Protein AF-A2ESW2-F1 (afdb_monomer_lite)

InterPro domains:
  IPR039902 Coiled-coil domain-containing protein CCDC148/CCDC112 [PTHR21549] (21-436)

Sequence (436 aa):
MSQYSPPRQQNSPQSARSKPRQPRIFDKMQDDYKSVTSERGWIARCNNLVQTRKDIMKQLSTNFERTADLFNKDEHDRLLNCFKLFKEPDENFYQQYNQLNMAIINLKPHERTFKNKLERIEKEITQTRVQSAALLEKINGNIKSIFEDIDARNKRTTEIQTPAIRPKLTAEQFDSPINEFYNFVNRFGHSGGWDSRSHTEFLLQLQIHGPDNLADFLPNVDKEAVKAHIEWNNEYQKLKVKMKQALNEIRQNKMKNDIVERSSPKVDPEIVKQRLAEREEQKRKQAELEAQREDEIRRQRERERRQKFEELQQKVKARKPKPIVEAPIEEVDLRPKQRFSTSDWERIRRRNDEIEEKKKEIKLQQELEAEARAEKERKLAEKNAKKYSHVKRDPERLMKPTSAMGAKEKKPDDEKNGPVNSVFDIPHRAVPMWLQ

Radius of gyration: 40.93 Å; chains: 1; bounding box: 90×111×98 Å

Organism: Trichomonas vaginalis (strain ATCC PRA-98 / G3) (NCBI:txid412133)

Secondary structure (DSSP, 8-state):
----PPP----------PPPPPPPHHHHHHHHHHHHHSHHHHHHHHHHHHHHHHHHHHHHHHHHHHHGGGS-HHHHHHHHHHHHHHHHHHHHHHHHHHHHHHHHHT--TT-TTHHHHHHHHHHHHHHHHHHHHHHHHHHHHHHHHHHHHHHHHHHHHHHHTSGGGS----GGGTT-HHHHHHHHHHHHTTTTT--HHHHHHHHHHHHHHTTTSGGGS-TTS-HHHHHHHHHHHHHHHHHHHHHHHHHHHHHHHHHHHHHHHTTS----HHHHHHHHHHHHHHHHHHHHHHHHHHHHHHHHHHHHHHHHHHHHHHHHHHS----------------------HHHHHHHHHHHHHHHHHHHHHHHHHHHHHHHHHHHHHHHHHHHHHHHS-----GGGGTSPPHHHHHHHTS-TT---SS---GGGSPPPPPPGGG-

pLDDT: mean 74.15, std 16.54, range [42.03, 98.06]

Structure (mmCIF, N/CA/C/O backbone):
data_AF-A2ESW2-F1
#
_entry.id   AF-A2ESW2-F1
#
loop_
_atom_site.group_PDB
_atom_site.id
_atom_site.type_symbol
_atom_site.label_atom_id
_atom_site.label_alt_id
_atom_site.label_comp_id
_atom_site.label_asym_id
_atom_site.label_entity_id
_atom_site.label_seq_id
_atom_site.pdbx_PDB_ins_code
_atom_site.Cartn_x
_atom_site.Cartn_y
_atom_site.Cartn_z
_atom_site.occupancy
_atom_site.B_iso_or_equiv
_atom_site.auth_seq_id
_atom_site.auth_comp_id
_atom_site.auth_asym_id
_atom_site.auth_atom_id
_atom_site.pdbx_PDB_model_num
ATOM 1 N 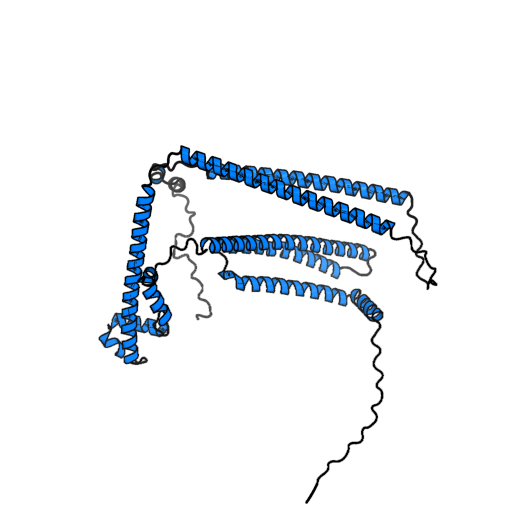N . MET A 1 1 ? -40.025 -64.417 -38.703 1.00 50.78 1 MET A N 1
ATOM 2 C CA . MET A 1 1 ? -39.461 -64.388 -40.069 1.00 50.78 1 MET A CA 1
ATOM 3 C C . MET A 1 1 ? -39.589 -62.978 -40.612 1.00 50.78 1 MET A C 1
ATOM 5 O O . MET A 1 1 ? -40.707 -62.560 -40.851 1.00 50.78 1 MET A O 1
ATOM 9 N N . SER A 1 2 ? -38.484 -62.241 -40.715 1.00 42.47 2 SER A N 1
ATOM 10 C CA . SER A 1 2 ? -38.236 -61.203 -41.731 1.00 42.47 2 SER A CA 1
ATOM 11 C C . SER A 1 2 ? -36.917 -60.525 -41.353 1.00 42.47 2 SER A C 1
ATOM 13 O O . SER A 1 2 ? -36.857 -59.742 -40.408 1.00 42.47 2 SER A O 1
ATOM 15 N N . GLN A 1 3 ? -35.834 -60.936 -42.012 1.00 44.34 3 GLN A N 1
ATOM 16 C CA . GLN A 1 3 ? -34.526 -60.300 -41.897 1.00 44.34 3 GLN A CA 1
ATOM 17 C C . GLN A 1 3 ? -34.488 -59.145 -42.897 1.00 44.34 3 GLN A C 1
ATOM 19 O O . GLN A 1 3 ? -34.510 -59.368 -44.104 1.00 44.34 3 GLN A O 1
ATOM 24 N N . TYR A 1 4 ? -34.455 -57.914 -42.392 1.00 47.09 4 TYR A N 1
ATOM 25 C CA . TYR A 1 4 ? -34.238 -56.715 -43.196 1.00 47.09 4 TYR A CA 1
ATOM 26 C C . TYR A 1 4 ? -32.741 -56.386 -43.181 1.00 47.09 4 TYR A C 1
ATOM 28 O O . TYR A 1 4 ? -32.212 -55.896 -42.184 1.00 47.09 4 TYR A O 1
ATOM 36 N N . SER A 1 5 ? -32.048 -56.677 -44.282 1.00 50.91 5 SER A N 1
ATOM 37 C CA . SER A 1 5 ? -30.696 -56.172 -44.541 1.00 50.91 5 SER A CA 1
ATOM 38 C C . SER A 1 5 ? -30.780 -54.840 -45.294 1.00 50.91 5 SER A C 1
ATOM 40 O O . SER A 1 5 ? -31.460 -54.778 -46.319 1.00 50.91 5 SER A O 1
ATOM 42 N N . PRO A 1 6 ? -30.095 -53.775 -44.842 1.00 58.59 6 PRO A N 1
ATOM 43 C CA . PRO A 1 6 ? -30.032 -52.525 -45.586 1.00 58.59 6 PRO A CA 1
ATOM 44 C C . PRO A 1 6 ? -28.958 -52.573 -46.694 1.00 58.59 6 PRO A C 1
ATOM 46 O O . PRO A 1 6 ? -27.991 -53.337 -46.597 1.00 58.59 6 PRO A O 1
ATOM 49 N N . PRO A 1 7 ? -29.116 -51.767 -47.762 1.00 57.91 7 PRO A N 1
ATOM 50 C CA . PRO A 1 7 ? -28.327 -51.882 -48.980 1.00 57.91 7 PRO A CA 1
ATOM 51 C C . PRO A 1 7 ? -26.942 -51.235 -48.863 1.00 57.91 7 PRO A C 1
ATOM 53 O O . PRO A 1 7 ? -26.739 -50.191 -48.243 1.00 57.91 7 PRO A O 1
ATOM 56 N N . ARG A 1 8 ? -25.988 -51.882 -49.532 1.00 46.94 8 ARG A N 1
ATOM 57 C CA . ARG A 1 8 ? -24.571 -51.531 -49.649 1.00 46.94 8 ARG A CA 1
ATOM 58 C C . ARG A 1 8 ? -24.415 -50.278 -50.524 1.00 46.94 8 ARG A C 1
ATOM 60 O O . ARG A 1 8 ? -24.643 -50.342 -51.729 1.00 46.94 8 ARG A O 1
ATOM 67 N N . GLN A 1 9 ? -24.031 -49.149 -49.928 1.00 53.53 9 GLN A N 1
ATOM 68 C CA . GLN A 1 9 ? -23.704 -47.926 -50.669 1.00 53.53 9 GLN A CA 1
ATOM 69 C C . GLN A 1 9 ? -22.406 -48.112 -51.470 1.00 53.53 9 GLN A C 1
ATOM 71 O O . GLN A 1 9 ? -21.378 -48.532 -50.937 1.00 53.53 9 GLN A O 1
ATOM 76 N N . GLN A 1 10 ? -22.479 -47.818 -52.768 1.00 49.53 10 GLN A N 1
ATOM 77 C CA . GLN A 1 10 ? -21.348 -47.776 -53.690 1.00 49.53 10 GLN A CA 1
ATOM 78 C C . GLN A 1 10 ? -20.570 -46.469 -53.480 1.00 49.53 10 GLN A C 1
ATOM 80 O O . GLN A 1 10 ? -21.137 -45.382 -53.572 1.00 49.53 10 GLN A O 1
ATOM 85 N N . ASN A 1 11 ? -19.271 -46.577 -53.199 1.00 44.66 11 ASN A N 1
ATOM 86 C CA . ASN A 1 11 ? -18.364 -45.436 -53.099 1.00 44.66 11 ASN A CA 1
ATOM 87 C C . ASN A 1 11 ? -17.978 -44.943 -54.500 1.00 44.66 11 ASN A C 1
ATOM 89 O O . ASN A 1 11 ? -17.282 -45.638 -55.240 1.00 44.66 11 ASN A O 1
ATOM 93 N N . SER A 1 12 ? -18.396 -43.725 -54.835 1.00 49.91 12 SER A N 1
ATOM 94 C CA . SER A 1 12 ? -17.935 -42.970 -56.002 1.00 49.91 12 SER A CA 1
ATOM 95 C C . SER A 1 12 ? -16.468 -42.534 -55.827 1.00 49.91 12 SER A C 1
ATOM 97 O O . SER A 1 12 ? -16.082 -42.145 -54.720 1.00 49.91 12 SER A O 1
ATOM 99 N N . PRO A 1 13 ? -15.637 -42.526 -56.887 1.00 52.34 13 PRO A N 1
ATOM 100 C CA . PRO A 1 13 ? -14.249 -42.093 -56.786 1.00 52.34 13 PRO A CA 1
ATOM 101 C C . PRO A 1 13 ? -14.176 -40.573 -56.594 1.00 52.34 13 PRO A C 1
ATOM 103 O O . PRO A 1 13 ? -14.615 -39.793 -57.440 1.00 52.34 13 PRO A O 1
ATOM 106 N N . GLN A 1 14 ? -13.618 -40.144 -55.460 1.00 46.75 14 GLN A N 1
ATOM 107 C CA . GLN A 1 14 ? -13.351 -38.737 -55.183 1.00 46.75 14 GLN A CA 1
ATOM 108 C C . GLN A 1 14 ? -12.284 -38.203 -56.147 1.00 46.75 14 GLN A C 1
ATOM 110 O O . GLN A 1 14 ? -11.116 -38.583 -56.097 1.00 46.75 14 GLN A O 1
ATOM 115 N N . SER A 1 15 ? -12.716 -37.279 -57.006 1.00 50.88 15 SER A N 1
ATOM 116 C CA . SER A 1 15 ? -11.884 -36.385 -57.810 1.00 50.88 15 SER A CA 1
ATOM 117 C C . SER A 1 15 ? -10.763 -35.769 -56.965 1.00 50.88 15 SER A C 1
ATOM 119 O O . SER A 1 15 ? -11.026 -35.012 -56.027 1.00 50.88 15 SER A O 1
ATOM 121 N N . ALA A 1 16 ? -9.514 -36.054 -57.335 1.00 49.16 16 ALA A N 1
ATOM 122 C CA . ALA A 1 16 ? -8.312 -35.483 -56.745 1.00 49.16 16 ALA A CA 1
ATOM 123 C C . ALA A 1 16 ? -8.303 -33.950 -56.897 1.00 49.16 16 ALA A C 1
ATOM 125 O O . ALA A 1 16 ? -7.860 -33.401 -57.903 1.00 49.16 16 ALA A O 1
ATOM 126 N N . ARG A 1 17 ? -8.796 -33.237 -55.878 1.00 48.78 17 ARG A N 1
ATOM 127 C CA . ARG A 1 17 ? -8.583 -31.794 -55.739 1.00 48.78 17 ARG A CA 1
ATOM 128 C C . ARG A 1 17 ? -7.099 -31.558 -55.471 1.00 48.78 17 ARG A C 1
ATOM 130 O O . ARG A 1 17 ? -6.592 -31.877 -54.396 1.00 48.78 17 ARG A O 1
ATOM 137 N N . SER A 1 18 ? -6.412 -30.991 -56.460 1.00 50.88 18 SER A N 1
ATOM 138 C CA . SER A 1 18 ? -5.055 -30.469 -56.333 1.00 50.88 18 SER A CA 1
ATOM 139 C C . SER A 1 18 ? -4.984 -29.518 -55.138 1.00 50.88 18 SER A C 1
ATOM 141 O O . SER A 1 18 ? -5.654 -28.482 -55.122 1.00 50.88 18 SER A O 1
ATOM 143 N N . LYS A 1 19 ? -4.190 -29.875 -54.124 1.00 49.47 19 LYS A N 1
ATOM 144 C CA . LYS A 1 19 ? -3.934 -29.006 -52.971 1.00 49.47 19 LYS A CA 1
ATOM 145 C C . LYS A 1 19 ? -3.347 -27.680 -53.479 1.00 49.47 19 LYS A C 1
ATOM 147 O O . LYS A 1 19 ? -2.395 -27.727 -54.263 1.00 49.47 19 LYS A O 1
ATOM 152 N N . PRO A 1 20 ? -3.872 -26.515 -53.057 1.00 51.41 20 PRO A N 1
ATOM 153 C CA . PRO A 1 20 ? -3.278 -25.236 -53.416 1.00 51.41 20 PRO A CA 1
ATOM 154 C C . PRO A 1 20 ? -1.831 -25.223 -52.917 1.00 51.41 20 PRO A C 1
ATOM 156 O O . PRO A 1 20 ? -1.566 -25.498 -51.743 1.00 51.41 20 PRO A O 1
ATOM 159 N N . ARG A 1 21 ? -0.887 -24.973 -53.833 1.00 53.81 21 ARG A N 1
ATOM 160 C CA . ARG A 1 21 ? 0.529 -24.800 -53.496 1.00 53.81 21 ARG A CA 1
ATOM 161 C C . ARG A 1 21 ? 0.620 -23.703 -52.439 1.00 53.81 21 ARG A C 1
ATOM 163 O O . ARG A 1 21 ? 0.228 -22.569 -52.693 1.00 53.81 21 ARG A O 1
ATOM 170 N N . GLN A 1 22 ? 1.114 -24.064 -51.256 1.00 50.16 22 GLN A N 1
ATOM 171 C CA . GLN A 1 22 ? 1.459 -23.107 -50.211 1.00 50.16 22 GLN A CA 1
ATOM 172 C C . GLN A 1 22 ? 2.431 -22.082 -50.823 1.00 50.16 22 GLN A C 1
ATOM 174 O O . GLN A 1 22 ? 3.430 -22.508 -51.416 1.00 50.16 22 GLN A O 1
ATOM 179 N N . PRO A 1 23 ? 2.144 -20.770 -50.742 1.00 50.97 23 PRO A N 1
ATOM 180 C CA . PRO A 1 23 ? 3.054 -19.755 -51.252 1.00 50.97 23 PRO A CA 1
ATOM 181 C C . PRO A 1 23 ? 4.404 -19.919 -50.556 1.00 50.97 23 PRO A C 1
ATOM 183 O O . PRO A 1 23 ? 4.466 -20.173 -49.347 1.00 50.97 23 PRO A O 1
ATOM 186 N N . ARG A 1 24 ? 5.487 -19.840 -51.335 1.00 57.91 24 ARG A N 1
ATOM 187 C CA . ARG A 1 24 ? 6.839 -19.968 -50.792 1.00 57.91 24 ARG A CA 1
ATOM 188 C C . ARG A 1 24 ? 7.023 -18.858 -49.759 1.00 57.91 24 ARG A C 1
ATOM 190 O O . ARG A 1 24 ? 6.560 -17.740 -49.953 1.00 57.91 24 ARG A O 1
ATOM 197 N N . ILE A 1 25 ? 7.701 -19.168 -48.656 1.00 56.03 25 ILE A N 1
ATOM 198 C CA . ILE A 1 25 ? 7.943 -18.239 -47.533 1.00 56.03 25 ILE A CA 1
ATOM 199 C C . ILE A 1 25 ? 8.507 -16.890 -48.024 1.00 56.03 25 ILE A C 1
ATOM 201 O O . ILE A 1 25 ? 8.208 -15.845 -47.452 1.00 56.03 25 ILE A O 1
ATOM 205 N N . PHE A 1 26 ? 9.245 -16.912 -49.135 1.00 42.03 26 PHE A N 1
ATOM 206 C CA . PHE A 1 26 ? 9.783 -15.733 -49.805 1.00 42.03 26 PHE A CA 1
ATOM 207 C C . PHE A 1 26 ? 8.716 -14.788 -50.386 1.00 42.03 26 PHE A C 1
ATOM 209 O O . PHE A 1 26 ? 8.834 -13.579 -50.208 1.00 42.03 26 PHE A O 1
ATOM 216 N N . ASP A 1 27 ? 7.648 -15.315 -50.992 1.00 47.06 27 ASP A N 1
ATOM 217 C CA . ASP A 1 27 ? 6.569 -14.499 -51.571 1.00 47.06 27 ASP A CA 1
ATOM 218 C C . ASP A 1 27 ? 5.766 -13.794 -50.463 1.00 47.06 27 ASP A C 1
ATOM 220 O O . ASP A 1 27 ? 5.443 -12.614 -50.577 1.00 47.06 27 ASP A O 1
ATOM 224 N N . LYS A 1 28 ? 5.560 -14.472 -49.320 1.00 52.91 28 LYS A N 1
ATOM 225 C CA . LYS A 1 28 ? 4.975 -13.855 -48.114 1.00 52.91 28 LYS A CA 1
ATOM 226 C C . LYS A 1 28 ? 5.838 -12.722 -47.561 1.00 52.91 28 LYS A C 1
ATOM 228 O O . LYS A 1 28 ? 5.308 -11.667 -47.237 1.00 52.91 28 LYS A O 1
ATOM 233 N N . MET A 1 29 ? 7.159 -12.904 -47.485 1.00 44.81 29 MET A N 1
ATOM 234 C CA . MET A 1 29 ? 8.050 -11.840 -47.006 1.00 44.81 29 MET A CA 1
ATOM 235 C C . MET A 1 29 ? 8.069 -10.631 -47.946 1.00 44.81 29 MET A C 1
ATOM 237 O O . MET A 1 29 ? 8.211 -9.504 -47.477 1.00 44.81 29 MET A O 1
ATOM 241 N N . GLN A 1 30 ? 7.917 -10.840 -49.255 1.00 49.38 30 GLN A N 1
ATOM 242 C CA . GLN A 1 30 ? 7.942 -9.764 -50.243 1.00 49.38 30 GLN A CA 1
ATOM 243 C C . GLN A 1 30 ? 6.628 -8.968 -50.270 1.00 49.38 30 GLN A C 1
ATOM 245 O O . GLN A 1 30 ? 6.666 -7.741 -50.397 1.00 49.38 30 GLN A O 1
ATOM 250 N N . ASP A 1 31 ? 5.488 -9.632 -50.070 1.00 50.69 31 ASP A N 1
ATOM 251 C CA . ASP A 1 31 ? 4.189 -8.976 -49.894 1.00 50.69 31 ASP A CA 1
ATOM 252 C C . ASP A 1 31 ? 4.078 -8.270 -48.537 1.00 50.69 31 ASP A C 1
ATOM 254 O O . ASP A 1 31 ? 3.577 -7.144 -48.473 1.00 50.69 31 ASP A O 1
ATOM 258 N N . ASP A 1 32 ? 4.654 -8.842 -47.474 1.00 48.97 32 ASP A N 1
ATOM 259 C CA . ASP A 1 32 ? 4.778 -8.158 -46.189 1.00 48.97 32 ASP A CA 1
ATOM 260 C C . ASP A 1 32 ? 5.612 -6.884 -46.358 1.00 48.97 32 ASP A C 1
ATOM 262 O O . ASP A 1 32 ? 5.144 -5.818 -45.961 1.00 48.97 32 ASP A O 1
ATOM 266 N N . TYR A 1 33 ? 6.767 -6.941 -47.039 1.00 45.59 33 TYR A N 1
ATOM 267 C CA . TYR A 1 33 ? 7.640 -5.783 -47.294 1.00 45.59 33 TYR A CA 1
ATOM 268 C C . TYR A 1 33 ? 6.970 -4.690 -48.144 1.00 45.59 33 TYR A C 1
ATOM 270 O O . TYR A 1 33 ? 7.146 -3.504 -47.864 1.00 45.59 33 TYR A O 1
ATOM 278 N N . LYS A 1 34 ? 6.162 -5.067 -49.146 1.00 47.91 34 LYS A N 1
ATOM 279 C CA . LYS A 1 34 ? 5.349 -4.127 -49.942 1.00 47.91 34 LYS A CA 1
ATOM 280 C C . LYS A 1 34 ? 4.186 -3.535 -49.140 1.00 47.91 34 LYS A C 1
ATOM 282 O O . LYS A 1 34 ? 3.823 -2.381 -49.354 1.00 47.91 34 LYS A O 1
ATOM 287 N N . SER A 1 35 ? 3.628 -4.279 -48.182 1.00 50.31 35 SER A N 1
ATOM 288 C CA . SER A 1 35 ? 2.620 -3.743 -47.262 1.00 50.31 35 SER A CA 1
ATOM 289 C C . SER A 1 35 ? 3.237 -2.742 -46.276 1.00 50.31 35 SER A C 1
ATOM 291 O O . SER A 1 35 ? 2.622 -1.708 -46.021 1.00 50.31 35 SER A O 1
ATOM 293 N N . VAL A 1 36 ? 4.475 -2.979 -45.805 1.00 44.16 36 VAL A N 1
ATOM 294 C CA . VAL A 1 36 ? 5.225 -2.088 -44.891 1.00 44.16 36 VAL A CA 1
ATOM 295 C C . VAL A 1 36 ? 5.508 -0.721 -45.510 1.00 44.16 36 VAL A C 1
ATOM 297 O O . VAL A 1 36 ? 5.516 0.280 -44.798 1.00 44.16 36 VAL A O 1
ATOM 300 N N . THR A 1 37 ? 5.756 -0.671 -46.817 1.00 45.44 37 THR A N 1
ATOM 301 C CA . THR A 1 37 ? 6.063 0.571 -47.541 1.00 45.44 37 THR A CA 1
ATOM 302 C C . THR A 1 37 ? 4.822 1.281 -48.073 1.00 45.44 37 THR A C 1
ATOM 304 O O . THR A 1 37 ? 4.920 2.422 -48.519 1.00 45.44 37 THR A O 1
ATOM 307 N N . SER A 1 38 ? 3.648 0.647 -47.992 1.00 58.34 38 SER A N 1
ATOM 308 C CA . SER A 1 38 ? 2.377 1.295 -48.303 1.00 58.34 38 SER A CA 1
ATOM 309 C C . SER A 1 38 ? 1.929 2.203 -47.153 1.00 58.34 38 SER A C 1
ATOM 311 O O . SER A 1 38 ? 2.041 1.855 -45.976 1.00 58.34 38 SER A O 1
ATOM 313 N N . GLU A 1 39 ? 1.354 3.354 -47.495 1.00 47.75 39 GLU A N 1
ATOM 314 C CA . GLU A 1 39 ? 0.787 4.327 -46.550 1.00 47.75 39 GLU A CA 1
ATOM 315 C C . GLU A 1 39 ? -0.185 3.671 -45.543 1.00 47.75 39 GLU A C 1
ATOM 317 O O . GLU A 1 39 ? -0.168 3.970 -44.348 1.00 47.75 39 GLU A O 1
ATOM 322 N N . ARG A 1 40 ? -0.955 2.667 -45.991 1.00 51.47 40 ARG A N 1
ATOM 323 C CA . ARG A 1 40 ? -1.869 1.880 -45.144 1.00 51.47 40 ARG A CA 1
ATOM 324 C C . ARG A 1 40 ? -1.154 0.977 -44.136 1.00 51.47 40 ARG A C 1
ATOM 326 O O . ARG A 1 40 ? -1.620 0.858 -43.004 1.00 51.47 40 ARG A O 1
ATOM 333 N N . GLY A 1 41 ? -0.032 0.358 -44.507 1.00 55.94 41 GLY A N 1
ATOM 334 C CA . GLY A 1 41 ? 0.763 -0.449 -43.575 1.00 55.94 41 GLY A CA 1
ATOM 335 C C . GLY A 1 41 ? 1.460 0.396 -42.510 1.00 55.94 41 GLY A C 1
ATOM 336 O O . GLY A 1 41 ? 1.609 -0.046 -41.368 1.00 55.94 41 GLY A O 1
ATOM 337 N N . TRP A 1 42 ? 1.804 1.640 -42.845 1.00 55.47 42 TRP A N 1
ATOM 338 C CA . TRP A 1 42 ? 2.334 2.612 -41.890 1.00 55.47 42 TRP A CA 1
ATOM 339 C C . TRP A 1 42 ? 1.278 3.076 -40.878 1.00 55.47 42 TRP A C 1
ATOM 341 O O . TRP A 1 42 ? 1.523 3.028 -39.671 1.00 55.47 42 TRP A O 1
ATOM 351 N N . ILE A 1 43 ? 0.072 3.416 -41.341 1.00 53.31 43 ILE A N 1
ATOM 352 C CA . ILE A 1 43 ? -1.060 3.781 -40.470 1.00 53.31 43 ILE A CA 1
ATOM 353 C C . ILE A 1 43 ? -1.434 2.620 -39.530 1.00 53.31 43 ILE A C 1
ATOM 355 O O . ILE A 1 43 ? -1.644 2.829 -38.334 1.00 53.31 43 ILE A O 1
ATOM 359 N N . ALA A 1 44 ? -1.451 1.380 -40.029 1.00 56.97 44 ALA A N 1
ATOM 360 C CA . ALA A 1 44 ? -1.745 0.196 -39.218 1.00 56.97 44 ALA A CA 1
ATOM 361 C C . ALA A 1 44 ? -0.703 -0.054 -38.109 1.00 56.97 44 ALA A C 1
ATOM 363 O O . ALA A 1 44 ? -1.062 -0.463 -37.003 1.00 56.97 44 ALA A O 1
ATOM 364 N N . ARG A 1 45 ? 0.583 0.235 -38.359 1.00 52.88 45 ARG A N 1
ATOM 365 C CA . ARG A 1 45 ? 1.634 0.162 -37.326 1.00 52.88 45 ARG A CA 1
ATOM 366 C C . ARG A 1 45 ? 1.459 1.228 -36.255 1.00 52.88 45 ARG A C 1
ATOM 368 O O . ARG A 1 45 ? 1.576 0.907 -35.075 1.00 52.88 45 ARG A O 1
ATOM 375 N N . CYS A 1 46 ? 1.146 2.463 -36.643 1.00 46.56 46 CYS A N 1
ATOM 376 C CA . CYS A 1 46 ? 0.871 3.537 -35.689 1.00 46.56 46 CYS A CA 1
ATOM 377 C C . CYS A 1 46 ? -0.346 3.210 -34.804 1.00 46.56 46 CYS A C 1
ATOM 379 O O . CYS A 1 46 ? -0.274 3.381 -33.589 1.00 46.56 46 CYS A O 1
ATOM 381 N N . ASN A 1 47 ? -1.414 2.642 -35.374 1.00 50.31 47 ASN A N 1
ATOM 382 C CA . ASN A 1 47 ? -2.606 2.247 -34.614 1.00 50.31 47 ASN A CA 1
ATOM 383 C C . ASN A 1 47 ? -2.355 1.070 -33.653 1.00 50.31 47 ASN A C 1
ATOM 385 O O . ASN A 1 47 ? -2.795 1.122 -32.506 1.00 50.31 47 ASN A O 1
ATOM 389 N N . ASN A 1 48 ? -1.593 0.048 -34.060 1.00 54.44 48 ASN A N 1
ATOM 390 C CA . ASN A 1 48 ? -1.221 -1.056 -33.162 1.00 54.44 48 ASN A CA 1
ATOM 391 C C . ASN A 1 48 ? -0.377 -0.589 -31.961 1.00 54.44 48 ASN A C 1
ATOM 393 O O . ASN A 1 48 ? -0.530 -1.108 -30.858 1.00 54.44 48 ASN A O 1
ATOM 397 N N . LEU A 1 49 ? 0.472 0.427 -32.149 1.00 50.00 49 LEU A N 1
ATOM 398 C CA . LEU A 1 49 ? 1.294 0.999 -31.077 1.00 50.00 49 LEU A CA 1
ATOM 399 C C . LEU A 1 49 ? 0.463 1.774 -30.037 1.00 50.00 49 LEU A C 1
ATOM 401 O O . LEU A 1 49 ? 0.742 1.705 -28.838 1.00 50.00 49 LEU A O 1
ATOM 405 N N . VAL A 1 50 ? -0.587 2.476 -30.472 1.00 51.12 50 VAL A N 1
ATOM 406 C CA . VAL A 1 50 ? -1.530 3.167 -29.573 1.00 51.12 50 VAL A CA 1
ATOM 407 C C . VAL A 1 50 ? -2.334 2.161 -28.739 1.00 51.12 50 VAL A C 1
ATOM 409 O O . VAL A 1 50 ? -2.573 2.398 -27.550 1.00 51.12 50 VAL A O 1
ATOM 412 N N . GLN A 1 51 ? -2.684 1.013 -29.326 1.00 52.28 51 GLN A N 1
ATOM 413 C CA . GLN A 1 51 ? -3.422 -0.056 -28.653 1.00 52.28 51 GLN A CA 1
ATOM 414 C C . GLN A 1 51 ? -2.625 -0.650 -27.476 1.00 52.28 51 GLN A C 1
ATOM 416 O O . GLN A 1 51 ? -3.139 -0.724 -26.360 1.00 52.28 51 GLN A O 1
ATOM 421 N N . THR A 1 52 ? -1.329 -0.934 -27.668 1.00 57.03 52 THR A N 1
ATOM 422 C CA . THR A 1 52 ? -0.458 -1.494 -26.616 1.00 57.03 52 THR A CA 1
ATOM 423 C C . THR A 1 52 ? -0.306 -0.598 -25.379 1.00 57.03 52 THR A C 1
ATOM 425 O O . THR A 1 52 ? -0.152 -1.108 -24.272 1.00 57.03 52 THR A O 1
ATOM 428 N N . ARG A 1 53 ? -0.409 0.734 -25.512 1.00 54.94 53 ARG A N 1
ATOM 429 C CA . ARG A 1 53 ? -0.337 1.667 -24.368 1.00 54.94 53 ARG A CA 1
ATOM 430 C C . ARG A 1 53 ? -1.611 1.655 -23.525 1.00 54.94 53 ARG A C 1
ATOM 432 O O . ARG A 1 53 ? -1.521 1.656 -22.298 1.00 54.94 53 ARG A O 1
ATOM 439 N N . LYS A 1 54 ? -2.789 1.651 -24.167 1.00 60.72 54 LYS A N 1
ATOM 440 C CA . LYS A 1 54 ? -4.077 1.542 -23.458 1.00 60.72 54 LYS A CA 1
ATOM 441 C C . LYS A 1 54 ? -4.127 0.261 -22.634 1.00 60.72 54 LYS A C 1
ATOM 443 O O . LYS A 1 54 ? -4.581 0.300 -21.495 1.00 60.72 54 LYS A O 1
ATOM 448 N N . ASP A 1 55 ? -3.595 -0.825 -23.181 1.00 64.94 55 ASP A N 1
ATOM 449 C CA . ASP A 1 55 ? -3.571 -2.115 -22.504 1.00 64.94 55 ASP A CA 1
ATOM 450 C C . ASP A 1 55 ? -2.594 -2.134 -21.319 1.00 64.94 55 ASP A C 1
ATOM 452 O O . ASP A 1 55 ? -2.974 -2.587 -20.241 1.00 64.94 55 ASP A O 1
ATOM 456 N N . ILE A 1 56 ? -1.391 -1.557 -21.455 1.00 57.81 56 ILE A N 1
ATOM 457 C CA . ILE A 1 56 ? -0.425 -1.438 -20.344 1.00 57.81 56 ILE A CA 1
ATOM 458 C C . ILE A 1 56 ? -0.977 -0.555 -19.216 1.00 57.81 56 ILE A C 1
ATOM 460 O O . ILE A 1 56 ? -0.926 -0.941 -18.050 1.00 57.81 56 ILE A O 1
ATOM 464 N N . MET A 1 57 ? -1.556 0.607 -19.538 1.00 62.19 57 MET A N 1
ATOM 465 C CA . MET A 1 57 ? -2.124 1.505 -18.523 1.00 62.19 57 MET A CA 1
ATOM 466 C C . MET A 1 57 ? -3.347 0.895 -17.838 1.00 62.19 57 MET A C 1
ATOM 468 O O . MET A 1 57 ? -3.508 1.035 -16.626 1.00 62.19 57 MET A O 1
ATOM 472 N N . LYS A 1 58 ? -4.181 0.169 -18.589 1.00 71.69 58 LYS A N 1
ATOM 473 C CA . LYS A 1 58 ? -5.305 -0.581 -18.029 1.00 71.69 58 LYS A CA 1
ATOM 474 C C . LYS A 1 58 ? -4.812 -1.676 -17.084 1.00 71.69 58 LYS A C 1
ATOM 476 O O . LYS A 1 58 ? -5.311 -1.762 -15.971 1.00 71.69 58 LYS A O 1
ATOM 481 N N . GLN A 1 59 ? -3.796 -2.449 -17.472 1.00 62.19 59 GLN A N 1
ATOM 482 C CA . GLN A 1 59 ? -3.201 -3.477 -16.611 1.00 62.19 59 GLN A CA 1
ATOM 483 C C . GLN A 1 59 ? -2.592 -2.894 -15.331 1.00 62.19 59 GLN A C 1
ATOM 485 O O . GLN A 1 59 ? -2.816 -3.443 -14.254 1.00 62.19 59 GLN A O 1
ATOM 490 N N . LEU A 1 60 ? -1.868 -1.775 -15.424 1.00 58.66 60 LEU A N 1
ATOM 491 C CA . LEU A 1 60 ? -1.307 -1.094 -14.256 1.00 58.66 60 LEU A CA 1
ATOM 492 C C . LEU A 1 60 ? -2.406 -0.585 -13.318 1.00 58.66 60 LEU A C 1
ATOM 494 O O . LEU A 1 60 ? -2.318 -0.826 -12.118 1.00 58.66 60 LEU A O 1
ATOM 498 N N . SER A 1 61 ? -3.464 0.034 -13.852 1.00 68.94 61 SER A N 1
ATOM 499 C CA . SER A 1 61 ? -4.617 0.489 -13.062 1.00 68.94 61 SER A CA 1
ATOM 500 C C . SER A 1 61 ? -5.317 -0.675 -12.356 1.00 68.94 61 SER A C 1
ATOM 502 O O . SER A 1 61 ? -5.566 -0.609 -11.156 1.00 68.94 61 SER A O 1
ATOM 504 N N . THR A 1 62 ? -5.573 -1.777 -13.070 1.00 68.31 62 THR A N 1
ATOM 505 C CA . THR A 1 62 ? -6.243 -2.960 -12.506 1.00 68.31 62 THR A CA 1
ATOM 506 C C . THR A 1 62 ? -5.390 -3.663 -11.448 1.00 68.31 62 THR A C 1
ATOM 508 O O . THR A 1 62 ? -5.918 -4.124 -10.439 1.00 68.31 62 THR A O 1
ATOM 511 N N . ASN A 1 63 ? -4.072 -3.751 -11.642 1.00 60.88 63 ASN A N 1
ATOM 512 C CA . ASN A 1 63 ? -3.178 -4.304 -10.623 1.00 60.88 63 ASN A CA 1
ATOM 513 C C . ASN A 1 63 ? -3.143 -3.419 -9.373 1.00 60.88 63 ASN A C 1
ATOM 515 O O . ASN A 1 63 ? -3.081 -3.942 -8.266 1.00 60.88 63 ASN A O 1
ATOM 519 N N . PHE A 1 64 ? -3.248 -2.101 -9.543 1.00 64.56 64 PHE A N 1
ATOM 520 C CA . PHE A 1 64 ? -3.245 -1.157 -8.435 1.00 64.56 64 PHE A CA 1
ATOM 521 C C . PHE A 1 64 ? -4.511 -1.255 -7.584 1.00 64.56 64 PHE A C 1
ATOM 523 O O . PHE A 1 64 ? -4.408 -1.394 -6.368 1.00 64.56 64 PHE A O 1
ATOM 530 N N . GLU A 1 65 ? -5.686 -1.279 -8.220 1.00 69.69 65 GLU A N 1
ATOM 531 C CA . GLU A 1 65 ? -6.980 -1.467 -7.546 1.00 69.69 65 GLU A CA 1
ATOM 532 C C . GLU A 1 65 ? -7.004 -2.745 -6.700 1.00 69.69 65 GLU A C 1
ATOM 534 O O . GLU A 1 65 ? -7.532 -2.743 -5.595 1.00 69.69 65 GLU A O 1
ATOM 539 N N . ARG A 1 66 ? -6.354 -3.819 -7.165 1.00 66.81 66 ARG A N 1
ATOM 540 C CA . ARG A 1 66 ? -6.239 -5.082 -6.413 1.00 66.81 66 ARG A CA 1
ATOM 541 C C . ARG A 1 66 ? -5.350 -4.994 -5.175 1.00 66.81 66 ARG A C 1
ATOM 543 O O . ARG A 1 66 ? -5.456 -5.842 -4.297 1.00 66.81 66 ARG A O 1
ATOM 550 N N . THR A 1 67 ? -4.443 -4.025 -5.133 1.00 59.91 67 THR A N 1
ATOM 551 C CA . THR A 1 67 ? -3.428 -3.892 -4.074 1.00 59.91 67 THR A CA 1
ATOM 552 C C . THR A 1 67 ? -3.637 -2.672 -3.181 1.00 59.91 67 THR A C 1
ATOM 554 O O . THR A 1 67 ? -2.915 -2.519 -2.202 1.00 59.91 67 THR A O 1
ATOM 557 N N . ALA A 1 68 ? -4.627 -1.825 -3.480 1.00 65.50 68 ALA A N 1
ATOM 558 C CA . ALA A 1 68 ? -4.856 -0.552 -2.798 1.00 65.50 68 ALA A CA 1
ATOM 559 C C . ALA A 1 68 ? -5.033 -0.697 -1.275 1.00 65.50 68 ALA A C 1
ATOM 561 O O . ALA A 1 68 ? -4.514 0.127 -0.525 1.00 65.50 68 ALA A O 1
ATOM 562 N N . ASP A 1 69 ? -5.666 -1.781 -0.820 1.00 67.75 69 ASP A N 1
ATOM 563 C CA . ASP A 1 69 ? -5.932 -2.036 0.604 1.00 67.75 69 ASP A CA 1
ATOM 564 C C . ASP A 1 69 ? -4.695 -2.509 1.391 1.00 67.75 69 ASP A C 1
ATOM 566 O O . ASP A 1 69 ? -4.715 -2.553 2.621 1.00 67.75 69 ASP A O 1
ATOM 570 N N . LEU A 1 70 ? -3.611 -2.877 0.698 1.00 67.00 70 LEU A N 1
ATOM 571 C CA . LEU A 1 70 ? -2.394 -3.423 1.311 1.00 67.00 70 LEU A CA 1
ATOM 572 C C . LEU A 1 70 ? -1.346 -2.351 1.631 1.00 67.00 70 LEU A C 1
ATOM 574 O O . LEU A 1 70 ? -0.404 -2.625 2.376 1.00 67.00 70 LEU A O 1
ATOM 578 N N . PHE A 1 71 ? -1.488 -1.146 1.078 1.00 66.62 71 PHE A N 1
ATOM 579 C CA . PHE A 1 71 ? -0.505 -0.080 1.242 1.00 66.62 71 PHE A CA 1
ATOM 580 C C . PHE A 1 71 ? -0.834 0.819 2.429 1.00 66.62 71 PHE A C 1
ATOM 582 O O . PHE A 1 71 ? -1.983 1.198 2.665 1.00 66.62 71 PHE A O 1
ATOM 589 N N . ASN A 1 72 ? 0.201 1.239 3.154 1.00 79.06 72 ASN A N 1
ATOM 590 C CA . ASN A 1 72 ? 0.042 2.330 4.105 1.00 79.06 72 ASN A CA 1
ATOM 591 C C . ASN A 1 72 ? -0.056 3.684 3.369 1.00 79.06 72 ASN A C 1
ATOM 593 O O . ASN A 1 72 ? 0.262 3.808 2.185 1.00 79.06 72 ASN A O 1
ATOM 597 N N . LYS A 1 73 ? -0.489 4.727 4.084 1.00 77.88 73 LYS A N 1
ATOM 598 C CA . LYS A 1 73 ? -0.694 6.063 3.502 1.00 77.88 73 LYS A CA 1
ATOM 599 C C . LYS A 1 73 ? 0.568 6.634 2.835 1.00 77.88 73 LYS A C 1
ATOM 601 O O . LYS A 1 73 ? 0.469 7.226 1.767 1.00 77.88 73 LYS A O 1
ATOM 606 N N . ASP A 1 74 ? 1.744 6.410 3.418 1.00 73.25 74 ASP A N 1
ATOM 607 C CA . ASP A 1 74 ? 3.013 6.912 2.877 1.00 73.25 74 ASP A CA 1
ATOM 608 C C . ASP A 1 74 ? 3.426 6.184 1.584 1.00 73.25 74 ASP A C 1
ATOM 610 O O . ASP A 1 74 ? 3.973 6.795 0.668 1.00 73.25 74 ASP A O 1
ATOM 614 N N . GLU A 1 75 ? 3.166 4.882 1.480 1.00 73.31 75 GLU A N 1
ATOM 615 C CA . GLU A 1 75 ? 3.394 4.075 0.273 1.00 73.31 75 GLU A CA 1
ATOM 616 C C . GLU A 1 75 ? 2.428 4.454 -0.833 1.00 73.31 75 GLU A C 1
ATOM 618 O O . GLU A 1 75 ? 2.836 4.623 -1.982 1.00 73.31 75 GLU A O 1
ATOM 623 N N . HIS A 1 76 ? 1.168 4.660 -0.461 1.00 74.88 76 HIS A N 1
ATOM 624 C CA . HIS A 1 76 ? 0.150 5.172 -1.353 1.00 74.88 76 HIS A CA 1
ATOM 625 C C . HIS A 1 76 ? 0.564 6.540 -1.917 1.00 74.88 76 HIS A C 1
ATOM 627 O O . HIS A 1 76 ? 0.540 6.730 -3.130 1.00 74.88 76 HIS A O 1
ATOM 633 N N . ASP A 1 77 ? 1.065 7.455 -1.080 1.00 75.50 77 ASP A N 1
ATOM 634 C CA . ASP A 1 77 ? 1.558 8.770 -1.509 1.00 75.50 77 ASP A CA 1
ATOM 635 C C . ASP A 1 77 ? 2.833 8.679 -2.375 1.00 75.50 77 ASP A C 1
ATOM 637 O O . ASP A 1 77 ? 2.982 9.426 -3.349 1.00 75.50 77 ASP A O 1
ATOM 641 N N . ARG A 1 78 ? 3.750 7.741 -2.088 1.00 73.44 78 ARG A N 1
ATOM 642 C CA . ARG A 1 78 ? 4.939 7.471 -2.926 1.00 73.44 78 ARG A CA 1
ATOM 643 C C . ARG A 1 78 ? 4.560 6.922 -4.297 1.00 73.44 78 ARG A C 1
ATOM 645 O O . ARG A 1 78 ? 5.117 7.367 -5.302 1.00 73.44 78 ARG A O 1
ATOM 652 N N . LEU A 1 79 ? 3.605 6.000 -4.353 1.00 69.62 79 LEU A N 1
ATOM 653 C CA . LEU A 1 79 ? 3.096 5.445 -5.604 1.00 69.62 79 LEU A CA 1
ATOM 654 C C . LEU A 1 79 ? 2.310 6.496 -6.394 1.00 69.62 79 LEU A C 1
ATOM 656 O O . LEU A 1 79 ? 2.538 6.646 -7.592 1.00 69.62 79 LEU A O 1
ATOM 660 N N . LEU A 1 80 ? 1.483 7.312 -5.735 1.00 74.62 80 LEU A N 1
ATOM 661 C CA . LEU A 1 80 ? 0.823 8.469 -6.351 1.00 74.62 80 LEU A CA 1
ATOM 662 C C . LEU A 1 80 ? 1.827 9.465 -6.929 1.00 74.62 80 LEU A C 1
ATOM 664 O O . LEU A 1 80 ? 1.605 9.995 -8.016 1.00 74.62 80 LEU A O 1
ATOM 668 N N . ASN A 1 81 ? 2.945 9.707 -6.246 1.00 76.06 81 ASN A N 1
ATOM 669 C CA . ASN A 1 81 ? 4.014 10.545 -6.782 1.00 76.06 81 ASN A CA 1
ATOM 670 C C . ASN A 1 81 ? 4.719 9.887 -7.979 1.00 76.06 81 ASN A C 1
ATOM 672 O O . ASN A 1 81 ? 5.017 10.586 -8.945 1.00 76.06 81 ASN A O 1
ATOM 676 N N . CYS A 1 82 ? 4.894 8.560 -7.996 1.00 67.75 82 CYS A N 1
ATOM 677 C CA . CYS A 1 82 ? 5.340 7.839 -9.197 1.00 67.75 82 CYS A CA 1
ATOM 678 C C . CYS A 1 82 ? 4.334 7.976 -10.354 1.00 67.75 82 CYS A C 1
ATOM 680 O O . CYS A 1 82 ? 4.737 8.118 -11.501 1.00 67.75 82 CYS A O 1
ATOM 682 N N . PHE A 1 83 ? 3.031 8.023 -10.068 1.00 65.12 83 PHE A N 1
ATOM 683 C CA . PHE A 1 83 ? 1.982 8.256 -11.068 1.00 65.12 83 PHE A CA 1
ATOM 684 C C . PHE A 1 83 ? 1.903 9.695 -11.574 1.00 65.12 83 PHE A C 1
ATOM 686 O O . PHE A 1 83 ? 1.624 9.921 -12.751 1.00 65.12 83 PHE A O 1
ATOM 693 N N . LYS A 1 84 ? 2.196 10.689 -10.733 1.00 69.38 84 LYS A N 1
ATOM 694 C CA . LYS A 1 84 ? 2.373 12.072 -11.204 1.00 69.38 84 LYS A CA 1
ATOM 695 C C . LYS A 1 84 ? 3.540 12.166 -12.188 1.00 69.38 84 LYS A C 1
ATOM 697 O O . LYS A 1 84 ? 3.412 12.842 -13.204 1.00 69.38 84 LYS A O 1
ATOM 702 N N . LEU A 1 85 ? 4.602 11.390 -11.953 1.00 60.19 85 LEU A N 1
ATOM 703 C CA . LEU A 1 85 ? 5.706 11.229 -12.902 1.00 60.19 85 LEU A CA 1
ATOM 704 C C . LEU A 1 85 ? 5.316 10.470 -14.179 1.00 60.19 85 LEU A C 1
ATOM 706 O O . LEU A 1 85 ? 6.054 10.571 -15.145 1.00 60.19 85 LEU A O 1
ATOM 710 N N . PHE A 1 86 ? 4.192 9.745 -14.226 1.00 57.72 86 PHE A N 1
ATOM 711 C CA . PHE A 1 86 ? 3.640 9.226 -15.484 1.00 57.72 86 PHE A CA 1
ATOM 712 C C . PHE A 1 86 ? 2.836 10.294 -16.237 1.00 57.72 86 PHE A C 1
ATOM 714 O O . PHE A 1 86 ? 2.917 10.348 -17.457 1.00 57.72 86 PHE A O 1
ATOM 721 N N . LYS A 1 87 ? 2.097 11.173 -15.542 1.00 62.72 87 LYS A N 1
ATOM 722 C CA . LYS A 1 87 ? 1.242 12.194 -16.183 1.00 62.72 87 LYS A CA 1
ATOM 723 C C . LYS A 1 87 ? 2.020 13.277 -16.944 1.00 62.72 87 LYS A C 1
ATOM 725 O O . LYS A 1 87 ? 1.616 13.643 -18.041 1.00 62.72 87 LYS A O 1
ATOM 730 N N . GLU A 1 88 ? 3.109 13.797 -16.382 1.00 54.09 88 GLU A N 1
ATOM 731 C CA . GLU A 1 88 ? 3.856 14.924 -16.973 1.00 54.09 88 GLU A CA 1
ATOM 732 C C . GLU A 1 88 ? 4.665 14.584 -18.246 1.00 54.09 88 GLU A C 1
ATOM 734 O O . GLU A 1 88 ? 4.550 15.311 -19.237 1.00 54.09 88 GLU A O 1
ATOM 739 N N . PRO A 1 89 ? 5.462 13.499 -18.298 1.00 52.31 89 PRO A N 1
ATOM 740 C CA . PRO A 1 89 ? 6.154 13.115 -19.526 1.00 52.31 89 PRO A CA 1
ATOM 741 C C . PRO A 1 89 ? 5.201 12.567 -20.595 1.00 52.31 89 PRO A C 1
ATOM 743 O O . PRO A 1 89 ? 5.530 12.662 -21.774 1.00 52.31 89 PRO A O 1
ATOM 746 N N . ASP A 1 90 ? 4.021 12.058 -20.224 1.00 57.12 90 ASP A N 1
ATOM 747 C CA . ASP A 1 90 ? 3.034 11.535 -21.177 1.00 57.12 90 ASP A CA 1
ATOM 748 C C . ASP A 1 90 ? 2.335 12.629 -21.990 1.00 57.12 90 ASP A C 1
ATOM 750 O O . ASP A 1 90 ? 2.089 12.432 -23.180 1.00 57.12 90 ASP A O 1
ATOM 754 N N . GLU A 1 91 ? 2.028 13.778 -21.385 1.00 64.31 91 GLU A N 1
ATOM 755 C CA . GLU A 1 91 ? 1.483 14.939 -22.102 1.00 64.31 91 GLU A CA 1
ATOM 756 C C . GLU A 1 91 ? 2.511 15.487 -23.099 1.00 64.31 91 GLU A C 1
ATOM 758 O O . GLU A 1 91 ? 2.199 15.676 -24.273 1.00 64.31 91 GLU A O 1
ATOM 763 N N . ASN A 1 92 ? 3.766 15.653 -22.670 1.00 68.88 92 ASN A N 1
ATOM 764 C CA . ASN A 1 92 ? 4.832 16.186 -23.520 1.00 68.88 92 ASN A CA 1
ATOM 765 C C . ASN A 1 92 ? 5.226 15.205 -24.641 1.00 68.88 92 ASN A C 1
ATOM 767 O O . ASN A 1 92 ? 5.347 15.604 -25.797 1.00 68.88 92 ASN A O 1
ATOM 771 N N . PHE A 1 93 ? 5.350 13.906 -24.340 1.00 68.12 93 PHE A N 1
ATOM 772 C CA . PHE A 1 93 ? 5.583 12.872 -25.354 1.00 68.12 93 PHE A CA 1
ATOM 773 C C . PHE A 1 93 ? 4.449 12.837 -26.378 1.00 68.12 93 PHE A C 1
ATOM 775 O O . PHE A 1 93 ? 4.706 12.772 -27.576 1.00 68.12 93 PHE A O 1
ATOM 782 N N . TYR A 1 94 ? 3.193 12.896 -25.927 1.00 66.31 94 TYR A N 1
ATOM 783 C CA . TYR A 1 94 ? 2.037 12.844 -26.817 1.00 66.31 94 TYR A CA 1
ATOM 784 C C . TYR A 1 94 ? 1.917 14.103 -27.675 1.00 66.31 94 TYR A C 1
ATOM 786 O O . TYR A 1 94 ? 1.640 14.001 -28.868 1.00 66.31 94 TYR A O 1
ATOM 794 N N . GLN A 1 95 ? 2.181 15.280 -27.105 1.00 74.44 95 GLN A N 1
ATOM 795 C CA . GLN A 1 95 ? 2.238 16.534 -27.851 1.00 74.44 95 GLN A CA 1
ATOM 796 C C . GLN A 1 95 ? 3.360 16.503 -28.896 1.00 74.44 95 GLN A C 1
ATOM 798 O O . GLN A 1 95 ? 3.092 16.781 -30.062 1.00 74.44 95 GLN A O 1
ATOM 803 N N . GLN A 1 96 ? 4.575 16.077 -28.531 1.00 72.75 96 GLN A N 1
ATOM 804 C CA . GLN A 1 96 ? 5.697 15.940 -29.469 1.00 72.75 96 GLN A CA 1
ATOM 805 C C . GLN A 1 96 ? 5.419 14.891 -30.550 1.00 72.75 96 GLN A C 1
ATOM 807 O O . GLN A 1 96 ? 5.641 15.141 -31.730 1.00 72.75 96 GLN A O 1
ATOM 812 N N . TYR A 1 97 ? 4.875 13.732 -30.184 1.00 70.94 97 TYR A N 1
ATOM 813 C CA . TYR A 1 97 ? 4.540 12.674 -31.132 1.00 70.94 97 TYR A CA 1
ATOM 814 C C . TYR A 1 97 ? 3.420 13.097 -32.090 1.00 70.94 97 TYR A C 1
ATOM 816 O O . TYR A 1 97 ? 3.512 12.842 -33.288 1.00 70.94 97 TYR A O 1
ATOM 824 N N . ASN A 1 98 ? 2.393 13.798 -31.602 1.00 73.00 98 ASN A N 1
ATOM 825 C CA . ASN A 1 98 ? 1.344 14.355 -32.456 1.00 73.00 98 ASN A CA 1
ATOM 826 C C . ASN A 1 98 ? 1.874 15.461 -33.363 1.00 73.00 98 ASN A C 1
ATOM 828 O O . ASN A 1 98 ? 1.502 15.496 -34.530 1.00 73.00 98 ASN A O 1
ATOM 832 N N . GLN A 1 99 ? 2.761 16.329 -32.873 1.00 79.00 99 GLN A N 1
ATOM 833 C CA . GLN A 1 99 ? 3.434 17.329 -33.705 1.00 79.00 99 GLN A CA 1
ATOM 834 C C . GLN A 1 99 ? 4.249 16.661 -34.819 1.00 79.00 99 GLN A C 1
ATOM 836 O O . GLN A 1 99 ? 4.138 17.061 -35.976 1.00 79.00 99 GLN A O 1
ATOM 841 N N . LEU A 1 100 ? 4.996 15.599 -34.500 1.00 70.50 100 LEU A N 1
ATOM 842 C CA . LEU A 1 100 ? 5.757 14.818 -35.479 1.00 70.50 100 LEU A CA 1
ATOM 843 C C . LEU A 1 100 ? 4.835 14.091 -36.470 1.00 70.50 100 LEU A C 1
ATOM 845 O O . LEU A 1 100 ? 5.095 14.111 -37.669 1.00 70.50 100 LEU A O 1
ATOM 849 N N . ASN A 1 101 ? 3.714 13.527 -36.016 1.00 67.44 101 ASN A N 1
ATOM 850 C CA . ASN A 1 101 ? 2.711 12.921 -36.897 1.00 67.44 101 ASN A CA 1
ATOM 851 C C . ASN A 1 101 ? 2.054 13.951 -37.821 1.00 67.44 101 ASN A C 1
ATOM 853 O O . ASN A 1 101 ? 1.881 13.683 -39.006 1.00 67.44 101 ASN A O 1
ATOM 857 N N . MET A 1 102 ? 1.723 15.140 -37.317 1.00 73.62 102 MET A N 1
ATOM 858 C CA . MET A 1 102 ? 1.198 16.223 -38.150 1.00 73.62 102 MET A CA 1
ATOM 859 C C . MET A 1 102 ? 2.251 16.714 -39.147 1.00 73.62 102 MET A C 1
ATOM 861 O O . MET A 1 102 ? 1.915 17.007 -40.291 1.00 73.62 102 MET A O 1
ATOM 865 N N . ALA A 1 103 ? 3.532 16.740 -38.769 1.00 70.88 103 ALA A N 1
ATOM 866 C CA . ALA A 1 103 ? 4.623 17.035 -39.694 1.00 70.88 103 ALA A CA 1
ATOM 867 C C . ALA A 1 103 ? 4.740 15.981 -40.811 1.00 70.88 103 ALA A C 1
ATOM 869 O O . ALA A 1 103 ? 5.012 16.346 -41.953 1.00 70.88 103 ALA A O 1
ATOM 870 N N . ILE A 1 104 ? 4.475 14.702 -40.512 1.00 67.94 104 ILE A N 1
ATOM 871 C CA . ILE A 1 104 ? 4.398 13.624 -41.514 1.00 67.94 104 ILE A CA 1
ATOM 872 C C . ILE A 1 104 ? 3.199 13.822 -42.444 1.00 67.94 104 ILE A C 1
ATOM 874 O O . ILE A 1 104 ? 3.362 13.759 -43.657 1.00 67.94 104 ILE A O 1
ATOM 878 N N . ILE A 1 105 ? 2.014 14.099 -41.896 1.00 70.12 105 ILE A N 1
ATOM 879 C CA . ILE A 1 105 ? 0.784 14.305 -42.682 1.00 70.12 105 ILE A CA 1
ATOM 880 C C . ILE A 1 105 ? 0.923 15.508 -43.627 1.00 70.12 105 ILE A C 1
ATOM 882 O O . ILE A 1 105 ? 0.438 15.478 -44.755 1.00 70.12 105 ILE A O 1
ATOM 886 N N . ASN A 1 106 ? 1.623 16.556 -43.191 1.00 75.19 106 ASN A N 1
ATOM 887 C CA . ASN A 1 106 ? 1.807 17.783 -43.965 1.00 75.19 106 ASN A CA 1
ATOM 888 C C . ASN A 1 106 ? 2.969 17.722 -44.976 1.00 75.19 106 ASN A C 1
ATOM 890 O O . ASN A 1 106 ? 3.173 18.678 -45.731 1.00 75.19 106 ASN A O 1
ATOM 894 N N . LEU A 1 107 ? 3.750 16.636 -45.013 1.00 74.31 107 LEU A N 1
ATOM 895 C CA . LEU A 1 107 ? 4.861 16.491 -45.953 1.00 74.31 107 LEU A CA 1
ATOM 896 C C . LEU A 1 107 ? 4.347 16.214 -47.371 1.00 74.31 107 LEU A C 1
ATOM 898 O O . LEU A 1 107 ? 3.752 15.176 -47.650 1.00 74.31 107 LEU A O 1
ATOM 902 N N . LYS A 1 108 ? 4.644 17.124 -48.306 1.00 79.38 108 LYS A N 1
ATOM 903 C CA . LYS A 1 108 ? 4.303 16.943 -49.723 1.00 79.38 108 LYS A CA 1
ATOM 904 C C . LYS A 1 108 ? 5.294 15.976 -50.397 1.00 79.38 108 LYS A C 1
ATOM 906 O O . LYS A 1 108 ? 6.490 16.278 -50.420 1.00 79.38 108 LYS A O 1
ATOM 911 N N . PRO A 1 109 ? 4.831 14.874 -51.023 1.00 70.56 109 PRO A N 1
ATOM 912 C CA . PRO A 1 109 ? 5.699 13.831 -51.592 1.00 70.56 109 PRO A CA 1
ATOM 913 C C . PRO A 1 109 ? 6.688 14.305 -52.669 1.00 70.56 109 PRO A C 1
ATOM 915 O O . PRO A 1 109 ? 7.709 13.665 -52.902 1.00 70.56 109 PRO A O 1
ATOM 918 N N . HIS A 1 110 ? 6.395 15.423 -53.339 1.00 70.88 110 HIS A N 1
ATOM 919 C CA . HIS A 1 110 ? 7.172 15.926 -54.477 1.00 70.88 110 HIS A CA 1
ATOM 920 C C . HIS A 1 110 ? 8.240 16.971 -54.107 1.00 70.88 110 HIS A C 1
ATOM 922 O O . HIS A 1 110 ? 8.902 17.515 -54.991 1.00 70.88 110 HIS A O 1
ATOM 928 N N . GLU A 1 111 ? 8.441 17.277 -52.823 1.00 78.56 111 GLU A N 1
ATOM 929 C CA . GLU A 1 111 ? 9.503 18.201 -52.422 1.00 78.56 111 GLU A CA 1
ATOM 930 C C . GLU A 1 111 ? 10.895 17.570 -52.599 1.00 78.56 111 GLU A C 1
ATOM 932 O O . GLU A 1 111 ? 11.166 16.481 -52.098 1.00 78.56 111 GLU A O 1
ATOM 937 N N . ARG A 1 112 ? 11.843 18.294 -53.218 1.00 77.44 112 ARG A N 1
ATOM 938 C CA . ARG A 1 112 ? 13.259 17.862 -53.330 1.00 77.44 112 ARG A CA 1
ATOM 939 C C . ARG A 1 112 ? 13.904 17.528 -51.977 1.00 77.44 112 ARG A C 1
ATOM 941 O O . ARG A 1 112 ? 14.871 16.776 -51.929 1.00 77.44 112 ARG A O 1
ATOM 948 N N . THR A 1 113 ? 13.382 18.088 -50.886 1.00 81.56 113 THR A N 1
ATOM 949 C CA . THR A 1 113 ? 13.866 17.867 -49.515 1.00 81.56 113 THR A CA 1
ATOM 950 C C . THR A 1 113 ? 13.062 16.821 -48.741 1.00 81.56 113 THR A C 1
ATOM 952 O O . THR A 1 113 ? 13.410 16.547 -47.593 1.00 81.56 113 THR A O 1
ATOM 955 N N . PHE A 1 114 ? 12.042 16.202 -49.351 1.00 71.81 114 PHE A N 1
ATOM 956 C CA . PHE A 1 114 ? 11.140 15.240 -48.709 1.00 71.81 114 PHE A CA 1
ATOM 957 C C . PHE A 1 114 ? 11.911 14.134 -47.985 1.00 71.81 114 PHE A C 1
ATOM 959 O O . PHE A 1 114 ? 11.707 13.923 -46.794 1.00 71.81 114 PHE A O 1
ATOM 966 N N . LYS A 1 115 ? 12.882 13.508 -48.661 1.00 75.50 115 LYS A N 1
ATOM 967 C CA . LYS A 1 115 ? 13.699 12.430 -48.083 1.00 75.50 115 LYS A CA 1
ATOM 968 C C . LYS A 1 115 ? 14.474 12.876 -46.835 1.00 75.50 115 LYS A C 1
ATOM 970 O O . LYS A 1 115 ? 14.475 12.167 -45.837 1.00 75.50 115 LYS A O 1
ATOM 975 N N . ASN A 1 116 ? 15.081 14.063 -46.868 1.00 81.00 116 ASN A N 1
ATOM 976 C CA . ASN A 1 116 ? 15.865 14.587 -45.744 1.00 81.00 116 ASN A CA 1
ATOM 977 C C . ASN A 1 116 ? 14.970 14.998 -44.564 1.00 81.00 116 ASN A C 1
ATOM 979 O O . ASN A 1 116 ? 15.335 14.782 -43.410 1.00 81.00 116 ASN A O 1
ATOM 983 N N . LYS A 1 117 ? 13.795 15.583 -44.843 1.00 75.50 117 LYS A N 1
ATOM 984 C CA . LYS A 1 117 ? 12.800 15.921 -43.814 1.00 75.50 117 LYS A CA 1
ATOM 985 C C . LYS A 1 117 ? 12.227 14.658 -43.167 1.00 75.50 117 LYS A C 1
ATOM 987 O O . LYS A 1 117 ? 12.115 14.609 -41.948 1.00 75.50 117 LYS A O 1
ATOM 992 N N . LEU A 1 118 ? 11.942 13.630 -43.966 1.00 71.81 118 LEU A N 1
ATOM 993 C CA . LEU A 1 118 ? 11.458 12.337 -43.488 1.00 71.81 118 LEU A CA 1
ATOM 994 C C . LEU A 1 118 ? 12.493 11.651 -42.584 1.00 71.81 118 LEU A C 1
ATOM 996 O O . LEU A 1 118 ? 12.164 11.262 -41.470 1.00 71.81 118 LEU A O 1
ATOM 1000 N N . GLU A 1 119 ? 13.756 11.577 -43.019 1.00 79.44 119 GLU A N 1
ATOM 1001 C CA . GLU A 1 119 ? 14.838 10.968 -42.232 1.00 79.44 119 GLU A CA 1
ATOM 1002 C C . GLU A 1 119 ? 15.074 11.718 -40.908 1.00 79.44 119 GLU A C 1
ATOM 1004 O O . GLU A 1 119 ? 15.384 11.112 -39.881 1.00 79.44 119 GLU A O 1
ATOM 1009 N N . ARG A 1 120 ? 14.900 13.046 -40.904 1.00 84.50 120 ARG A N 1
ATOM 1010 C CA . ARG A 1 120 ? 14.963 13.852 -39.680 1.00 84.50 120 ARG A CA 1
ATOM 1011 C C . ARG A 1 120 ? 13.820 13.516 -38.720 1.00 84.50 120 ARG A C 1
ATOM 1013 O O . ARG A 1 120 ? 14.091 13.270 -37.549 1.00 84.50 120 ARG A O 1
ATOM 1020 N N . ILE A 1 121 ? 12.581 13.468 -39.209 1.00 75.31 121 ILE A N 1
ATOM 1021 C CA . ILE A 1 121 ? 11.413 13.129 -38.383 1.00 75.31 121 ILE A CA 1
ATOM 1022 C C . ILE A 1 121 ? 11.530 11.699 -37.840 1.00 75.31 121 ILE A C 1
ATOM 1024 O O . ILE A 1 121 ? 11.228 11.456 -36.677 1.00 75.31 121 ILE A O 1
ATOM 1028 N N . GLU A 1 122 ? 12.026 10.753 -38.637 1.00 76.81 122 GLU A N 1
ATOM 1029 C CA . GLU A 1 122 ? 12.251 9.374 -38.193 1.00 76.81 122 GLU A CA 1
ATOM 1030 C C . GLU A 1 122 ? 13.293 9.293 -37.065 1.00 76.81 122 GLU A C 1
ATOM 1032 O O . GLU A 1 122 ? 13.091 8.584 -36.071 1.00 76.81 122 GLU A O 1
ATOM 1037 N N . LYS A 1 123 ? 14.383 10.065 -37.171 1.00 82.31 123 LYS A N 1
ATOM 1038 C CA . LYS A 1 123 ? 15.381 10.194 -36.098 1.00 82.31 123 LYS A CA 1
ATOM 1039 C C . LYS A 1 123 ? 14.783 10.816 -34.840 1.00 82.31 123 LYS A C 1
ATOM 1041 O O . LYS A 1 123 ? 15.025 10.292 -33.756 1.00 82.31 123 LYS A O 1
ATOM 1046 N N . GLU A 1 124 ? 13.981 11.870 -34.979 1.00 77.00 124 GLU A N 1
ATOM 1047 C CA . GLU A 1 124 ? 13.304 12.530 -33.856 1.00 77.00 124 GLU A CA 1
ATOM 1048 C C . GLU A 1 124 ? 12.323 11.564 -33.164 1.00 77.00 124 GLU A C 1
ATOM 1050 O O . GLU A 1 124 ? 12.440 11.359 -31.959 1.00 77.00 124 GLU A O 1
ATOM 1055 N N . ILE A 1 125 ? 11.473 10.838 -33.906 1.00 73.62 125 ILE A N 1
ATOM 1056 C CA . ILE A 1 125 ? 10.575 9.805 -33.348 1.00 73.62 125 ILE A CA 1
ATOM 1057 C C . ILE A 1 125 ? 11.366 8.721 -32.606 1.00 73.62 125 ILE A C 1
ATOM 1059 O O . ILE A 1 125 ? 10.980 8.294 -31.514 1.00 73.62 125 ILE A O 1
ATOM 1063 N N . THR A 1 126 ? 12.471 8.253 -33.188 1.00 74.50 126 THR A N 1
ATOM 1064 C CA . THR A 1 126 ? 13.312 7.220 -32.570 1.00 74.50 126 THR A CA 1
ATOM 1065 C C . THR A 1 126 ? 13.945 7.732 -31.278 1.00 74.50 126 THR A C 1
ATOM 1067 O O . THR A 1 126 ? 13.934 7.030 -30.267 1.00 74.50 126 THR A O 1
ATOM 1070 N N . GLN A 1 127 ? 14.440 8.969 -31.272 1.00 79.88 127 GLN A N 1
ATOM 1071 C CA . GLN A 1 127 ? 15.006 9.606 -30.089 1.00 79.88 127 GLN A CA 1
ATOM 1072 C C . GLN A 1 127 ? 13.960 9.780 -28.981 1.00 79.88 127 GLN A C 1
ATOM 1074 O O . GLN A 1 127 ? 14.222 9.389 -27.842 1.00 79.88 127 GLN A O 1
ATOM 1079 N N . THR A 1 128 ? 12.765 10.282 -29.305 1.00 73.44 128 THR A N 1
ATOM 1080 C CA . THR A 1 128 ? 11.662 10.423 -28.343 1.00 73.44 128 THR A CA 1
ATOM 1081 C C . THR A 1 128 ? 11.274 9.060 -27.754 1.00 73.44 128 THR A C 1
ATOM 1083 O O . THR A 1 128 ? 11.043 8.945 -26.550 1.00 73.44 128 THR A O 1
ATOM 1086 N N . ARG A 1 129 ? 11.289 7.985 -28.558 1.00 72.19 129 ARG A N 1
ATOM 1087 C CA . ARG A 1 129 ? 11.057 6.613 -28.067 1.00 72.19 129 ARG A CA 1
ATOM 1088 C C . ARG A 1 129 ? 12.125 6.155 -27.085 1.00 72.19 129 ARG A C 1
ATOM 1090 O O . ARG A 1 129 ? 11.771 5.670 -26.014 1.00 72.19 129 ARG A O 1
ATOM 1097 N N . VAL A 1 130 ? 13.407 6.330 -27.407 1.00 76.56 130 VAL A N 1
ATOM 1098 C CA . VAL A 1 130 ? 14.503 5.952 -26.498 1.00 76.56 130 VAL A CA 1
ATOM 1099 C C . VAL A 1 130 ? 14.404 6.721 -25.178 1.00 76.56 130 VAL A C 1
ATOM 1101 O O . VAL A 1 130 ? 14.536 6.122 -24.114 1.00 76.56 130 VAL A O 1
ATOM 1104 N N . GLN A 1 131 ? 14.098 8.020 -25.228 1.00 75.62 131 GLN A N 1
ATOM 1105 C CA . GLN A 1 131 ? 13.894 8.836 -24.029 1.00 75.62 131 GLN A CA 1
ATOM 1106 C C . GLN A 1 131 ? 12.705 8.345 -23.192 1.00 75.62 131 GLN A C 1
ATOM 1108 O O . GLN A 1 131 ? 12.838 8.186 -21.979 1.00 75.62 131 GLN A O 1
ATOM 1113 N N . SER A 1 132 ? 11.568 8.041 -23.828 1.00 72.12 132 SER A N 1
ATOM 1114 C CA . SER A 1 132 ? 10.396 7.492 -23.132 1.00 72.12 132 SER A CA 1
ATOM 1115 C C . SER A 1 132 ? 10.687 6.130 -22.488 1.00 72.12 132 SER A C 1
ATOM 1117 O O . SER A 1 132 ? 10.328 5.908 -21.334 1.00 72.12 132 SER A O 1
ATOM 1119 N N . ALA A 1 133 ? 11.415 5.247 -23.180 1.00 71.62 133 ALA A N 1
ATOM 1120 C CA . ALA A 1 133 ? 11.795 3.935 -22.665 1.00 71.62 133 ALA A CA 1
ATOM 1121 C C . ALA A 1 133 ? 12.722 4.048 -21.445 1.00 71.62 133 ALA A C 1
ATOM 1123 O O . ALA A 1 133 ? 12.492 3.374 -20.443 1.00 71.62 133 ALA A O 1
ATOM 1124 N N . ALA A 1 134 ? 13.708 4.949 -21.486 1.00 73.75 134 ALA A N 1
ATOM 1125 C CA . ALA A 1 134 ? 14.604 5.200 -20.357 1.00 73.75 134 ALA A CA 1
ATOM 1126 C C . ALA A 1 134 ? 13.860 5.743 -19.120 1.00 73.75 134 ALA A C 1
ATOM 1128 O O . ALA A 1 134 ? 14.169 5.369 -17.987 1.00 73.75 134 ALA A O 1
ATOM 1129 N N . LEU A 1 135 ? 12.852 6.604 -19.318 1.00 72.25 135 LEU A N 1
ATOM 1130 C CA . LEU A 1 135 ? 12.003 7.089 -18.225 1.00 72.25 135 LEU A CA 1
ATOM 1131 C C . LEU A 1 135 ? 11.151 5.965 -17.623 1.00 72.25 135 LEU A C 1
ATOM 1133 O O . LEU A 1 135 ? 11.091 5.842 -16.400 1.00 72.25 135 LEU A O 1
ATOM 1137 N N . LEU A 1 136 ? 10.545 5.117 -18.460 1.00 72.19 136 LEU A N 1
ATOM 1138 C CA . LEU A 1 136 ? 9.774 3.957 -18.002 1.00 72.19 136 LEU A CA 1
ATOM 1139 C C . LEU A 1 136 ? 10.639 2.966 -17.218 1.00 72.19 136 LEU A C 1
ATOM 1141 O O . LEU A 1 136 ? 10.213 2.471 -16.177 1.00 72.19 136 LEU A O 1
ATOM 1145 N N . GLU A 1 137 ? 11.867 2.711 -17.667 1.00 73.06 137 GLU A N 1
ATOM 1146 C CA . GLU A 1 137 ? 12.814 1.846 -16.960 1.00 73.06 137 GLU A CA 1
ATOM 1147 C C . GLU A 1 137 ? 13.176 2.415 -15.580 1.00 73.06 137 GLU A C 1
ATOM 1149 O O . GLU A 1 137 ? 13.156 1.690 -14.582 1.00 73.06 137 GLU A O 1
ATOM 1154 N N . LYS A 1 138 ? 13.401 3.732 -15.487 1.00 75.44 138 LYS A N 1
ATOM 1155 C CA . LYS A 1 138 ? 13.639 4.418 -14.209 1.00 75.44 138 LYS A CA 1
ATOM 1156 C C . LYS A 1 138 ? 12.446 4.294 -13.257 1.00 75.44 138 LYS A C 1
ATOM 1158 O O . LYS A 1 138 ? 12.636 4.050 -12.066 1.00 75.44 138 LYS A O 1
ATOM 1163 N N . ILE A 1 139 ? 11.221 4.445 -13.763 1.00 73.00 139 ILE A N 1
ATOM 1164 C CA . ILE A 1 139 ? 10.012 4.308 -12.942 1.00 73.00 139 ILE A CA 1
ATOM 1165 C C . ILE A 1 139 ? 9.818 2.856 -12.491 1.00 73.00 139 ILE A C 1
ATOM 1167 O O . ILE A 1 139 ? 9.547 2.622 -11.315 1.00 73.00 139 ILE A O 1
ATOM 1171 N N . ASN A 1 140 ? 10.034 1.880 -13.375 1.00 75.50 140 ASN A N 1
ATOM 1172 C CA . ASN A 1 140 ? 9.996 0.462 -13.016 1.00 75.50 140 ASN A CA 1
ATOM 1173 C C . ASN A 1 140 ? 11.023 0.122 -11.925 1.00 75.50 140 ASN A C 1
ATOM 1175 O O . ASN A 1 140 ? 10.707 -0.638 -11.012 1.00 75.50 140 ASN A O 1
ATOM 1179 N N . GLY A 1 141 ? 12.216 0.725 -11.968 1.00 76.81 141 GLY A N 1
ATOM 1180 C CA . GLY A 1 141 ? 13.211 0.615 -10.899 1.00 76.81 141 GLY A CA 1
ATOM 1181 C C . GLY A 1 141 ? 12.702 1.143 -9.552 1.00 76.81 141 GLY A C 1
ATOM 1182 O O . GLY A 1 141 ? 12.821 0.454 -8.539 1.00 76.81 141 GLY A O 1
ATOM 1183 N N . ASN A 1 142 ? 12.067 2.320 -9.540 1.00 76.75 142 ASN A N 1
ATOM 1184 C CA . ASN A 1 142 ? 11.474 2.892 -8.325 1.00 76.75 142 ASN A CA 1
ATOM 1185 C C . ASN A 1 142 ? 10.343 2.015 -7.766 1.00 76.75 142 ASN A C 1
ATOM 1187 O O . ASN A 1 142 ? 10.297 1.766 -6.565 1.00 76.75 142 ASN A O 1
ATOM 1191 N N . ILE A 1 143 ? 9.450 1.524 -8.632 1.00 75.06 143 ILE A N 1
ATOM 1192 C CA . ILE A 1 143 ? 8.353 0.629 -8.240 1.00 75.06 143 ILE A CA 1
ATOM 1193 C C . ILE A 1 143 ? 8.916 -0.656 -7.626 1.00 75.06 143 ILE A C 1
ATOM 1195 O O . ILE A 1 143 ? 8.469 -1.073 -6.560 1.00 75.06 143 ILE A O 1
ATOM 1199 N N . LYS A 1 144 ? 9.932 -1.258 -8.255 1.00 80.44 144 LYS A N 1
ATOM 1200 C CA . LYS A 1 144 ? 10.580 -2.469 -7.745 1.00 80.44 144 LYS A CA 1
ATOM 1201 C C . LYS A 1 144 ? 11.191 -2.251 -6.358 1.00 80.44 144 LYS A C 1
ATOM 1203 O O . LYS A 1 144 ? 10.980 -3.075 -5.479 1.00 80.44 144 LYS A O 1
ATOM 1208 N N . SER A 1 145 ? 11.868 -1.122 -6.142 1.00 81.00 145 SER A N 1
ATOM 1209 C CA . SER A 1 145 ? 12.413 -0.762 -4.827 1.00 81.00 145 SER A CA 1
ATOM 1210 C C . SER A 1 145 ? 11.323 -0.610 -3.759 1.00 81.00 145 SER A C 1
ATOM 1212 O O . SER A 1 145 ? 11.526 -1.046 -2.630 1.00 81.00 145 SER A O 1
ATOM 1214 N N . ILE A 1 146 ? 10.155 -0.049 -4.100 1.00 76.50 146 ILE A N 1
ATOM 1215 C CA . ILE A 1 146 ? 9.019 0.043 -3.166 1.00 76.50 146 ILE A CA 1
ATOM 1216 C C . ILE A 1 146 ? 8.514 -1.356 -2.787 1.00 76.50 146 ILE A C 1
ATOM 1218 O O . ILE A 1 146 ? 8.251 -1.611 -1.614 1.00 76.50 146 ILE A O 1
ATOM 1222 N N . PHE A 1 147 ? 8.400 -2.271 -3.752 1.00 78.06 147 PHE A N 1
ATOM 1223 C CA . PHE A 1 147 ? 8.002 -3.652 -3.465 1.00 78.06 147 PHE A CA 1
ATOM 1224 C C . PHE A 1 147 ? 9.033 -4.392 -2.607 1.00 78.06 147 PHE A C 1
ATOM 1226 O O . PHE A 1 147 ? 8.649 -5.059 -1.652 1.00 78.06 147 PHE A O 1
ATOM 1233 N N . GLU A 1 148 ? 10.329 -4.221 -2.876 1.00 84.88 148 GLU A N 1
ATOM 1234 C CA . GLU A 1 148 ? 11.400 -4.793 -2.049 1.00 84.88 148 GLU A CA 1
ATOM 1235 C C . GLU A 1 148 ? 11.355 -4.258 -0.603 1.00 84.88 148 GLU A C 1
ATOM 1237 O O . GLU A 1 148 ? 11.523 -5.029 0.343 1.00 84.88 148 GLU A O 1
ATOM 1242 N N . ASP A 1 149 ? 11.050 -2.969 -0.406 1.00 80.00 149 ASP A N 1
ATOM 1243 C CA . ASP A 1 149 ? 10.851 -2.366 0.921 1.00 80.00 149 ASP A CA 1
ATOM 1244 C C . ASP A 1 149 ? 9.639 -2.962 1.661 1.00 80.00 149 ASP A C 1
ATOM 1246 O O . ASP A 1 149 ? 9.699 -3.204 2.875 1.00 80.00 149 ASP A O 1
ATOM 1250 N N . ILE A 1 150 ? 8.535 -3.201 0.945 1.00 77.31 150 ILE A N 1
ATOM 1251 C CA . ILE A 1 150 ? 7.324 -3.832 1.488 1.00 77.31 150 ILE A CA 1
ATOM 1252 C C . ILE A 1 150 ? 7.617 -5.274 1.891 1.00 77.31 150 ILE A C 1
ATOM 1254 O O . ILE A 1 150 ? 7.314 -5.665 3.019 1.00 77.31 150 ILE A O 1
ATOM 1258 N N . ASP A 1 151 ? 8.266 -6.044 1.021 1.00 83.69 151 ASP A N 1
ATOM 1259 C CA . ASP A 1 151 ? 8.641 -7.430 1.296 1.00 83.69 151 ASP A CA 1
ATOM 1260 C C . ASP A 1 151 ? 9.621 -7.522 2.465 1.00 83.69 151 ASP A C 1
ATOM 1262 O O . ASP A 1 151 ? 9.450 -8.355 3.355 1.00 83.69 151 ASP A O 1
ATOM 1266 N N . ALA A 1 152 ? 10.609 -6.626 2.538 1.00 85.38 152 ALA A N 1
ATOM 1267 C CA . ALA A 1 152 ? 11.531 -6.556 3.665 1.00 85.38 152 ALA A CA 1
ATOM 1268 C C . ALA A 1 152 ? 10.802 -6.236 4.977 1.00 85.38 152 ALA A C 1
ATOM 1270 O O . ALA A 1 152 ? 11.130 -6.803 6.023 1.00 85.38 152 ALA A O 1
ATOM 1271 N N . ARG A 1 153 ? 9.797 -5.352 4.950 1.00 82.94 153 ARG A N 1
ATOM 1272 C CA . ARG A 1 153 ? 8.974 -5.061 6.128 1.00 82.94 153 ARG A CA 1
ATOM 1273 C C . ARG A 1 153 ? 8.107 -6.250 6.513 1.00 82.94 153 ARG A C 1
ATOM 1275 O O . ARG A 1 153 ? 8.099 -6.607 7.685 1.00 82.94 153 ARG A O 1
ATOM 1282 N N . ASN A 1 154 ? 7.428 -6.877 5.558 1.00 79.25 154 ASN A N 1
ATOM 1283 C CA . ASN A 1 154 ? 6.619 -8.069 5.793 1.00 79.25 154 ASN A CA 1
ATOM 1284 C C . ASN A 1 154 ? 7.473 -9.188 6.378 1.00 79.25 154 ASN A C 1
ATOM 1286 O O . ASN A 1 154 ? 7.093 -9.778 7.385 1.00 79.25 154 ASN A O 1
ATOM 1290 N N . LYS A 1 155 ? 8.676 -9.394 5.836 1.00 83.25 155 LYS A N 1
ATOM 1291 C CA . LYS A 1 155 ? 9.656 -10.334 6.370 1.00 83.25 155 LYS A CA 1
ATOM 1292 C C . LYS A 1 155 ? 10.022 -9.998 7.814 1.00 83.25 155 LYS A C 1
ATOM 1294 O O . LYS A 1 155 ? 9.906 -10.873 8.664 1.00 83.25 155 LYS A O 1
ATOM 1299 N N . ARG A 1 156 ? 10.337 -8.737 8.140 1.00 81.12 156 ARG A N 1
ATOM 1300 C CA . ARG A 1 156 ? 10.573 -8.309 9.535 1.00 81.12 156 ARG A CA 1
ATOM 1301 C C . ARG A 1 156 ? 9.359 -8.544 10.427 1.00 81.12 156 ARG A C 1
ATOM 1303 O O . ARG A 1 156 ? 9.528 -9.010 11.543 1.00 81.12 156 ARG A O 1
ATOM 1310 N N . THR A 1 157 ? 8.147 -8.261 9.961 1.00 73.88 157 THR A N 1
ATOM 1311 C CA . THR A 1 157 ? 6.922 -8.519 10.727 1.00 73.88 157 THR A CA 1
ATOM 1312 C C . THR A 1 157 ? 6.731 -10.016 10.965 1.00 73.88 157 THR A C 1
ATOM 1314 O O . THR A 1 157 ? 6.424 -10.408 12.085 1.00 73.88 157 THR A O 1
ATOM 1317 N N . THR A 1 158 ? 6.983 -10.865 9.965 1.00 74.94 158 THR A N 1
ATOM 1318 C CA . THR A 1 158 ? 6.922 -12.327 10.117 1.00 74.94 158 THR A CA 1
ATOM 1319 C C . THR A 1 158 ? 8.038 -12.874 11.003 1.00 74.94 158 THR A C 1
ATOM 1321 O O . THR A 1 158 ? 7.779 -13.763 11.801 1.00 74.94 158 THR A O 1
ATOM 1324 N N . GLU A 1 159 ? 9.250 -12.317 10.930 1.00 70.38 159 GLU A N 1
ATOM 1325 C CA . GLU A 1 159 ? 10.396 -12.682 11.770 1.00 70.38 159 GLU A CA 1
ATOM 1326 C C . GLU A 1 159 ? 10.178 -12.247 13.222 1.00 70.38 159 GLU A C 1
ATOM 1328 O O . GLU A 1 159 ? 10.404 -13.035 14.132 1.00 70.38 159 GLU A O 1
ATOM 1333 N N . ILE A 1 160 ? 9.630 -11.054 13.462 1.00 64.81 160 ILE A N 1
ATOM 1334 C CA . ILE A 1 160 ? 9.178 -10.616 14.793 1.00 64.81 160 ILE A CA 1
ATOM 1335 C C . ILE A 1 160 ? 8.032 -11.510 15.298 1.00 64.81 160 ILE A C 1
ATOM 1337 O O . ILE A 1 160 ? 7.890 -11.719 16.499 1.00 64.81 160 ILE A O 1
ATOM 1341 N N . GLN A 1 161 ? 7.234 -12.078 14.391 1.00 52.44 161 GLN A N 1
ATOM 1342 C CA . GLN A 1 161 ? 6.190 -13.054 14.707 1.00 52.44 161 GLN A CA 1
ATOM 1343 C C . GLN A 1 161 ? 6.673 -14.515 14.706 1.00 52.44 161 GLN A C 1
ATOM 1345 O O . GLN A 1 161 ? 5.841 -15.407 14.935 1.00 52.44 161 GLN A O 1
ATOM 1350 N N . THR A 1 162 ? 7.972 -14.787 14.490 1.00 48.53 162 THR A N 1
ATOM 1351 C CA . THR A 1 162 ? 8.490 -16.155 14.584 1.00 48.53 162 THR A CA 1
ATOM 1352 C C . THR A 1 162 ? 8.300 -16.678 16.011 1.00 48.53 162 THR A C 1
ATOM 1354 O O . THR A 1 162 ? 8.522 -15.967 16.993 1.00 48.53 162 THR A O 1
ATOM 1357 N N . PRO A 1 163 ? 7.841 -17.930 16.156 1.00 49.69 163 PRO A N 1
ATOM 1358 C CA . PRO A 1 163 ? 7.240 -18.445 17.387 1.00 49.69 163 PRO A CA 1
ATOM 1359 C C . PRO A 1 163 ? 8.203 -18.616 18.574 1.00 49.69 163 PRO A C 1
ATOM 1361 O O . PRO A 1 163 ? 7.753 -19.008 19.646 1.00 49.69 163 PRO A O 1
ATOM 1364 N N . ALA A 1 164 ? 9.495 -18.304 18.434 1.00 47.97 164 ALA A N 1
ATOM 1365 C CA . ALA A 1 164 ? 10.474 -18.428 19.516 1.00 47.97 164 ALA A CA 1
ATOM 1366 C C . ALA A 1 164 ? 10.292 -17.376 20.632 1.00 47.97 164 ALA A C 1
ATOM 1368 O O . ALA A 1 164 ? 10.693 -17.618 21.766 1.00 47.97 164 ALA A O 1
ATOM 1369 N N . ILE A 1 165 ? 9.645 -16.242 20.334 1.00 46.59 165 ILE A N 1
ATOM 1370 C CA . ILE A 1 165 ? 9.245 -15.220 21.320 1.00 46.59 165 ILE A CA 1
ATOM 1371 C C . ILE A 1 165 ? 7.760 -14.881 21.132 1.00 46.59 165 ILE A C 1
ATOM 1373 O O . ILE A 1 165 ? 7.330 -13.736 21.237 1.00 46.59 165 ILE A O 1
ATOM 1377 N N . ARG A 1 166 ? 6.922 -15.884 20.860 1.00 46.09 166 ARG A N 1
ATOM 1378 C CA . ARG A 1 166 ? 5.568 -15.787 21.401 1.00 46.09 166 ARG A CA 1
ATOM 1379 C C . ARG A 1 166 ? 5.729 -16.166 22.869 1.00 46.09 166 ARG A C 1
ATOM 1381 O O . ARG A 1 166 ? 6.139 -17.304 23.111 1.00 46.09 166 ARG A O 1
ATOM 1388 N N . PRO A 1 167 ? 5.470 -15.277 23.854 1.00 48.62 167 PRO A N 1
ATOM 1389 C CA . PRO A 1 167 ? 5.182 -15.782 25.191 1.00 48.62 167 PRO A CA 1
ATOM 1390 C C . PRO A 1 167 ? 4.152 -16.876 24.958 1.00 48.62 167 PRO A C 1
ATOM 1392 O O . PRO A 1 167 ? 3.178 -16.626 24.242 1.00 48.62 167 PRO A O 1
ATOM 1395 N N . LYS A 1 168 ? 4.452 -18.108 25.391 1.00 47.94 168 LYS A N 1
ATOM 1396 C CA . LYS A 1 168 ? 3.502 -19.213 25.296 1.00 47.94 168 LYS A CA 1
ATOM 1397 C C . LYS A 1 168 ? 2.187 -18.611 25.765 1.00 47.94 168 LYS A C 1
ATOM 1399 O O . LYS A 1 168 ? 2.127 -18.186 26.917 1.00 47.94 168 LYS A O 1
ATOM 1404 N N . LEU A 1 169 ? 1.222 -18.449 24.854 1.00 46.78 169 LEU A N 1
ATOM 1405 C CA . LEU A 1 169 ? -0.140 -18.136 25.240 1.00 46.78 169 LEU A CA 1
ATOM 1406 C C . LEU A 1 169 ? -0.502 -19.346 26.087 1.00 46.78 169 LEU A C 1
ATOM 1408 O O . LEU A 1 169 ? -0.793 -20.417 25.556 1.00 46.78 169 LEU A O 1
ATOM 1412 N N . THR A 1 170 ? -0.299 -19.230 27.396 1.00 47.78 170 THR A N 1
ATOM 1413 C CA . THR A 1 170 ? -0.790 -20.198 28.354 1.00 47.78 170 THR A CA 1
ATOM 1414 C C . THR A 1 170 ? -2.273 -20.319 28.050 1.00 47.78 170 THR A C 1
ATOM 1416 O O . THR A 1 170 ? -2.912 -19.333 27.679 1.00 47.78 170 THR A O 1
ATOM 1419 N N . ALA A 1 171 ? -2.814 -21.532 28.116 1.00 52.81 171 ALA A N 1
ATOM 1420 C CA . ALA A 1 171 ? -4.213 -21.794 27.790 1.00 52.81 171 ALA A CA 1
ATOM 1421 C C . ALA A 1 171 ? -5.189 -20.834 28.516 1.00 52.81 171 ALA A C 1
ATOM 1423 O O . ALA A 1 171 ? -6.260 -20.553 28.000 1.00 52.81 171 ALA A O 1
ATOM 1424 N N . GLU A 1 172 ? -4.761 -20.216 29.620 1.00 54.22 172 GLU A N 1
ATOM 1425 C CA . GLU A 1 172 ? -5.437 -19.115 30.320 1.00 54.22 172 GLU A CA 1
ATOM 1426 C C . GLU A 1 172 ? -5.744 -17.868 29.461 1.00 54.22 172 GLU A C 1
ATOM 1428 O O . GLU A 1 172 ? -6.701 -17.156 29.746 1.00 54.22 172 GLU A O 1
ATOM 1433 N N . GLN A 1 173 ? -4.991 -17.574 28.393 1.00 54.94 173 GLN A N 1
ATOM 1434 C CA . GLN A 1 173 ? -5.299 -16.444 27.501 1.00 54.94 173 GLN A CA 1
ATOM 1435 C C . GLN A 1 173 ? -6.425 -16.744 26.499 1.00 54.94 173 GLN A C 1
ATOM 1437 O O . GLN A 1 173 ? -6.970 -15.806 25.910 1.00 54.94 173 GLN A O 1
ATOM 1442 N N . PHE A 1 174 ? -6.808 -18.013 26.312 1.00 54.69 174 PHE A N 1
ATOM 1443 C CA . PHE A 1 174 ? -7.974 -18.357 25.494 1.00 54.69 174 PHE A CA 1
ATOM 1444 C C . PHE A 1 174 ? -9.298 -18.028 26.197 1.00 54.69 174 PHE A C 1
ATOM 1446 O O . PHE A 1 174 ? -10.238 -17.640 25.505 1.00 54.69 174 PHE A O 1
ATOM 1453 N N . ASP A 1 175 ? -9.313 -18.004 27.533 1.00 70.94 175 ASP A N 1
ATOM 1454 C CA . ASP A 1 175 ? -10.475 -17.650 28.364 1.00 70.94 175 ASP A CA 1
ATOM 1455 C C . ASP A 1 175 ? -10.518 -16.156 28.734 1.00 70.94 175 ASP A C 1
ATOM 1457 O O . ASP A 1 175 ? -11.135 -15.737 29.715 1.00 70.94 175 ASP A O 1
ATOM 1461 N N . SER A 1 176 ? -9.850 -15.298 27.955 1.00 88.00 176 SER A N 1
ATOM 1462 C CA . SER A 1 176 ? -9.983 -13.857 28.157 1.00 88.00 176 SER A CA 1
ATOM 1463 C C . SER A 1 176 ? -11.433 -13.425 27.885 1.00 88.00 176 SER A C 1
ATOM 1465 O O . SER A 1 176 ? -11.971 -13.769 26.828 1.00 88.00 176 SER A O 1
ATOM 1467 N N . PRO A 1 177 ? -12.042 -12.564 28.728 1.00 92.38 177 PRO A N 1
ATOM 1468 C CA . PRO A 1 177 ? -13.364 -11.987 28.460 1.00 92.38 177 PRO A CA 1
ATOM 1469 C C . PRO A 1 177 ? -13.468 -11.282 27.097 1.00 92.38 177 PRO A C 1
ATOM 1471 O O . PRO A 1 177 ? -14.552 -11.100 26.547 1.00 92.38 177 PRO A O 1
ATOM 1474 N N . ILE A 1 178 ? -12.323 -10.877 26.538 1.00 93.25 178 ILE A N 1
ATOM 1475 C CA . ILE A 1 178 ? -12.212 -10.309 25.196 1.00 93.25 178 ILE A CA 1
ATOM 1476 C C . ILE A 1 178 ? -12.490 -11.378 24.127 1.00 93.25 178 ILE A C 1
ATOM 1478 O O . ILE A 1 178 ? -13.245 -11.123 23.190 1.00 93.25 178 ILE A O 1
ATOM 1482 N N . ASN A 1 179 ? -11.925 -12.578 24.277 1.00 92.81 179 ASN A N 1
ATOM 1483 C CA . ASN A 1 179 ? -12.151 -13.690 23.356 1.00 92.81 179 ASN A CA 1
ATOM 1484 C C . ASN A 1 179 ? -13.575 -14.230 23.458 1.00 92.81 179 ASN A C 1
ATOM 1486 O O . ASN A 1 179 ? -14.159 -14.538 22.425 1.00 92.81 179 ASN A O 1
ATOM 1490 N N . GLU A 1 180 ? -14.157 -14.299 24.661 1.00 94.75 180 GLU A N 1
ATOM 1491 C CA . GLU A 1 180 ? -15.570 -14.667 24.830 1.00 94.75 180 GLU A CA 1
ATOM 1492 C C . GLU A 1 180 ? -16.480 -13.766 23.981 1.00 94.75 180 GLU A C 1
ATOM 1494 O O . GLU A 1 180 ? -17.316 -14.263 23.227 1.00 94.75 180 GLU A O 1
ATOM 1499 N N . PHE A 1 181 ? -16.262 -12.445 24.028 1.00 96.81 181 PHE A N 1
ATOM 1500 C CA . PHE A 1 181 ? -17.019 -11.487 23.222 1.00 96.81 181 PHE A CA 1
ATOM 1501 C C . PHE A 1 181 ? -16.816 -11.695 21.714 1.00 96.81 181 PHE A C 1
ATOM 1503 O O . PHE A 1 181 ? -17.796 -11.756 20.973 1.00 96.81 181 PHE A O 1
ATOM 1510 N N . TYR A 1 182 ? -15.574 -11.838 21.239 1.00 94.62 182 TYR A N 1
ATOM 1511 C CA . TYR A 1 182 ? -15.322 -12.064 19.809 1.00 94.62 182 TYR A CA 1
ATOM 1512 C C . TYR A 1 182 ? -15.870 -13.405 19.318 1.00 94.62 182 TYR A C 1
ATOM 1514 O O . TYR A 1 182 ? -16.417 -13.470 18.222 1.00 94.62 182 TYR A O 1
ATOM 1522 N N . ASN A 1 183 ? -15.783 -14.463 20.123 1.00 94.94 183 ASN A N 1
ATOM 1523 C CA . ASN A 1 183 ? -16.363 -15.763 19.795 1.00 94.94 183 ASN A CA 1
ATOM 1524 C C . ASN A 1 183 ? -17.890 -15.686 19.718 1.00 94.94 183 ASN A C 1
ATOM 1526 O O . ASN A 1 183 ? -18.482 -16.262 18.807 1.00 94.94 183 ASN A O 1
ATOM 1530 N N . PHE A 1 184 ? -18.523 -14.945 20.629 1.00 97.00 184 PHE A N 1
ATOM 1531 C CA . PHE A 1 184 ? -19.961 -14.697 20.594 1.00 97.00 184 PHE A CA 1
ATOM 1532 C C . PHE A 1 184 ? -20.371 -13.929 19.326 1.00 97.00 184 PHE A C 1
ATOM 1534 O O . PHE A 1 184 ? -21.256 -14.369 18.593 1.00 97.00 184 PHE A O 1
ATOM 1541 N N . VAL A 1 185 ? -19.668 -12.839 19.003 1.00 96.38 185 VAL A N 1
ATOM 1542 C CA . VAL A 1 185 ? -19.901 -12.054 17.778 1.00 96.38 185 VAL A CA 1
ATOM 1543 C C . VAL A 1 185 ? -19.644 -12.872 16.515 1.00 96.38 185 VAL A C 1
ATOM 1545 O O . VAL A 1 185 ? -20.405 -12.762 15.564 1.00 96.38 185 VAL A O 1
ATOM 1548 N N . ASN A 1 186 ? -18.617 -13.718 16.484 1.00 95.25 186 ASN A N 1
ATOM 1549 C CA . ASN A 1 186 ? -18.333 -14.557 15.319 1.00 95.25 186 ASN A CA 1
ATOM 1550 C C . ASN A 1 186 ? -19.401 -15.635 15.098 1.00 95.25 186 ASN A C 1
ATOM 1552 O O . ASN A 1 186 ? -19.646 -16.014 13.957 1.00 95.25 186 ASN A O 1
ATOM 1556 N N . ARG A 1 187 ? -20.034 -16.135 16.168 1.00 95.94 187 ARG A N 1
ATOM 1557 C CA . ARG A 1 187 ? -21.097 -17.148 16.075 1.00 95.94 187 ARG A CA 1
ATOM 1558 C C . ARG A 1 187 ? -22.433 -16.559 15.635 1.00 95.94 187 ARG A C 1
ATOM 1560 O O . ARG A 1 187 ? -23.104 -17.162 14.807 1.00 95.94 187 ARG A O 1
ATOM 1567 N N . PHE A 1 188 ? -22.815 -15.410 16.188 1.00 95.38 188 PHE A N 1
ATOM 1568 C CA . PHE A 1 188 ? -24.162 -14.850 16.011 1.00 95.38 188 PHE A CA 1
ATOM 1569 C C . PHE A 1 188 ? -24.197 -13.561 15.174 1.00 95.38 188 PHE A C 1
ATOM 1571 O O . PHE A 1 188 ? -25.266 -13.083 14.807 1.00 95.38 188 PHE A O 1
ATOM 1578 N N . GLY A 1 189 ? -23.044 -12.980 14.855 1.00 95.94 189 GLY A N 1
ATOM 1579 C CA . GLY A 1 189 ? -22.931 -11.661 14.241 1.00 95.94 189 GLY A CA 1
ATOM 1580 C C . GLY A 1 189 ? -23.147 -10.514 15.234 1.00 95.94 189 GLY A C 1
ATOM 1581 O O . GLY A 1 189 ? -23.520 -10.703 16.392 1.00 95.94 189 GLY A O 1
ATOM 1582 N N . HIS A 1 190 ? -22.932 -9.283 14.764 1.00 96.31 190 HIS A N 1
ATOM 1583 C CA . HIS A 1 190 ? -23.179 -8.068 15.554 1.00 96.31 190 HIS A CA 1
ATOM 1584 C C . HIS A 1 190 ? -24.665 -7.749 15.756 1.00 96.31 190 HIS A C 1
ATOM 1586 O O . HIS A 1 190 ? -24.984 -6.962 16.641 1.00 96.31 190 HIS A O 1
ATOM 1592 N N . SER A 1 191 ? -25.542 -8.334 14.940 1.00 97.06 191 SER A N 1
ATOM 1593 C CA . SER A 1 191 ? -26.994 -8.139 14.964 1.00 97.06 191 SER A CA 1
ATOM 1594 C C . SER A 1 191 ? -27.760 -9.416 15.317 1.00 97.06 191 SER A C 1
ATOM 1596 O O . SER A 1 191 ? -28.962 -9.471 15.087 1.00 97.06 191 SER A O 1
ATOM 1598 N N . GLY A 1 192 ? -27.087 -10.463 15.812 1.00 95.44 192 GLY A N 1
ATOM 1599 C CA . GLY A 1 192 ? -27.730 -11.732 16.179 1.00 95.44 192 GLY A CA 1
ATOM 1600 C C . GLY A 1 192 ? -28.414 -12.442 15.006 1.00 95.44 192 GLY A C 1
ATOM 1601 O O . GLY A 1 192 ? -29.404 -13.137 15.200 1.00 95.44 192 GLY A O 1
ATOM 1602 N N . GLY A 1 193 ? -27.943 -12.209 13.777 1.00 95.31 193 GLY A N 1
ATOM 1603 C CA . GLY A 1 193 ? -28.547 -12.733 12.548 1.00 95.31 193 GLY A CA 1
ATOM 1604 C C . GLY A 1 193 ? -29.731 -11.922 12.008 1.00 95.31 193 GLY A C 1
ATOM 1605 O O . GLY A 1 193 ? -30.257 -12.268 10.954 1.00 95.31 193 GLY A O 1
ATOM 1606 N N . TRP A 1 194 ? -30.136 -10.837 12.675 1.00 97.31 194 TRP A N 1
ATOM 1607 C CA . TRP A 1 194 ? -31.175 -9.939 12.165 1.00 97.31 194 TRP A CA 1
ATOM 1608 C C . TRP A 1 194 ? -30.613 -8.980 11.116 1.00 97.31 194 TRP A C 1
ATOM 1610 O O . TRP A 1 194 ? -29.450 -8.566 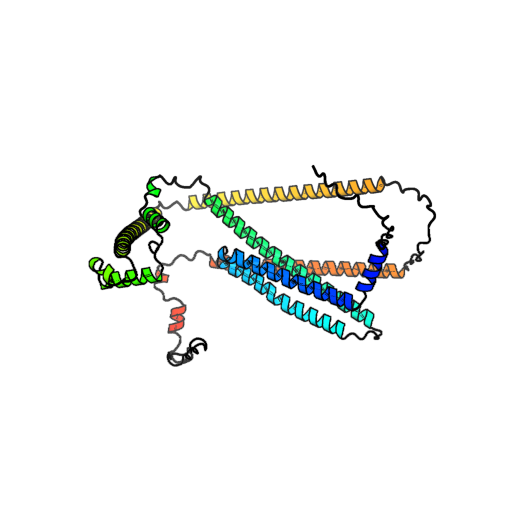11.191 1.00 97.31 194 TRP A O 1
ATOM 1620 N N . ASP A 1 195 ? -31.463 -8.578 10.167 1.00 97.12 195 ASP A N 1
ATOM 1621 C CA . ASP A 1 195 ? -31.130 -7.497 9.243 1.00 97.12 195 ASP A CA 1
ATOM 1622 C C . ASP A 1 195 ? -30.859 -6.194 10.010 1.00 97.12 195 ASP A C 1
ATOM 1624 O O . ASP A 1 195 ? -31.430 -5.928 11.071 1.00 97.12 195 ASP A O 1
ATOM 1628 N N . SER A 1 196 ? -29.985 -5.356 9.457 1.00 96.44 196 SER A N 1
ATOM 1629 C CA . SER A 1 196 ? -29.524 -4.127 10.105 1.00 96.44 196 SER A CA 1
ATOM 1630 C C . SER A 1 196 ? -30.682 -3.174 10.409 1.00 96.44 196 SER A C 1
ATOM 1632 O O . SER A 1 196 ? -30.696 -2.543 11.469 1.00 96.44 196 SER A O 1
ATOM 1634 N N . ARG A 1 197 ? -31.686 -3.097 9.521 1.00 96.50 197 ARG A N 1
ATOM 1635 C CA . ARG A 1 197 ? -32.870 -2.251 9.718 1.00 96.50 197 ARG A CA 1
ATOM 1636 C C . ARG A 1 197 ? -33.746 -2.771 10.858 1.00 96.50 197 ARG A C 1
ATOM 1638 O O . ARG A 1 197 ? -34.041 -2.012 11.778 1.00 96.50 197 ARG A O 1
ATOM 1645 N N . SER A 1 198 ? -34.091 -4.057 10.834 1.00 96.69 198 SER A N 1
ATOM 1646 C CA . SER A 1 198 ? -34.912 -4.700 11.868 1.00 96.69 198 SER A CA 1
ATOM 1647 C C . SER A 1 198 ? -34.227 -4.708 13.232 1.00 96.69 198 SER A C 1
ATOM 1649 O O . SER A 1 198 ? -34.880 -4.490 14.245 1.00 96.69 198 SER A O 1
ATOM 1651 N N . HIS A 1 199 ? -32.905 -4.903 13.280 1.00 97.69 199 HIS A N 1
ATOM 1652 C CA . HIS A 1 199 ? -32.151 -4.826 14.529 1.00 97.69 199 HIS A CA 1
ATOM 1653 C C . HIS A 1 199 ? -32.160 -3.409 15.119 1.00 97.69 199 HIS A C 1
ATOM 1655 O O . HIS A 1 199 ? -32.305 -3.243 16.329 1.00 97.69 199 HIS A O 1
ATOM 1661 N N . THR A 1 200 ? -32.043 -2.383 14.272 1.00 97.12 200 THR A N 1
ATOM 1662 C CA . THR A 1 200 ? -32.111 -0.978 14.705 1.00 97.12 200 THR A CA 1
ATOM 1663 C C . THR A 1 200 ? -33.497 -0.638 15.254 1.00 97.12 200 THR A C 1
ATOM 1665 O O . THR A 1 200 ? -33.604 -0.026 16.314 1.00 97.12 200 THR A O 1
ATOM 1668 N N . GLU A 1 201 ? -34.555 -1.076 14.568 1.00 97.31 201 GLU A N 1
ATOM 1669 C CA . GLU A 1 201 ? -35.938 -0.914 15.027 1.00 97.31 201 GLU A CA 1
ATOM 1670 C C . GLU A 1 201 ? -36.184 -1.653 16.349 1.00 97.31 201 GLU A C 1
ATOM 1672 O O . GLU A 1 201 ? -36.714 -1.064 17.286 1.00 97.31 201 GLU A O 1
ATOM 1677 N N . PHE A 1 202 ? -35.699 -2.891 16.478 1.00 97.94 202 PHE A N 1
ATOM 1678 C CA . PHE A 1 202 ? -35.726 -3.650 17.729 1.00 97.94 202 PHE A CA 1
ATOM 1679 C C . PHE A 1 202 ? -35.075 -2.885 18.887 1.00 97.94 202 PHE A C 1
ATOM 1681 O O . PHE A 1 202 ? -35.669 -2.786 19.956 1.00 97.94 202 PHE A O 1
ATOM 1688 N N . LEU A 1 203 ? -33.878 -2.318 18.689 1.00 97.81 203 LEU A N 1
ATOM 1689 C CA . LEU A 1 203 ? -33.188 -1.561 19.738 1.00 97.81 203 LEU A CA 1
ATOM 1690 C C . LEU A 1 203 ? -33.960 -0.297 20.136 1.00 97.81 203 LEU A C 1
ATOM 1692 O O . LEU A 1 203 ? -34.020 0.026 21.322 1.00 97.81 203 LEU A O 1
ATOM 1696 N N . LEU A 1 204 ? -34.564 0.394 19.163 1.00 97.94 204 LEU A N 1
ATOM 1697 C CA . LEU A 1 204 ? -35.399 1.568 19.414 1.00 97.94 204 LEU A CA 1
ATOM 1698 C C . LEU A 1 204 ? -36.622 1.194 20.261 1.00 97.94 204 LEU A C 1
ATOM 1700 O O . LEU A 1 204 ? -36.876 1.817 21.289 1.00 97.94 204 LEU A O 1
ATOM 1704 N N . GLN A 1 205 ? -37.345 0.146 19.863 1.00 97.88 205 GLN A N 1
ATOM 1705 C CA . GLN A 1 205 ? -38.540 -0.300 20.575 1.00 97.88 205 GLN A CA 1
ATOM 1706 C C . GLN A 1 205 ? -38.202 -0.865 21.963 1.00 97.88 205 GLN A C 1
ATOM 1708 O O . GLN A 1 205 ? -38.911 -0.581 22.927 1.00 97.88 205 GLN A O 1
ATOM 1713 N N . LEU A 1 206 ? -37.076 -1.576 22.104 1.00 97.62 206 LEU A N 1
ATOM 1714 C CA . LEU A 1 206 ? -36.581 -2.072 23.391 1.00 97.62 206 LEU A CA 1
ATOM 1715 C C . LEU A 1 206 ? -36.287 -0.919 24.362 1.00 97.62 206 LEU A C 1
ATOM 1717 O O . LEU A 1 206 ? -36.554 -1.037 25.556 1.00 97.62 206 LEU A O 1
ATOM 1721 N N . GLN A 1 207 ? -35.762 0.202 23.857 1.00 97.44 207 GLN A N 1
ATOM 1722 C CA . GLN A 1 207 ? -35.496 1.395 24.660 1.00 97.44 207 GLN A CA 1
ATOM 1723 C C . GLN A 1 207 ? -36.783 2.113 25.100 1.00 97.44 207 GLN A C 1
ATOM 1725 O O . GLN A 1 207 ? -36.812 2.670 26.195 1.00 97.44 207 GLN A O 1
ATOM 1730 N N . ILE A 1 208 ? -37.824 2.123 24.261 1.00 97.69 208 ILE A N 1
ATOM 1731 C CA . ILE A 1 208 ? -39.083 2.837 24.532 1.00 97.69 208 ILE A CA 1
ATOM 1732 C C . ILE A 1 208 ? -40.007 2.019 25.443 1.00 97.69 208 ILE A C 1
ATOM 1734 O O . ILE A 1 208 ? -40.539 2.550 26.416 1.00 97.69 208 ILE A O 1
ATOM 1738 N N . HIS A 1 209 ? -40.212 0.740 25.128 1.00 96.12 209 HIS A N 1
ATOM 1739 C CA . HIS A 1 209 ? -41.261 -0.085 25.737 1.00 96.12 209 HIS A CA 1
ATOM 1740 C C . HIS A 1 209 ? -40.746 -1.090 26.773 1.00 96.12 209 HIS A C 1
ATOM 1742 O O . HIS A 1 209 ? -41.546 -1.684 27.499 1.00 96.12 209 HIS A O 1
ATOM 1748 N N . GLY A 1 210 ? -39.426 -1.268 26.868 1.00 96.19 210 GLY A N 1
ATOM 1749 C CA . GLY A 1 210 ? -38.814 -2.294 27.703 1.00 96.19 210 GLY A CA 1
ATOM 1750 C C . GLY A 1 210 ? -38.955 -3.708 27.117 1.00 96.19 210 GLY A C 1
ATOM 1751 O O . GLY A 1 210 ? -39.550 -3.896 26.054 1.00 96.19 210 GLY A O 1
ATOM 1752 N N . PRO A 1 211 ? -38.377 -4.722 27.783 1.00 95.69 211 PRO A N 1
ATOM 1753 C CA . PRO A 1 211 ? -38.342 -6.093 27.272 1.00 95.69 211 PRO A CA 1
ATOM 1754 C C . PRO A 1 211 ? -39.704 -6.804 27.321 1.00 95.69 211 PRO A C 1
ATOM 1756 O O . PRO A 1 211 ? -39.961 -7.658 26.477 1.00 95.69 211 PRO A O 1
ATOM 1759 N N . ASP A 1 212 ? -40.581 -6.448 28.266 1.00 94.75 212 ASP A N 1
ATOM 1760 C CA . ASP A 1 212 ? -41.807 -7.215 28.544 1.00 94.75 212 ASP A CA 1
ATOM 1761 C C . ASP A 1 212 ? -42.902 -7.025 27.481 1.00 94.75 212 ASP A C 1
ATOM 1763 O O . ASP A 1 212 ? -43.632 -7.964 27.175 1.00 94.75 212 ASP A O 1
ATOM 1767 N N . ASN A 1 213 ? -42.989 -5.834 26.876 1.00 94.19 213 ASN A N 1
ATOM 1768 C CA . ASN A 1 213 ? -44.036 -5.484 25.901 1.00 94.19 213 ASN A CA 1
ATOM 1769 C C . ASN A 1 213 ? -43.537 -5.453 24.447 1.00 94.19 213 ASN A C 1
ATOM 1771 O O . ASN A 1 213 ? -44.281 -5.089 23.541 1.00 94.19 213 ASN A O 1
ATOM 1775 N N . LEU A 1 214 ? -42.273 -5.804 24.197 1.00 94.94 214 LEU A N 1
ATOM 1776 C CA . LEU A 1 214 ? -41.621 -5.574 22.904 1.00 94.94 214 LEU A CA 1
ATOM 1777 C C . LEU A 1 214 ? -42.268 -6.341 21.740 1.00 94.94 214 LEU A C 1
ATOM 1779 O O . LEU A 1 214 ? -42.284 -5.862 20.607 1.00 94.94 214 LEU A O 1
ATOM 1783 N N . ALA A 1 215 ? -42.817 -7.521 22.028 1.00 95.56 215 ALA A N 1
ATOM 1784 C CA . ALA A 1 215 ? -43.430 -8.393 21.032 1.00 95.56 215 ALA A CA 1
ATOM 1785 C C . ALA A 1 215 ? -44.677 -7.778 20.371 1.00 95.56 215 ALA A C 1
ATOM 1787 O O . ALA A 1 215 ? -44.982 -8.109 19.229 1.00 95.56 215 ALA A O 1
ATOM 1788 N N . ASP A 1 216 ? -45.377 -6.869 21.052 1.00 95.94 216 ASP A N 1
ATOM 1789 C CA . ASP A 1 216 ? -46.601 -6.262 20.520 1.00 95.94 216 ASP A CA 1
ATOM 1790 C C . ASP A 1 216 ? -46.307 -5.077 19.575 1.00 95.94 216 ASP A C 1
ATOM 1792 O O . ASP A 1 216 ? -47.153 -4.709 18.761 1.00 95.94 216 ASP A O 1
ATOM 1796 N N . PHE A 1 217 ? -45.089 -4.520 19.620 1.00 95.69 217 PHE A N 1
ATOM 1797 C CA . PHE A 1 217 ? -44.651 -3.398 18.774 1.00 95.69 217 PHE A CA 1
ATOM 1798 C C . PHE A 1 217 ? -43.859 -3.829 17.529 1.00 95.69 217 PHE A C 1
ATOM 1800 O O . PHE A 1 217 ? -43.521 -2.989 16.696 1.00 95.69 217 PHE A O 1
ATOM 1807 N N . LEU A 1 218 ? -43.585 -5.128 17.370 1.00 96.00 218 LEU A N 1
ATOM 1808 C CA . LEU A 1 218 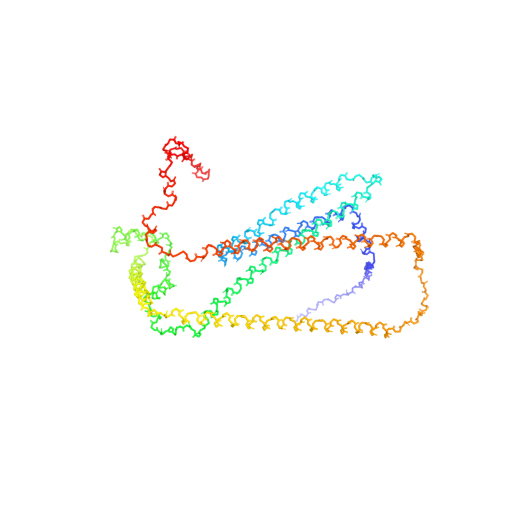? -42.902 -5.706 16.208 1.00 96.00 218 LEU A CA 1
ATOM 1809 C C . LEU A 1 218 ? -43.798 -6.754 15.523 1.00 96.00 218 LEU A C 1
ATOM 1811 O O . LEU A 1 218 ? -43.464 -7.936 15.518 1.00 96.00 218 LEU A O 1
ATOM 1815 N N . PRO A 1 219 ? -44.925 -6.349 14.903 1.00 93.25 219 PRO A N 1
ATOM 1816 C CA . PRO A 1 219 ? -45.940 -7.280 14.396 1.00 93.25 219 PRO A CA 1
ATOM 1817 C C . PRO A 1 219 ? -45.445 -8.186 13.259 1.00 93.25 219 PRO A C 1
ATOM 1819 O O . PRO A 1 219 ? -46.054 -9.212 12.976 1.00 93.25 219 PRO A O 1
ATOM 1822 N N . ASN A 1 220 ? -44.344 -7.812 12.603 1.00 94.50 220 ASN A N 1
ATOM 1823 C CA . ASN A 1 220 ? -43.744 -8.584 11.516 1.00 94.50 220 ASN A CA 1
ATOM 1824 C C . ASN A 1 220 ? -42.771 -9.668 12.008 1.00 94.50 220 ASN A C 1
ATOM 1826 O O . ASN A 1 220 ? -42.212 -10.390 11.183 1.00 94.50 220 ASN A O 1
ATOM 1830 N N . VAL A 1 221 ? -42.520 -9.758 13.318 1.00 95.19 221 VAL A N 1
ATOM 1831 C CA . VAL A 1 221 ? -41.580 -10.713 13.907 1.00 95.19 221 VAL A CA 1
ATOM 1832 C C . VAL A 1 221 ? -42.303 -11.596 14.912 1.00 95.19 221 VAL A C 1
ATOM 1834 O O . VAL A 1 221 ? -43.112 -11.130 15.707 1.00 95.19 221 VAL A O 1
ATOM 1837 N N . ASP A 1 222 ? -41.992 -12.887 14.878 1.00 97.44 222 ASP A N 1
ATOM 1838 C CA . ASP A 1 222 ? -42.577 -13.854 15.795 1.00 97.44 222 ASP A CA 1
ATOM 1839 C C . ASP A 1 222 ? -42.201 -13.561 17.260 1.00 97.44 222 ASP A C 1
ATOM 1841 O O . ASP A 1 222 ? -41.072 -13.159 17.563 1.00 97.44 222 ASP A O 1
ATOM 1845 N N . LYS A 1 223 ? -43.135 -13.789 18.191 1.00 96.62 223 LYS A N 1
ATOM 1846 C CA . LYS A 1 223 ? -42.959 -13.462 19.617 1.00 96.62 223 LYS A CA 1
ATOM 1847 C C . LYS A 1 223 ? -41.805 -14.251 20.235 1.00 96.62 223 LYS A C 1
ATOM 1849 O O . LYS A 1 223 ? -41.042 -13.709 21.036 1.00 96.62 223 LYS A O 1
ATOM 1854 N N . GLU A 1 224 ? -41.648 -15.512 19.834 1.00 97.31 224 GLU A N 1
ATOM 1855 C CA . GLU A 1 224 ? -40.535 -16.362 20.266 1.00 97.31 224 GLU A CA 1
ATOM 1856 C C . GLU A 1 224 ? -39.190 -15.831 19.758 1.00 97.31 224 GLU A C 1
ATOM 1858 O O . GLU A 1 224 ? -38.223 -15.764 20.519 1.00 97.31 224 GLU A O 1
ATOM 1863 N N . ALA A 1 225 ? -39.144 -15.361 18.507 1.00 96.94 225 ALA A N 1
ATOM 1864 C CA . ALA A 1 225 ? -37.948 -14.762 17.922 1.00 96.94 225 ALA A CA 1
ATOM 1865 C C . ALA A 1 225 ? -37.565 -13.447 18.619 1.00 96.94 225 ALA A C 1
ATOM 1867 O O . ALA A 1 225 ? -36.383 -13.219 18.881 1.00 96.94 225 ALA A O 1
ATOM 1868 N N . VAL A 1 226 ? -38.542 -12.604 18.981 1.00 97.56 226 VAL A N 1
ATOM 1869 C CA . VAL A 1 226 ? -38.294 -11.386 19.775 1.00 97.56 226 VAL A CA 1
ATOM 1870 C C . VAL A 1 226 ? -37.701 -11.747 21.137 1.00 97.56 226 VAL A C 1
ATOM 1872 O O . VAL A 1 226 ? -36.701 -11.156 21.540 1.00 97.56 226 VAL A O 1
ATOM 1875 N N . LYS A 1 227 ? -38.260 -12.748 21.828 1.00 97.56 227 LYS A N 1
ATOM 1876 C CA . LYS A 1 227 ? -37.757 -13.193 23.135 1.00 97.56 227 LYS A CA 1
ATOM 1877 C C . LYS A 1 227 ? -36.327 -13.737 23.050 1.00 97.56 227 LYS A C 1
ATOM 1879 O O . LYS A 1 227 ? -35.474 -13.318 23.831 1.00 97.56 227 LYS A O 1
ATOM 1884 N N . ALA A 1 228 ? -36.043 -14.593 22.067 1.00 97.56 228 ALA A N 1
ATOM 1885 C CA . ALA A 1 228 ? -34.694 -15.100 21.818 1.00 97.56 228 ALA A CA 1
ATOM 1886 C C . ALA A 1 228 ? -33.700 -13.961 21.525 1.00 97.56 228 ALA A C 1
ATOM 1888 O O . ALA A 1 228 ? -32.565 -13.977 22.002 1.00 97.56 228 ALA A O 1
ATOM 1889 N N . HIS A 1 229 ? -34.134 -12.926 20.797 1.00 98.06 229 HIS A N 1
ATOM 1890 C CA . HIS A 1 229 ? -33.285 -11.773 20.492 1.00 98.06 229 HIS A CA 1
ATOM 1891 C C . HIS A 1 229 ? -33.037 -10.860 21.697 1.00 98.06 229 HIS A C 1
ATOM 1893 O O . HIS A 1 229 ? -31.958 -10.280 21.826 1.00 98.06 229 HIS A O 1
ATOM 1899 N N . ILE A 1 230 ? -33.999 -10.757 22.620 1.00 97.88 230 ILE A N 1
ATOM 1900 C CA . ILE A 1 230 ? -33.806 -10.088 23.916 1.00 97.88 230 ILE A CA 1
ATOM 1901 C C . ILE A 1 230 ? -32.736 -10.822 24.732 1.00 97.88 230 ILE A C 1
ATOM 1903 O O . ILE A 1 230 ? -31.822 -10.180 25.251 1.00 97.88 230 ILE A O 1
ATOM 1907 N N . GLU A 1 231 ? -32.816 -12.152 24.822 1.00 97.88 231 GLU A N 1
ATOM 1908 C CA . GLU A 1 231 ? -31.823 -12.978 25.522 1.00 97.88 231 GLU A CA 1
ATOM 1909 C C . GLU A 1 231 ? -30.426 -12.805 24.910 1.00 97.88 231 GLU A C 1
ATOM 1911 O O . GLU A 1 231 ? -29.469 -12.497 25.630 1.00 97.88 231 GLU A O 1
ATOM 1916 N N . TRP A 1 232 ? -30.329 -12.875 23.579 1.00 97.94 232 TRP A N 1
ATOM 1917 C CA . TRP A 1 232 ? -29.093 -12.610 22.842 1.00 97.94 232 TRP A CA 1
ATOM 1918 C C . TRP A 1 232 ? -28.539 -11.204 23.119 1.00 97.94 232 TRP A C 1
ATOM 1920 O O . TRP A 1 232 ? -27.352 -11.056 23.417 1.00 97.94 232 TRP A O 1
ATOM 1930 N N . ASN A 1 233 ? -29.372 -10.158 23.068 1.00 97.94 233 ASN A N 1
ATOM 1931 C CA . ASN A 1 233 ? -28.924 -8.783 23.296 1.00 97.94 233 ASN A CA 1
ATOM 1932 C C . ASN A 1 233 ? -28.444 -8.586 24.743 1.00 97.94 233 ASN A C 1
ATOM 1934 O O . ASN A 1 233 ? -27.438 -7.915 24.972 1.00 97.94 233 ASN A O 1
ATOM 1938 N N . ASN A 1 234 ? -29.106 -9.206 25.721 1.00 97.81 234 ASN A N 1
ATOM 1939 C CA . ASN A 1 234 ? -28.674 -9.171 27.118 1.00 97.81 234 ASN A CA 1
ATOM 1940 C C . ASN A 1 234 ? -27.293 -9.818 27.299 1.00 97.81 234 ASN A C 1
ATOM 1942 O O . ASN A 1 234 ? -26.418 -9.243 27.957 1.00 97.81 234 ASN A O 1
ATOM 1946 N N . GLU A 1 235 ? -27.063 -10.980 26.681 1.00 97.81 235 GLU A N 1
ATOM 1947 C CA . GLU A 1 235 ? -25.758 -11.644 26.697 1.00 97.81 235 GLU A CA 1
ATOM 1948 C C . GLU A 1 235 ? -24.687 -10.805 25.984 1.00 97.81 235 GLU A C 1
ATOM 1950 O O . GLU A 1 235 ? -23.606 -10.572 26.536 1.00 97.81 235 GLU A O 1
ATOM 1955 N N . TYR A 1 236 ? -25.017 -10.251 24.816 1.00 98.00 236 TYR A N 1
ATOM 1956 C CA . TYR A 1 236 ? -24.145 -9.359 24.059 1.00 98.00 236 TYR A CA 1
ATOM 1957 C C . TYR A 1 236 ? -23.705 -8.143 24.886 1.00 98.00 236 TYR A C 1
ATOM 1959 O O . TYR A 1 236 ? -22.510 -7.838 24.955 1.00 98.00 236 TYR A O 1
ATOM 1967 N N . GLN A 1 237 ? -24.636 -7.456 25.560 1.00 97.69 237 GLN A N 1
ATOM 1968 C CA . GLN A 1 237 ? -24.309 -6.306 26.410 1.00 97.69 237 GLN A CA 1
ATOM 1969 C C . GLN A 1 237 ? -23.452 -6.717 27.613 1.00 97.69 237 GLN A C 1
ATOM 1971 O O . GLN A 1 237 ? -22.467 -6.040 27.920 1.00 97.69 237 GLN A O 1
ATOM 1976 N N . LYS A 1 238 ? -23.763 -7.848 28.259 1.00 98.06 238 LYS A N 1
ATOM 1977 C CA . LYS A 1 238 ? -22.973 -8.389 29.377 1.00 98.06 238 LYS A CA 1
ATOM 1978 C C . LYS A 1 238 ? -21.526 -8.665 28.958 1.00 98.06 238 LYS A C 1
ATOM 1980 O O . LYS A 1 238 ? -20.597 -8.212 29.631 1.00 98.06 238 LYS A O 1
ATOM 1985 N N . LEU A 1 239 ? -21.320 -9.352 27.834 1.00 97.38 239 LEU A N 1
ATOM 1986 C CA . LEU A 1 239 ? -19.987 -9.646 27.296 1.00 97.38 239 LEU A CA 1
ATOM 1987 C C . LEU A 1 239 ? -19.252 -8.371 26.866 1.00 97.38 239 LEU A C 1
ATOM 1989 O O . LEU A 1 239 ? -18.065 -8.213 27.148 1.00 97.38 239 LEU A O 1
ATOM 1993 N N . LYS A 1 240 ? -19.955 -7.409 26.262 1.00 96.75 240 LYS A N 1
ATOM 1994 C CA . LYS A 1 240 ? -19.383 -6.114 25.868 1.00 96.75 240 LYS A CA 1
ATOM 1995 C C . LYS A 1 240 ? -18.877 -5.312 27.069 1.00 96.75 240 LYS A C 1
ATOM 1997 O O . LYS A 1 240 ? -17.821 -4.681 26.981 1.00 96.75 240 LYS A O 1
ATOM 2002 N N . VAL A 1 241 ? -19.605 -5.325 28.188 1.00 97.50 241 VAL A N 1
ATOM 2003 C CA . VAL A 1 241 ? -19.174 -4.684 29.442 1.00 97.50 241 VAL A CA 1
ATOM 2004 C C . VAL A 1 241 ? -17.934 -5.380 30.004 1.00 97.50 241 VAL A C 1
ATOM 2006 O O . VAL A 1 241 ? -16.949 -4.695 30.286 1.00 97.50 241 VAL A O 1
ATOM 2009 N N . LYS A 1 242 ? -17.924 -6.719 30.075 1.00 96.88 242 LYS A N 1
ATOM 2010 C CA . LYS A 1 242 ? -16.748 -7.492 30.513 1.00 96.88 242 LYS A CA 1
ATOM 2011 C C . LYS A 1 242 ? -15.514 -7.229 29.642 1.00 96.88 242 LYS A C 1
ATOM 2013 O O . LYS A 1 242 ? -14.430 -6.984 30.165 1.00 96.88 242 LYS A O 1
ATOM 2018 N N . MET A 1 243 ? -15.675 -7.207 28.317 1.00 96.38 243 MET A N 1
ATOM 2019 C CA . MET A 1 243 ? -14.595 -6.885 27.379 1.00 96.38 243 MET A CA 1
ATOM 2020 C C . MET A 1 243 ? -14.016 -5.491 27.663 1.00 96.38 243 MET A C 1
ATOM 2022 O O . MET A 1 243 ? -12.798 -5.317 27.711 1.00 96.38 243 MET A O 1
ATOM 2026 N N . LYS A 1 244 ? -14.875 -4.483 27.872 1.00 96.12 244 LYS A N 1
ATOM 2027 C CA . LYS A 1 244 ? -14.431 -3.122 28.212 1.00 96.12 244 LYS A CA 1
ATOM 2028 C C . LYS A 1 244 ? -13.677 -3.072 29.543 1.00 96.12 244 LYS A C 1
ATOM 2030 O O . LYS A 1 244 ? -12.675 -2.364 29.623 1.00 96.12 244 LYS A O 1
ATOM 2035 N N . GLN A 1 245 ? -14.134 -3.806 30.557 1.00 96.06 245 GLN A N 1
ATOM 2036 C CA . GLN A 1 245 ? -13.456 -3.904 31.854 1.00 96.06 245 GLN A CA 1
ATOM 2037 C C . GLN A 1 245 ? -12.061 -4.523 31.702 1.00 96.06 245 GLN A C 1
ATOM 2039 O O . GLN A 1 245 ? -11.083 -3.890 32.093 1.00 96.06 245 GLN A O 1
ATOM 2044 N N . ALA A 1 246 ? -11.948 -5.659 31.009 1.00 94.62 246 ALA A N 1
ATOM 2045 C CA . ALA A 1 246 ? -10.666 -6.312 30.734 1.00 94.62 246 ALA A CA 1
ATOM 2046 C C . ALA A 1 246 ? -9.695 -5.403 29.954 1.00 94.62 246 ALA A C 1
ATOM 2048 O O . ALA A 1 246 ? -8.512 -5.304 30.279 1.00 94.62 246 ALA A O 1
ATOM 2049 N N . LEU A 1 247 ? -10.184 -4.664 28.950 1.00 91.25 247 LEU A N 1
ATOM 2050 C CA . LEU A 1 247 ? -9.365 -3.682 28.228 1.00 91.25 247 LEU A CA 1
ATOM 2051 C C . LEU A 1 247 ? -8.886 -2.537 29.132 1.00 91.25 247 LEU A C 1
ATOM 2053 O O . LEU A 1 247 ? -7.772 -2.040 28.949 1.00 91.25 247 LEU A O 1
ATOM 2057 N N . ASN A 1 248 ? -9.707 -2.104 30.089 1.00 94.31 248 ASN A N 1
ATOM 2058 C CA . ASN A 1 248 ? -9.327 -1.072 31.046 1.00 94.31 248 ASN A CA 1
ATOM 2059 C C . ASN A 1 248 ? -8.264 -1.585 32.031 1.00 94.31 248 ASN A C 1
ATOM 2061 O O . ASN A 1 248 ? -7.274 -0.896 32.261 1.00 94.31 248 ASN A O 1
ATOM 2065 N N . GLU A 1 249 ? -8.402 -2.813 32.531 1.00 93.88 249 GLU A N 1
ATOM 2066 C CA . GLU A 1 249 ? -7.397 -3.471 33.378 1.00 93.88 249 GLU A CA 1
ATOM 2067 C C . GLU A 1 249 ? -6.053 -3.615 32.657 1.00 93.88 249 GLU A C 1
ATOM 2069 O O . GLU A 1 249 ? -5.012 -3.255 33.206 1.00 93.88 249 GLU A O 1
ATOM 2074 N N . ILE A 1 250 ? -6.062 -4.038 31.387 1.00 89.81 250 ILE A N 1
ATOM 2075 C CA . ILE A 1 250 ? -4.845 -4.109 30.563 1.00 89.81 250 ILE A CA 1
ATOM 2076 C C . ILE A 1 250 ? -4.196 -2.726 30.430 1.00 89.81 250 ILE A C 1
ATOM 2078 O O . ILE A 1 250 ? -2.973 -2.607 30.532 1.00 89.81 250 ILE A O 1
ATOM 2082 N N . ARG A 1 251 ? -4.983 -1.664 30.215 1.00 90.56 251 ARG A N 1
ATOM 2083 C CA . ARG A 1 251 ? -4.456 -0.290 30.135 1.00 90.56 251 ARG A CA 1
ATOM 2084 C C . ARG A 1 251 ? -3.865 0.172 31.465 1.00 90.56 251 ARG A C 1
ATOM 2086 O O . ARG A 1 251 ? -2.773 0.735 31.465 1.00 90.56 251 ARG A O 1
ATOM 2093 N N . GLN A 1 252 ? -4.541 -0.093 32.580 1.00 91.25 252 GLN A N 1
ATOM 2094 C CA . GLN A 1 252 ? -4.052 0.260 33.913 1.00 91.25 252 GLN A CA 1
ATOM 2095 C C . GLN A 1 252 ? -2.770 -0.499 34.270 1.00 91.25 252 GLN A C 1
ATOM 2097 O O . GLN A 1 252 ? -1.830 0.103 34.786 1.00 91.25 252 GLN A O 1
ATOM 2102 N N . ASN A 1 253 ? -2.689 -1.789 33.941 1.00 87.62 253 ASN A N 1
ATOM 2103 C CA . ASN A 1 253 ? -1.494 -2.600 34.169 1.00 87.62 253 ASN A CA 1
ATOM 2104 C C . ASN A 1 253 ? -0.320 -2.145 33.297 1.00 87.62 253 ASN A C 1
ATOM 2106 O O . ASN A 1 253 ? 0.799 -2.054 33.793 1.00 87.62 253 ASN A O 1
ATOM 2110 N N . LYS A 1 254 ? -0.565 -1.772 32.033 1.00 84.12 254 LYS A N 1
ATOM 2111 C CA . LYS A 1 254 ? 0.468 -1.161 31.182 1.00 84.12 254 LYS A CA 1
ATOM 2112 C C . LYS A 1 254 ? 0.989 0.149 31.768 1.00 84.12 254 LYS A C 1
ATOM 2114 O O . LYS A 1 254 ? 2.195 0.318 31.864 1.00 84.12 254 LYS A O 1
ATOM 2119 N N . MET A 1 255 ? 0.104 1.035 32.229 1.00 81.62 255 MET A N 1
ATOM 2120 C CA . MET A 1 255 ? 0.524 2.286 32.874 1.00 81.62 255 MET A CA 1
ATOM 2121 C C . MET A 1 255 ? 1.344 2.042 34.146 1.00 81.62 255 MET A C 1
ATOM 2123 O O . MET A 1 255 ? 2.350 2.713 34.355 1.00 81.62 255 MET A O 1
ATOM 2127 N N . LYS A 1 256 ? 0.952 1.075 34.986 1.00 82.00 256 LYS A N 1
ATOM 2128 C CA . LYS A 1 256 ? 1.717 0.705 36.189 1.00 82.00 256 LYS A CA 1
ATOM 2129 C C . LYS A 1 256 ? 3.096 0.147 35.833 1.00 82.00 256 LYS A C 1
ATOM 2131 O O . LYS A 1 256 ? 4.082 0.569 36.429 1.00 82.00 256 LYS A O 1
ATOM 2136 N N . ASN A 1 257 ? 3.178 -0.734 34.838 1.00 74.50 257 ASN A N 1
ATOM 2137 C CA . ASN A 1 257 ? 4.448 -1.303 34.391 1.00 74.50 257 ASN A CA 1
ATOM 2138 C C . ASN A 1 257 ? 5.366 -0.239 33.771 1.00 74.50 257 ASN A C 1
ATOM 2140 O O . ASN A 1 257 ? 6.539 -0.198 34.122 1.00 74.50 257 ASN A O 1
ATOM 2144 N N . ASP A 1 258 ? 4.837 0.684 32.964 1.00 69.81 258 ASP A N 1
ATOM 2145 C CA . ASP A 1 258 ? 5.613 1.797 32.393 1.00 69.81 258 ASP A CA 1
ATOM 2146 C C . ASP A 1 258 ? 6.174 2.741 33.477 1.00 69.81 258 ASP A C 1
ATOM 2148 O O . ASP A 1 258 ? 7.245 3.330 33.310 1.00 69.81 258 ASP A O 1
ATOM 2152 N N . ILE A 1 259 ? 5.467 2.906 34.601 1.00 68.69 259 ILE A N 1
ATOM 2153 C CA . ILE A 1 259 ? 5.938 3.701 35.748 1.00 68.69 259 ILE A CA 1
ATOM 2154 C C . ILE A 1 259 ? 7.063 2.965 36.491 1.00 68.69 259 ILE A C 1
ATOM 2156 O O . ILE A 1 259 ? 8.066 3.586 36.845 1.00 68.69 259 ILE A O 1
ATOM 2160 N N . VAL A 1 260 ? 6.933 1.650 36.686 1.00 60.41 260 VAL A N 1
ATOM 2161 C CA . 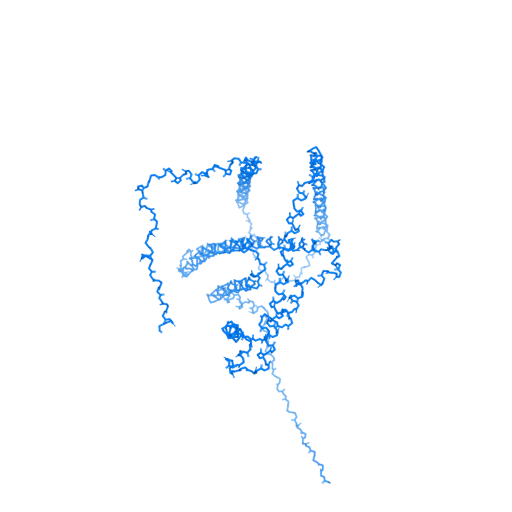VAL A 1 260 ? 7.961 0.819 37.336 1.00 60.41 260 VAL A CA 1
ATOM 2162 C C . VAL A 1 260 ? 9.212 0.696 36.458 1.00 60.41 260 VAL A C 1
ATOM 2164 O O . VAL A 1 260 ? 10.327 0.785 36.963 1.00 60.41 260 VAL A O 1
ATOM 2167 N N . GLU A 1 261 ? 9.065 0.602 35.137 1.00 56.19 261 GLU A N 1
ATOM 2168 C CA . GLU A 1 261 ? 10.192 0.505 34.202 1.00 56.19 261 GLU A CA 1
ATOM 2169 C C . GLU A 1 261 ? 10.959 1.837 34.072 1.00 56.19 261 GLU A C 1
ATOM 2171 O O . GLU A 1 261 ? 12.177 1.855 33.888 1.00 56.19 261 GLU A O 1
ATOM 2176 N N . ARG A 1 262 ? 10.301 2.984 34.297 1.00 52.56 262 ARG A N 1
ATOM 2177 C CA . ARG A 1 262 ? 10.982 4.288 34.447 1.00 52.56 262 ARG A CA 1
ATOM 2178 C C . ARG A 1 262 ? 11.704 4.463 35.786 1.00 52.56 262 ARG A C 1
ATOM 2180 O O . ARG A 1 262 ? 12.513 5.380 35.909 1.00 52.56 262 ARG A O 1
ATOM 2187 N N . SER A 1 263 ? 11.450 3.582 36.751 1.00 49.19 263 SER A N 1
ATOM 2188 C CA . SER A 1 263 ? 12.191 3.456 38.011 1.00 49.19 263 SER A CA 1
ATOM 2189 C C . SER A 1 263 ? 13.338 2.434 37.916 1.00 49.19 263 SER A C 1
ATOM 2191 O O . SER A 1 263 ? 13.875 2.005 38.941 1.00 49.19 263 SER A O 1
ATOM 2193 N N . SER A 1 264 ? 13.742 2.040 36.705 1.00 42.72 264 SER A N 1
ATOM 2194 C CA . SER A 1 264 ? 14.970 1.268 36.511 1.00 42.72 264 SER A CA 1
ATOM 2195 C C . SER A 1 264 ? 16.177 2.024 37.095 1.00 42.72 264 SER A C 1
ATOM 2197 O O . SER A 1 264 ? 16.263 3.245 36.919 1.00 42.72 264 SER A O 1
ATOM 2199 N N . PRO A 1 265 ? 17.125 1.334 37.759 1.00 50.34 265 PRO A N 1
ATOM 2200 C CA . PRO A 1 265 ? 18.338 1.947 38.294 1.00 50.34 265 PRO A CA 1
ATOM 2201 C C . PRO A 1 265 ? 19.040 2.753 37.202 1.00 50.34 265 PRO A C 1
ATOM 2203 O O . PRO A 1 265 ? 19.150 2.285 36.070 1.00 50.34 265 PRO A O 1
ATOM 2206 N N . LYS A 1 266 ? 19.500 3.965 37.532 1.00 49.16 266 LYS A N 1
ATOM 2207 C CA . LYS A 1 266 ? 20.321 4.804 36.648 1.00 49.16 266 LYS A CA 1
ATOM 2208 C C . LYS A 1 266 ? 21.483 3.953 36.124 1.00 49.16 266 LYS A C 1
ATOM 2210 O O . LYS A 1 266 ? 22.433 3.702 36.852 1.00 49.16 266 LYS A O 1
ATOM 2215 N N . VAL A 1 267 ? 21.374 3.465 34.890 1.00 50.50 267 VAL A N 1
ATOM 2216 C CA . VAL A 1 267 ? 22.461 2.743 34.229 1.00 50.50 267 VAL A CA 1
ATOM 2217 C C . VAL A 1 267 ? 23.575 3.755 34.017 1.00 50.50 267 VAL A C 1
ATOM 2219 O O . VAL A 1 267 ? 23.349 4.783 33.370 1.00 50.50 267 VAL A O 1
ATOM 2222 N N . ASP A 1 268 ? 24.744 3.484 34.593 1.00 54.50 268 ASP A N 1
ATOM 2223 C CA . ASP A 1 268 ? 25.882 4.388 34.523 1.00 54.50 268 ASP A CA 1
ATOM 2224 C C . ASP A 1 268 ? 26.197 4.752 33.061 1.00 54.50 268 ASP A C 1
ATOM 2226 O O . ASP A 1 268 ? 26.301 3.870 32.197 1.00 54.50 268 ASP A O 1
ATOM 2230 N N . PRO A 1 269 ? 26.356 6.051 32.748 1.00 62.75 269 PRO A N 1
ATOM 2231 C CA . PRO A 1 269 ? 26.561 6.532 31.382 1.00 62.75 269 PRO A CA 1
ATOM 2232 C C . PRO A 1 269 ? 27.827 5.962 30.719 1.00 62.75 269 PRO A C 1
ATOM 2234 O O . PRO A 1 269 ? 27.937 5.984 29.491 1.00 62.75 269 PRO A O 1
ATOM 2237 N N . GLU A 1 270 ? 28.767 5.420 31.495 1.00 66.62 270 GLU A N 1
ATOM 2238 C CA . GLU A 1 270 ? 29.970 4.754 30.987 1.00 66.62 270 GLU A CA 1
ATOM 2239 C C . GLU A 1 270 ? 29.679 3.393 30.343 1.00 66.62 270 GLU A C 1
ATOM 2241 O O . GLU A 1 270 ? 30.214 3.099 29.274 1.00 66.62 270 GLU A O 1
ATOM 2246 N N . ILE A 1 271 ? 28.756 2.608 30.904 1.00 67.25 271 ILE A N 1
ATOM 2247 C CA . ILE A 1 271 ? 28.374 1.296 30.355 1.00 67.25 271 ILE A CA 1
ATOM 2248 C C . ILE A 1 271 ? 27.653 1.474 29.011 1.00 67.25 271 ILE A C 1
ATOM 2250 O O . ILE A 1 271 ? 27.840 0.700 28.068 1.00 67.25 271 ILE A O 1
ATOM 2254 N N . VAL A 1 272 ? 26.860 2.543 28.883 1.00 66.62 272 VAL A N 1
ATOM 2255 C CA . VAL A 1 272 ? 26.183 2.895 27.626 1.00 66.62 272 VAL A CA 1
ATOM 2256 C C . VAL A 1 272 ? 27.190 3.339 26.560 1.00 66.62 272 VAL A C 1
ATOM 2258 O O . VAL A 1 272 ? 27.056 2.939 25.403 1.00 66.62 272 VAL A O 1
ATOM 2261 N N . LYS A 1 273 ? 28.225 4.107 26.933 1.00 70.38 273 LYS A N 1
ATOM 2262 C CA . LYS A 1 273 ? 29.312 4.492 26.014 1.00 70.38 273 LYS A CA 1
ATOM 2263 C C . LYS A 1 273 ? 30.113 3.283 25.529 1.00 70.38 273 LYS A C 1
ATOM 2265 O O . LYS A 1 273 ? 30.375 3.195 24.333 1.00 70.38 273 LYS A O 1
ATOM 2270 N N . GLN A 1 274 ? 30.444 2.343 26.415 1.00 70.31 274 GLN A N 1
ATOM 2271 C CA . GLN A 1 274 ? 31.168 1.122 26.041 1.00 70.31 274 GLN A CA 1
ATOM 2272 C C . GLN A 1 274 ? 30.361 0.254 25.067 1.00 70.31 274 GLN A C 1
ATOM 2274 O O . GLN A 1 274 ? 30.885 -0.145 24.030 1.00 70.31 274 GLN A O 1
ATOM 2279 N N . ARG A 1 275 ? 29.057 0.059 25.314 1.00 68.69 275 ARG A N 1
ATOM 2280 C CA . ARG A 1 275 ? 28.182 -0.671 24.377 1.00 68.69 275 ARG A CA 1
ATOM 2281 C C . ARG A 1 275 ? 28.030 0.020 23.023 1.00 68.69 275 ARG A C 1
ATOM 2283 O O . ARG A 1 275 ? 27.873 -0.656 22.008 1.00 68.69 275 ARG A O 1
ATOM 2290 N N . LEU A 1 276 ? 28.041 1.353 22.984 1.00 68.56 276 LEU A N 1
ATOM 2291 C CA . LEU A 1 276 ? 27.993 2.094 21.720 1.00 68.56 276 LEU A CA 1
ATOM 2292 C C . LEU A 1 276 ? 29.287 1.926 20.918 1.00 68.56 276 LEU A C 1
ATOM 2294 O O . LEU A 1 276 ? 29.210 1.683 19.716 1.00 68.56 276 LEU A O 1
ATOM 2298 N N . ALA A 1 277 ? 30.442 1.999 21.584 1.00 78.56 277 ALA A N 1
ATOM 2299 C CA . ALA A 1 277 ? 31.745 1.791 20.958 1.00 78.56 277 ALA A CA 1
ATOM 2300 C C . ALA A 1 277 ? 31.886 0.363 20.402 1.00 78.56 277 ALA A C 1
ATOM 2302 O O . ALA A 1 277 ? 32.283 0.187 19.253 1.00 78.56 277 ALA A O 1
ATOM 2303 N N . GLU A 1 278 ? 31.464 -0.648 21.165 1.00 82.50 278 GLU A N 1
ATOM 2304 C CA . GLU A 1 278 ? 31.477 -2.049 20.726 1.00 82.50 278 GLU A CA 1
ATOM 2305 C C . GLU A 1 278 ? 30.575 -2.273 19.500 1.00 82.50 278 GLU A C 1
ATOM 2307 O O . GLU A 1 278 ? 30.946 -2.957 18.544 1.00 82.50 278 GLU A O 1
ATOM 2312 N N . ARG A 1 279 ? 29.400 -1.631 19.472 1.00 74.38 279 ARG A N 1
ATOM 2313 C CA . ARG A 1 279 ? 28.477 -1.707 18.332 1.00 74.38 279 ARG A CA 1
ATOM 2314 C C . ARG A 1 279 ? 29.032 -1.017 17.085 1.00 74.38 279 ARG A C 1
ATOM 2316 O O . ARG A 1 279 ? 28.789 -1.479 15.970 1.00 74.38 279 ARG A O 1
ATOM 2323 N N . GLU A 1 280 ? 29.762 0.082 17.253 1.00 77.38 280 GLU A N 1
ATOM 2324 C CA . GLU A 1 280 ? 30.422 0.785 16.152 1.00 77.38 280 GLU A CA 1
ATOM 2325 C C . GLU A 1 280 ? 31.604 -0.023 15.594 1.00 77.38 280 GLU A C 1
ATOM 2327 O O . GLU A 1 280 ? 31.756 -0.130 14.374 1.00 77.38 280 GLU A O 1
ATOM 2332 N N . GLU A 1 281 ? 32.377 -0.681 16.461 1.00 86.50 281 GLU A N 1
ATOM 2333 C CA . GLU A 1 281 ? 33.457 -1.585 16.058 1.00 86.50 281 GLU A CA 1
ATOM 2334 C C . GLU A 1 281 ? 32.922 -2.808 15.299 1.00 86.50 281 GLU A C 1
ATOM 2336 O O . GLU A 1 281 ? 33.440 -3.157 14.235 1.00 86.50 281 GLU A O 1
ATOM 2341 N N . GLN A 1 282 ? 31.835 -3.423 15.776 1.00 81.75 282 GLN A N 1
ATOM 2342 C CA . GLN A 1 282 ? 31.175 -4.522 15.064 1.00 81.75 282 GLN A CA 1
ATOM 2343 C C . GLN A 1 282 ? 30.677 -4.090 13.682 1.00 81.75 282 GLN A C 1
ATOM 2345 O O . GLN A 1 282 ? 30.846 -4.822 12.706 1.00 81.75 282 GLN A O 1
ATOM 2350 N N . LYS A 1 283 ? 30.112 -2.882 13.573 1.00 81.56 283 LYS A N 1
ATOM 2351 C CA . LYS A 1 283 ? 29.650 -2.341 12.291 1.00 81.56 283 LYS A CA 1
ATOM 2352 C C . LYS A 1 283 ? 30.811 -2.091 11.324 1.00 81.56 283 LYS A C 1
ATOM 2354 O O . LYS A 1 283 ? 30.679 -2.378 10.137 1.00 81.56 283 LYS A O 1
ATOM 2359 N N . ARG A 1 284 ? 31.957 -1.611 11.822 1.00 86.50 284 ARG A N 1
ATOM 2360 C CA . ARG A 1 284 ? 33.183 -1.458 11.020 1.00 86.50 284 ARG A CA 1
ATOM 2361 C C . ARG A 1 284 ? 33.705 -2.801 10.512 1.00 86.50 284 ARG A C 1
ATOM 2363 O O . ARG A 1 284 ? 33.961 -2.920 9.319 1.00 86.50 284 ARG A O 1
ATOM 2370 N N . LYS A 1 285 ? 33.775 -3.821 11.375 1.00 91.12 285 LYS A N 1
ATOM 2371 C CA . LYS A 1 285 ? 34.204 -5.177 10.983 1.00 91.12 285 LYS A CA 1
ATOM 2372 C C . LYS A 1 285 ? 33.281 -5.802 9.934 1.00 91.12 285 LYS A C 1
ATOM 2374 O O . LYS A 1 285 ? 33.759 -6.449 9.008 1.00 91.12 285 LYS A O 1
ATOM 2379 N N . GLN A 1 286 ? 31.968 -5.595 10.047 1.00 83.06 286 GLN A N 1
ATOM 2380 C CA . GLN A 1 286 ? 31.011 -6.077 9.044 1.00 83.06 286 GLN A CA 1
ATOM 2381 C C . GLN A 1 286 ? 31.187 -5.380 7.691 1.00 83.06 286 GLN A C 1
ATOM 2383 O O . GLN A 1 286 ? 31.219 -6.062 6.671 1.00 83.06 286 GLN A O 1
ATOM 2388 N N . ALA A 1 287 ? 31.360 -4.056 7.684 1.00 85.00 287 ALA A N 1
ATOM 2389 C CA . ALA A 1 287 ? 31.585 -3.298 6.454 1.00 85.00 287 ALA A CA 1
ATOM 2390 C C . ALA A 1 287 ? 32.900 -3.695 5.758 1.00 85.00 287 ALA A C 1
ATOM 2392 O O . ALA A 1 287 ? 32.945 -3.807 4.536 1.00 85.00 287 ALA A O 1
ATOM 2393 N N . GLU A 1 288 ? 33.961 -3.955 6.525 1.00 91.00 288 GLU A N 1
ATOM 2394 C CA . GLU A 1 288 ? 35.238 -4.425 5.982 1.00 91.00 288 GLU A CA 1
ATOM 2395 C C . GLU A 1 288 ? 35.119 -5.828 5.368 1.00 91.00 288 GLU A C 1
ATOM 2397 O O . GLU A 1 288 ? 35.606 -6.067 4.263 1.00 91.00 288 GLU A O 1
ATOM 2402 N N . LEU A 1 289 ? 34.411 -6.744 6.037 1.00 92.50 289 LEU A N 1
ATOM 2403 C CA . LEU A 1 289 ? 34.156 -8.086 5.513 1.00 92.50 289 LEU A CA 1
ATOM 2404 C C . LEU A 1 289 ? 33.322 -8.049 4.221 1.00 92.50 289 LEU A C 1
ATOM 2406 O O . LEU A 1 289 ? 33.556 -8.835 3.303 1.00 92.50 289 LEU A O 1
ATOM 2410 N N . GLU A 1 290 ? 32.345 -7.147 4.141 1.00 86.81 290 GLU A N 1
ATOM 2411 C CA . GLU A 1 290 ? 31.513 -6.963 2.951 1.00 86.81 290 GLU A CA 1
ATOM 2412 C C . GLU A 1 290 ? 32.324 -6.395 1.778 1.00 86.81 290 GLU A C 1
ATOM 2414 O O . GLU A 1 290 ? 32.276 -6.957 0.682 1.00 86.81 290 GLU A O 1
ATOM 2419 N N . ALA A 1 291 ? 33.172 -5.391 2.025 1.00 91.12 291 ALA A N 1
ATOM 2420 C CA . ALA A 1 291 ? 34.087 -4.852 1.020 1.00 91.12 291 ALA A CA 1
ATOM 2421 C C . ALA A 1 291 ? 35.057 -5.920 0.477 1.00 91.12 291 ALA A C 1
ATOM 2423 O O . ALA A 1 291 ? 35.285 -6.001 -0.731 1.00 91.12 291 ALA A O 1
ATOM 2424 N N . GLN A 1 292 ? 35.582 -6.796 1.344 1.00 92.44 292 GLN A N 1
ATOM 2425 C CA . GLN A 1 292 ? 36.437 -7.910 0.918 1.00 92.44 292 GLN A CA 1
ATOM 2426 C C . GLN A 1 292 ? 35.691 -8.909 0.020 1.00 92.44 292 GLN A C 1
ATOM 2428 O O . GLN A 1 292 ? 36.243 -9.368 -0.984 1.00 92.44 292 GLN A O 1
ATOM 2433 N N . ARG A 1 293 ? 34.425 -9.220 0.333 1.00 91.31 293 ARG A N 1
ATOM 2434 C CA . ARG A 1 293 ? 33.590 -10.108 -0.494 1.00 91.31 293 ARG A CA 1
ATOM 2435 C C . ARG A 1 293 ? 33.303 -9.510 -1.867 1.00 91.31 293 ARG A C 1
ATOM 2437 O O . ARG A 1 293 ? 33.374 -10.227 -2.865 1.00 91.31 293 ARG A O 1
ATOM 2444 N N . GLU A 1 294 ? 33.001 -8.216 -1.940 1.00 88.75 294 GLU A N 1
ATOM 2445 C CA . GLU A 1 294 ? 32.776 -7.534 -3.219 1.00 88.75 294 GLU A CA 1
ATOM 2446 C C . GLU A 1 294 ? 34.028 -7.541 -4.102 1.00 88.75 294 GLU A C 1
ATOM 2448 O O . GLU A 1 294 ? 33.945 -7.848 -5.298 1.00 88.75 294 GLU A O 1
ATOM 2453 N N . ASP A 1 295 ? 35.197 -7.279 -3.516 1.00 90.69 295 ASP A N 1
ATOM 2454 C CA . ASP A 1 295 ? 36.470 -7.324 -4.232 1.00 90.69 295 ASP A CA 1
ATOM 2455 C C . ASP A 1 295 ? 36.803 -8.735 -4.735 1.00 90.69 295 ASP A C 1
ATOM 2457 O O . ASP A 1 295 ? 37.304 -8.900 -5.854 1.00 90.69 295 ASP A O 1
ATOM 2461 N N . GLU A 1 296 ? 36.489 -9.774 -3.963 1.00 92.69 296 GLU A N 1
ATOM 2462 C CA . GLU A 1 296 ? 36.692 -11.157 -4.386 1.00 92.69 296 GLU A CA 1
ATOM 2463 C C . GLU A 1 296 ? 35.761 -11.550 -5.543 1.00 92.69 296 GLU A C 1
ATOM 2465 O O . GLU A 1 296 ? 36.225 -12.100 -6.549 1.00 92.69 296 GLU A O 1
ATOM 2470 N N . ILE A 1 297 ? 34.480 -11.170 -5.477 1.00 91.81 297 ILE A N 1
ATOM 2471 C CA . ILE A 1 297 ? 33.516 -11.358 -6.575 1.00 91.81 297 ILE A CA 1
ATOM 2472 C C . ILE A 1 297 ? 33.9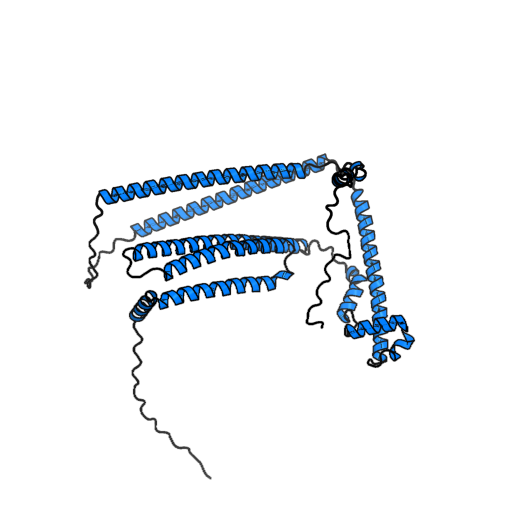85 -10.618 -7.835 1.00 91.81 297 ILE A C 1
ATOM 2474 O O . ILE A 1 297 ? 33.928 -11.155 -8.948 1.00 91.81 297 ILE A O 1
ATOM 2478 N N . ARG A 1 298 ? 34.484 -9.387 -7.687 1.00 92.38 298 ARG A N 1
ATOM 2479 C CA . ARG A 1 298 ? 35.022 -8.594 -8.798 1.00 92.38 298 ARG A CA 1
ATOM 2480 C C . ARG A 1 298 ? 36.230 -9.278 -9.442 1.00 92.38 298 ARG A C 1
ATOM 2482 O O . ARG A 1 298 ? 36.275 -9.379 -10.671 1.00 92.38 298 ARG A O 1
ATOM 2489 N N . ARG A 1 299 ? 37.169 -9.798 -8.644 1.00 94.31 299 ARG A N 1
ATOM 2490 C CA . ARG A 1 299 ? 38.336 -10.552 -9.143 1.00 94.31 299 ARG A CA 1
ATOM 2491 C C . ARG A 1 299 ? 37.924 -11.840 -9.856 1.00 94.31 299 ARG A C 1
ATOM 2493 O O . ARG A 1 299 ? 38.494 -12.152 -10.900 1.00 94.31 299 ARG A O 1
ATOM 2500 N N . GLN A 1 300 ? 36.930 -12.570 -9.347 1.00 92.44 300 GLN A N 1
ATOM 2501 C CA . GLN A 1 300 ? 36.411 -13.775 -10.005 1.00 92.44 300 GLN A CA 1
ATOM 2502 C C . GLN A 1 300 ? 35.803 -13.456 -11.376 1.00 92.44 300 GLN A C 1
ATOM 2504 O O . GLN A 1 300 ? 36.181 -14.076 -12.371 1.00 92.44 300 GLN A O 1
ATOM 2509 N N . ARG A 1 301 ? 34.963 -12.417 -11.471 1.00 90.69 301 ARG A N 1
ATOM 2510 C CA . ARG A 1 301 ? 34.389 -11.970 -12.755 1.00 90.69 301 ARG A CA 1
ATOM 2511 C C . ARG A 1 301 ? 35.454 -11.558 -13.769 1.00 90.69 301 ARG A C 1
ATOM 2513 O O . ARG A 1 301 ? 35.289 -11.795 -14.966 1.00 90.69 301 ARG A O 1
ATOM 2520 N N . GLU A 1 302 ? 36.540 -10.930 -13.323 1.00 92.06 302 GLU A N 1
ATOM 2521 C CA . GLU A 1 302 ? 37.642 -10.565 -14.215 1.00 92.06 302 GLU A CA 1
ATOM 2522 C C . GLU A 1 302 ? 38.384 -11.803 -14.742 1.00 92.06 302 GLU A C 1
ATOM 2524 O O . GLU A 1 302 ? 38.661 -11.880 -15.941 1.00 92.06 302 GLU A O 1
ATOM 2529 N N . ARG A 1 303 ? 38.634 -12.808 -13.889 1.00 94.94 303 ARG A N 1
ATOM 2530 C CA . ARG A 1 303 ? 39.236 -14.086 -14.311 1.00 94.94 303 ARG A CA 1
ATOM 2531 C C . ARG A 1 303 ? 38.363 -14.815 -15.329 1.00 94.94 303 ARG A C 1
ATOM 2533 O O . ARG A 1 303 ? 38.877 -15.238 -16.360 1.00 94.94 303 ARG A O 1
ATOM 2540 N N . GLU A 1 304 ? 37.054 -14.894 -15.101 1.00 93.19 304 GLU A N 1
ATOM 2541 C CA . GLU A 1 304 ? 36.120 -15.512 -16.053 1.00 93.19 304 GLU A CA 1
ATOM 2542 C C . GLU A 1 304 ? 36.099 -14.783 -17.403 1.00 93.19 304 GLU A C 1
ATOM 2544 O O . GLU A 1 304 ? 36.068 -15.414 -18.460 1.00 93.19 304 GLU A O 1
ATOM 2549 N N . ARG A 1 305 ? 36.141 -13.442 -17.394 1.00 92.19 305 ARG A N 1
ATOM 2550 C CA . ARG A 1 305 ? 36.227 -12.649 -18.630 1.00 92.19 305 ARG A CA 1
ATOM 2551 C C . ARG A 1 305 ? 37.522 -12.925 -19.390 1.00 92.19 305 ARG A C 1
ATOM 2553 O O . ARG A 1 305 ? 37.468 -13.067 -20.611 1.00 92.19 305 ARG A O 1
ATOM 2560 N N . ARG A 1 306 ? 38.658 -13.032 -18.691 1.00 94.25 306 ARG A N 1
ATOM 2561 C CA . ARG A 1 306 ? 39.951 -13.381 -19.305 1.00 94.25 306 ARG A CA 1
ATOM 2562 C C . ARG A 1 306 ? 39.924 -14.787 -19.907 1.00 94.25 306 ARG A C 1
ATOM 2564 O O . ARG A 1 306 ? 40.277 -14.937 -21.071 1.00 94.25 306 ARG A O 1
ATOM 2571 N N . GLN A 1 307 ? 39.397 -15.774 -19.183 1.00 94.06 307 GLN A N 1
ATOM 2572 C CA . GLN A 1 307 ? 39.264 -17.148 -19.684 1.00 94.06 307 GLN A CA 1
ATOM 2573 C C . GLN A 1 307 ? 38.380 -17.231 -20.935 1.00 94.06 307 GLN A C 1
ATOM 2575 O O . GLN A 1 307 ? 38.775 -17.839 -21.926 1.00 94.06 307 GLN A O 1
ATOM 2580 N N . LYS A 1 308 ? 37.219 -16.560 -20.947 1.00 91.81 308 LYS A N 1
ATOM 2581 C CA . LYS A 1 308 ? 36.341 -16.515 -22.134 1.00 91.81 308 LYS A CA 1
ATOM 2582 C C . LYS A 1 308 ? 37.019 -15.854 -23.333 1.00 91.81 308 LYS A C 1
ATOM 2584 O O . LYS A 1 308 ? 36.812 -16.272 -24.471 1.00 91.81 308 LYS A O 1
ATOM 2589 N N . PHE A 1 309 ? 37.815 -14.815 -23.092 1.00 92.38 309 PHE A N 1
ATOM 2590 C CA . PHE A 1 309 ? 38.563 -14.138 -24.146 1.00 92.38 309 PHE A CA 1
ATOM 2591 C C . PHE A 1 309 ? 39.661 -15.036 -24.736 1.00 92.38 309 PHE A C 1
ATOM 2593 O O . PHE A 1 309 ? 39.792 -15.121 -25.958 1.00 92.38 309 PHE A O 1
ATOM 2600 N N . GLU A 1 310 ? 40.402 -15.754 -23.892 1.00 94.38 310 GLU A N 1
ATOM 2601 C CA . GLU A 1 310 ? 41.403 -16.734 -24.327 1.00 94.38 310 GLU A CA 1
ATOM 2602 C C . GLU A 1 310 ? 40.768 -17.901 -25.096 1.00 94.38 310 GLU A C 1
ATOM 2604 O O . GLU A 1 310 ? 41.258 -18.270 -26.165 1.00 94.38 310 GLU A O 1
ATOM 2609 N N . GLU A 1 311 ? 39.632 -18.424 -24.629 1.00 93.50 311 GLU A N 1
ATOM 2610 C CA . GLU A 1 311 ? 38.881 -19.479 -25.318 1.00 93.50 311 GLU A CA 1
ATOM 2611 C C . GLU A 1 311 ? 38.414 -19.024 -26.712 1.00 93.50 311 GLU A C 1
ATOM 2613 O O . GLU A 1 311 ? 38.532 -19.763 -27.694 1.00 93.50 311 GLU A O 1
ATOM 2618 N N . LEU A 1 312 ? 37.929 -17.783 -26.836 1.00 89.31 312 LEU A N 1
ATOM 2619 C CA . LEU A 1 312 ? 37.567 -17.194 -28.127 1.00 89.31 312 LEU A CA 1
ATOM 2620 C C . LEU A 1 312 ? 38.780 -17.070 -29.053 1.00 89.31 312 LEU A C 1
ATOM 2622 O O . LEU A 1 312 ? 38.679 -17.432 -30.226 1.00 89.31 312 LEU A O 1
ATOM 2626 N N . GLN A 1 313 ? 39.932 -16.619 -28.548 1.00 91.12 313 GLN A N 1
ATOM 2627 C CA . GLN A 1 313 ? 41.155 -16.569 -29.352 1.00 91.12 313 GLN A CA 1
ATOM 2628 C C . GLN A 1 313 ? 41.590 -17.957 -29.830 1.00 91.12 313 GLN A C 1
ATOM 2630 O O . GLN A 1 313 ? 41.966 -18.112 -30.993 1.00 91.12 313 GLN A O 1
ATOM 2635 N N . GLN A 1 314 ? 41.515 -18.975 -28.969 1.00 90.25 314 GLN A N 1
ATOM 2636 C CA . GLN A 1 314 ? 41.835 -20.349 -29.351 1.00 90.25 314 GLN A CA 1
ATOM 2637 C C . GLN A 1 314 ? 40.859 -20.883 -30.403 1.00 90.25 314 GLN A C 1
ATOM 2639 O O . GLN A 1 314 ? 41.303 -21.461 -31.391 1.00 90.25 314 GLN A O 1
ATOM 2644 N N . LYS A 1 315 ? 39.551 -20.621 -30.275 1.00 88.44 315 LYS A N 1
ATOM 2645 C CA . LYS A 1 315 ? 38.547 -20.994 -31.290 1.00 88.44 315 LYS A CA 1
ATOM 2646 C C . LYS A 1 315 ? 38.787 -20.308 -32.634 1.00 88.44 315 LYS A C 1
ATOM 2648 O O . LYS A 1 315 ? 38.603 -20.935 -33.676 1.00 88.44 315 LYS A O 1
ATOM 2653 N N . VAL A 1 316 ? 39.213 -19.044 -32.627 1.00 85.75 316 VAL A N 1
ATOM 2654 C CA . VAL A 1 316 ? 39.573 -18.310 -33.850 1.00 85.75 316 VAL A CA 1
ATOM 2655 C C . VAL A 1 316 ? 40.829 -18.901 -34.494 1.00 85.75 316 VAL A C 1
ATOM 2657 O O . VAL A 1 316 ? 40.829 -19.110 -35.702 1.00 85.75 316 VAL A O 1
ATOM 2660 N N . LYS A 1 317 ? 41.859 -19.246 -33.710 1.00 85.94 317 LYS A N 1
ATOM 2661 C CA . LYS A 1 317 ? 43.086 -19.895 -34.215 1.00 85.94 317 LYS A CA 1
ATOM 2662 C C . LYS A 1 317 ? 42.848 -21.333 -34.702 1.00 85.94 317 LYS A C 1
ATOM 2664 O O . LYS A 1 317 ? 43.444 -21.751 -35.689 1.00 85.94 317 LYS A O 1
ATOM 2669 N N . ALA A 1 318 ? 41.979 -22.090 -34.028 1.00 83.75 318 ALA A N 1
ATOM 2670 C CA . ALA A 1 318 ? 41.655 -23.480 -34.359 1.00 83.75 318 ALA A CA 1
ATOM 2671 C C . ALA A 1 318 ? 40.713 -23.609 -35.564 1.00 83.75 318 ALA A C 1
ATOM 2673 O O . ALA A 1 318 ? 40.712 -24.640 -36.242 1.00 83.75 318 ALA A O 1
ATOM 2674 N N . ARG A 1 319 ? 39.936 -22.561 -35.878 1.00 77.75 319 ARG A N 1
ATOM 2675 C CA . ARG A 1 319 ? 39.287 -22.424 -37.183 1.00 77.75 319 ARG A CA 1
ATOM 2676 C C . ARG A 1 319 ? 40.370 -22.231 -38.243 1.00 77.75 319 ARG A C 1
ATOM 2678 O O . ARG A 1 319 ? 40.662 -21.114 -38.657 1.00 77.75 319 ARG A O 1
ATOM 2685 N N . LYS A 1 320 ? 40.937 -23.346 -38.714 1.00 67.75 320 LYS A N 1
ATOM 2686 C CA . LYS A 1 320 ? 41.668 -23.382 -39.982 1.00 67.75 320 LYS A CA 1
ATOM 2687 C C . LYS A 1 320 ? 40.783 -22.690 -41.027 1.00 67.75 320 LYS A C 1
ATOM 2689 O O . LYS A 1 320 ? 39.589 -23.018 -41.077 1.00 67.75 320 LYS A O 1
ATOM 2694 N N . PRO A 1 321 ? 41.303 -21.732 -41.816 1.00 61.44 321 PRO A N 1
ATOM 2695 C CA . PRO A 1 321 ? 40.547 -21.186 -42.930 1.00 61.44 321 PRO A CA 1
ATOM 2696 C C . PRO A 1 321 ? 40.138 -22.382 -43.782 1.00 61.44 321 PRO A C 1
ATOM 2698 O O . PRO A 1 321 ? 40.994 -23.110 -44.285 1.00 61.44 321 PRO A O 1
ATOM 2701 N N . LYS A 1 322 ? 38.833 -22.670 -43.839 1.00 59.19 322 LYS A N 1
ATOM 2702 C CA . LYS A 1 322 ? 38.343 -23.713 -44.733 1.00 59.19 322 LYS A CA 1
ATOM 2703 C C . LYS A 1 322 ? 38.830 -23.311 -46.128 1.00 59.19 322 LYS A C 1
ATOM 2705 O O . LYS A 1 322 ? 38.587 -22.157 -46.495 1.00 59.19 322 LYS A O 1
ATOM 2710 N N . PRO A 1 323 ? 39.535 -24.185 -46.869 1.00 53.44 323 PRO A N 1
ATOM 2711 C CA . PRO A 1 323 ? 39.807 -23.912 -48.268 1.00 53.44 323 PRO A CA 1
ATOM 2712 C C . PRO A 1 323 ? 38.454 -23.639 -48.914 1.00 53.44 323 PRO A C 1
ATOM 2714 O O . PRO A 1 323 ? 37.502 -24.399 -48.718 1.00 53.44 323 PRO A O 1
ATOM 2717 N N . ILE A 1 324 ? 38.349 -22.482 -49.559 1.00 53.88 324 ILE A N 1
ATOM 2718 C CA . ILE A 1 324 ? 37.179 -22.090 -50.329 1.00 53.88 324 ILE A CA 1
ATOM 2719 C C . ILE A 1 324 ? 37.084 -23.132 -51.440 1.00 53.88 324 ILE A C 1
ATOM 2721 O O . ILE A 1 324 ? 37.796 -23.056 -52.432 1.00 53.88 324 ILE A O 1
ATOM 2725 N N . VAL A 1 325 ? 36.288 -24.175 -51.215 1.00 52.56 325 VAL A N 1
ATOM 2726 C CA . VAL A 1 325 ? 35.861 -25.065 -52.284 1.00 52.56 325 VAL A CA 1
ATOM 2727 C C . VAL A 1 325 ? 34.945 -24.207 -53.135 1.00 52.56 325 VAL A C 1
ATOM 2729 O O . VAL A 1 325 ? 33.911 -23.740 -52.654 1.00 52.56 325 VAL A O 1
ATOM 2732 N N . GLU A 1 326 ? 35.398 -23.935 -54.352 1.00 51.91 326 GLU A N 1
ATOM 2733 C CA . GLU A 1 326 ? 34.667 -23.247 -55.406 1.00 51.91 326 GLU A CA 1
ATOM 2734 C C . GLU A 1 326 ? 33.387 -24.037 -55.706 1.00 51.91 326 GLU A C 1
ATOM 2736 O O . GLU A 1 326 ? 33.339 -24.912 -56.566 1.00 51.91 326 GLU A O 1
ATOM 2741 N N . ALA A 1 327 ? 32.333 -23.780 -54.934 1.00 49.12 327 ALA A N 1
ATOM 2742 C CA . ALA A 1 327 ? 30.987 -24.082 -55.375 1.00 49.12 327 ALA A CA 1
ATOM 2743 C C . ALA A 1 327 ? 30.694 -23.160 -56.572 1.00 49.12 327 ALA A C 1
ATOM 2745 O O . ALA A 1 327 ? 31.036 -21.976 -56.488 1.00 49.12 327 ALA A O 1
ATOM 2746 N N . PRO A 1 328 ? 30.096 -23.658 -57.670 1.00 45.72 328 PRO A N 1
ATOM 2747 C CA . PRO A 1 328 ? 29.722 -22.819 -58.800 1.00 45.72 328 PRO A CA 1
ATOM 2748 C C . PRO A 1 328 ? 28.808 -21.699 -58.298 1.00 45.72 328 PRO A C 1
ATOM 2750 O O . PRO A 1 328 ? 27.719 -21.936 -57.778 1.00 45.72 328 PRO A O 1
ATOM 2753 N N . ILE A 1 329 ? 29.335 -20.480 -58.381 1.00 49.12 329 ILE A N 1
ATOM 2754 C CA . ILE A 1 329 ? 28.696 -19.242 -57.959 1.00 49.12 329 ILE A CA 1
ATOM 2755 C C . ILE A 1 329 ? 27.591 -18.960 -58.976 1.00 49.12 329 ILE A C 1
ATOM 2757 O O . ILE A 1 329 ? 27.861 -18.469 -60.069 1.00 49.12 329 ILE A O 1
ATOM 2761 N N . GLU A 1 330 ? 26.349 -19.286 -58.622 1.00 56.31 330 GLU A N 1
ATOM 2762 C CA . GLU A 1 330 ? 25.200 -18.571 -59.174 1.00 56.31 330 GLU A CA 1
ATOM 2763 C C . GLU A 1 330 ? 25.358 -17.084 -58.831 1.00 56.31 330 GLU A C 1
ATOM 2765 O O . GLU A 1 330 ? 25.712 -16.723 -57.706 1.00 56.31 330 GLU A O 1
ATOM 2770 N N . GLU A 1 331 ? 25.157 -16.247 -59.845 1.00 56.34 331 GLU A N 1
ATOM 2771 C CA . GLU A 1 331 ? 25.362 -14.801 -59.878 1.00 56.34 331 GLU A CA 1
ATOM 2772 C C . GLU A 1 331 ? 24.828 -14.085 -58.624 1.00 56.34 331 GLU A C 1
ATOM 2774 O O . GLU A 1 331 ? 23.641 -13.790 -58.498 1.00 56.34 331 GLU A O 1
ATOM 2779 N N . VAL A 1 332 ? 25.726 -13.753 -57.693 1.00 52.34 332 VAL A N 1
ATOM 2780 C CA . VAL A 1 332 ? 25.450 -12.814 -56.600 1.00 52.34 332 VAL A CA 1
ATOM 2781 C C . VAL A 1 332 ? 26.311 -11.576 -56.811 1.00 52.34 332 VAL A C 1
ATOM 2783 O O . VAL A 1 332 ? 27.514 -11.583 -56.555 1.00 52.34 332 VAL A O 1
ATOM 2786 N N . ASP A 1 333 ? 25.652 -10.532 -57.314 1.00 54.94 333 ASP A N 1
ATOM 2787 C CA . ASP A 1 333 ? 26.026 -9.116 -57.350 1.00 54.94 333 ASP A CA 1
ATOM 2788 C C . ASP A 1 333 ? 27.423 -8.763 -56.812 1.00 54.94 333 ASP A C 1
ATOM 2790 O O . ASP A 1 333 ? 27.633 -8.478 -55.625 1.00 54.94 333 ASP A O 1
ATOM 2794 N N . LEU A 1 334 ? 28.370 -8.645 -57.743 1.00 52.00 334 LEU A N 1
ATOM 2795 C CA . LEU A 1 334 ? 29.622 -7.918 -57.565 1.00 52.00 334 LEU A CA 1
ATOM 2796 C C . LEU A 1 334 ? 29.326 -6.423 -57.365 1.00 52.00 334 LEU A C 1
ATOM 2798 O O . LEU A 1 334 ? 29.468 -5.612 -58.280 1.00 52.00 334 LEU A O 1
ATOM 2802 N N . ARG A 1 335 ? 28.957 -6.015 -56.147 1.00 57.81 335 ARG A N 1
ATOM 2803 C CA . ARG A 1 335 ? 29.074 -4.600 -55.775 1.00 57.81 335 ARG A CA 1
ATOM 2804 C C . ARG A 1 335 ? 30.565 -4.260 -55.694 1.00 57.81 335 ARG A C 1
ATOM 2806 O O . ARG A 1 335 ? 31.292 -4.923 -54.946 1.00 57.81 335 ARG A O 1
ATOM 2813 N N . PRO A 1 336 ? 31.053 -3.253 -56.437 1.00 53.59 336 PRO A N 1
ATOM 2814 C CA . PRO A 1 336 ? 32.457 -2.878 -56.400 1.00 53.59 336 PRO A CA 1
ATOM 2815 C C . PRO A 1 336 ? 32.823 -2.479 -54.970 1.00 53.59 336 PRO A C 1
ATOM 2817 O O . PRO A 1 336 ? 32.186 -1.610 -54.375 1.00 53.59 336 PRO A O 1
ATOM 2820 N N . LYS A 1 337 ? 33.845 -3.134 -54.402 1.00 55.91 337 LYS A N 1
ATOM 2821 C CA . LYS A 1 337 ? 34.441 -2.747 -53.119 1.00 55.91 337 LYS A CA 1
ATOM 2822 C C . LYS A 1 337 ? 34.877 -1.290 -53.239 1.00 55.91 337 LYS A C 1
ATOM 2824 O O . LYS A 1 337 ? 35.865 -0.992 -53.909 1.00 55.91 337 LYS A O 1
ATOM 2829 N N . GLN A 1 338 ? 34.099 -0.400 -52.633 1.00 61.00 338 GLN A N 1
ATOM 2830 C CA . GLN A 1 338 ? 34.334 1.033 -52.635 1.00 61.00 338 GLN A CA 1
ATOM 2831 C C . GLN A 1 338 ? 35.696 1.270 -51.971 1.00 61.00 338 GLN A C 1
ATOM 2833 O O . GLN A 1 338 ? 35.868 1.048 -50.773 1.00 61.00 338 GLN A O 1
ATOM 2838 N N . ARG A 1 339 ? 36.708 1.608 -52.775 1.00 66.19 339 ARG A N 1
ATOM 2839 C CA . ARG A 1 339 ? 38.039 1.941 -52.270 1.00 66.19 339 ARG A CA 1
ATOM 2840 C C . ARG A 1 339 ? 37.920 3.314 -51.623 1.00 66.19 339 ARG A C 1
ATOM 2842 O O . ARG A 1 339 ? 37.831 4.310 -52.333 1.00 66.19 339 ARG A O 1
ATOM 2849 N N . PHE A 1 340 ? 37.845 3.347 -50.295 1.00 59.41 340 PHE A N 1
ATOM 2850 C CA . PHE A 1 340 ? 37.885 4.596 -49.541 1.00 59.41 340 PHE A CA 1
ATOM 2851 C C . PHE A 1 340 ? 39.166 5.347 -49.897 1.00 59.41 340 PHE A C 1
ATOM 2853 O O . PHE A 1 340 ? 40.262 4.780 -49.833 1.00 59.41 340 PHE A O 1
ATOM 2860 N N . SER A 1 341 ? 39.010 6.601 -50.311 1.00 78.25 341 SER A N 1
ATOM 2861 C CA . SER A 1 341 ? 40.130 7.493 -50.595 1.00 78.25 341 SER A CA 1
ATOM 2862 C C . SER A 1 341 ? 40.933 7.735 -49.313 1.00 78.25 341 SER A C 1
ATOM 2864 O O . SER A 1 341 ? 40.392 7.658 -48.208 1.00 78.25 341 SER A O 1
ATOM 2866 N N . THR A 1 342 ? 42.219 8.070 -49.423 1.00 76.19 342 THR A N 1
ATOM 2867 C CA . THR A 1 342 ? 43.026 8.521 -48.272 1.00 76.19 342 THR A CA 1
ATOM 2868 C C . THR A 1 342 ? 42.369 9.704 -47.547 1.00 76.19 342 THR A C 1
ATOM 2870 O O . THR A 1 342 ? 42.410 9.769 -46.321 1.00 76.19 342 THR A O 1
ATOM 2873 N N . SER A 1 343 ? 41.649 10.558 -48.283 1.00 83.44 343 SER A N 1
ATOM 2874 C CA . SER A 1 343 ? 40.843 11.654 -47.729 1.00 83.44 343 SER A CA 1
ATOM 2875 C C . SER A 1 343 ? 39.645 11.174 -46.891 1.00 83.44 343 SER A C 1
ATOM 2877 O O . SER A 1 343 ? 39.307 11.791 -45.879 1.00 83.44 343 SER A O 1
ATOM 2879 N N . ASP A 1 344 ? 39.028 10.040 -47.243 1.00 81.81 344 ASP A N 1
ATOM 2880 C CA . ASP A 1 344 ? 37.915 9.470 -46.471 1.00 81.81 344 ASP A CA 1
ATOM 2881 C C . ASP A 1 344 ? 38.397 8.912 -45.127 1.00 81.81 344 ASP A C 1
ATOM 2883 O O . ASP A 1 344 ? 37.712 9.050 -44.113 1.00 81.81 344 ASP A O 1
ATOM 2887 N N . TRP A 1 345 ? 39.604 8.342 -45.092 1.00 77.94 345 TRP A N 1
ATOM 2888 C CA . TRP A 1 345 ? 40.234 7.879 -43.854 1.00 77.94 345 TRP A CA 1
ATOM 2889 C C . TRP A 1 345 ? 40.567 9.026 -42.903 1.00 77.94 345 TRP A C 1
ATOM 2891 O O . TRP A 1 345 ? 40.352 8.903 -41.697 1.00 77.94 345 TRP A O 1
ATOM 2901 N N . GLU A 1 346 ? 41.024 10.158 -43.434 1.00 85.31 346 GLU A N 1
ATOM 2902 C CA . GLU A 1 346 ? 41.261 11.374 -42.651 1.00 85.31 346 GLU A CA 1
ATOM 2903 C C . GLU A 1 346 ? 39.960 11.949 -42.083 1.00 85.31 346 GLU A C 1
ATOM 2905 O O . GLU A 1 346 ? 39.894 12.326 -40.911 1.00 85.31 346 GLU A O 1
ATOM 2910 N N . ARG A 1 347 ? 38.881 11.921 -42.874 1.00 86.06 347 ARG A N 1
ATOM 2911 C CA . ARG A 1 347 ? 37.545 12.334 -42.429 1.00 86.06 347 ARG A CA 1
ATOM 2912 C C . ARG A 1 347 ? 36.992 11.423 -41.330 1.00 86.06 347 ARG A C 1
ATOM 2914 O O . ARG A 1 347 ? 36.376 11.915 -40.386 1.00 86.06 347 ARG A O 1
ATOM 2921 N N . ILE A 1 348 ? 37.215 10.112 -41.433 1.00 83.31 348 ILE A N 1
ATOM 2922 C CA . ILE A 1 348 ? 36.824 9.138 -40.402 1.00 83.31 348 ILE A CA 1
ATOM 2923 C C . ILE A 1 348 ? 37.655 9.333 -39.129 1.00 83.31 348 ILE A C 1
ATOM 2925 O O . ILE A 1 348 ? 37.093 9.289 -38.038 1.00 83.31 348 ILE A O 1
ATOM 2929 N N . ARG A 1 349 ? 38.962 9.600 -39.250 1.00 87.12 349 ARG A N 1
ATOM 2930 C CA . ARG A 1 349 ? 39.838 9.858 -38.098 1.00 87.12 349 ARG A CA 1
ATOM 2931 C C . ARG A 1 349 ? 39.407 11.118 -37.343 1.00 87.12 349 ARG A C 1
ATOM 2933 O O . ARG A 1 349 ? 39.107 11.014 -36.162 1.00 87.12 349 ARG A O 1
ATOM 2940 N N . ARG A 1 350 ? 39.203 12.243 -38.043 1.00 88.75 350 ARG A N 1
ATOM 2941 C CA . ARG A 1 350 ? 38.699 13.490 -37.434 1.00 88.75 350 ARG A CA 1
ATOM 2942 C C . ARG A 1 350 ? 37.338 13.296 -36.753 1.00 88.75 350 ARG A C 1
ATOM 2944 O O . ARG A 1 350 ? 37.129 13.773 -35.646 1.00 88.75 350 ARG A O 1
ATOM 2951 N N . ARG A 1 351 ? 36.423 12.540 -37.375 1.00 88.19 351 ARG A N 1
ATOM 2952 C CA . ARG A 1 351 ? 35.120 12.215 -36.771 1.00 88.19 351 ARG A CA 1
ATOM 2953 C C . ARG A 1 351 ? 35.260 11.388 -35.491 1.00 88.19 351 ARG A C 1
ATOM 2955 O O . ARG A 1 351 ? 34.475 11.574 -34.566 1.00 88.19 351 ARG A O 1
ATOM 2962 N N . ASN A 1 352 ? 36.210 10.458 -35.448 1.00 87.25 352 ASN A N 1
ATOM 2963 C CA . ASN A 1 352 ? 36.464 9.649 -34.260 1.00 87.25 352 ASN A CA 1
ATOM 2964 C C . ASN A 1 352 ? 37.088 10.488 -33.137 1.00 87.25 352 ASN A C 1
ATOM 2966 O O . ASN A 1 352 ? 36.641 10.360 -31.999 1.00 87.25 352 ASN A O 1
ATOM 2970 N N . ASP A 1 353 ? 38.020 11.386 -33.463 1.00 89.38 353 ASP A N 1
ATOM 2971 C CA . ASP A 1 353 ? 38.635 12.309 -32.500 1.00 89.38 353 ASP A CA 1
ATOM 2972 C C . ASP A 1 353 ? 37.573 13.236 -31.871 1.00 89.38 353 ASP A C 1
ATOM 2974 O O . ASP A 1 353 ? 37.473 13.327 -30.648 1.00 89.38 353 ASP A O 1
ATOM 2978 N N . GLU A 1 354 ? 36.671 13.807 -32.680 1.00 89.75 354 GLU A N 1
ATOM 2979 C CA . GLU A 1 354 ? 35.535 14.614 -32.195 1.00 89.75 354 GLU A CA 1
ATOM 2980 C C . GLU A 1 354 ? 34.579 13.818 -31.283 1.00 89.75 354 GLU A C 1
ATOM 2982 O O . GLU A 1 354 ? 33.990 14.357 -30.342 1.00 89.75 354 GLU A O 1
ATOM 2987 N N . ILE A 1 355 ? 34.383 12.522 -31.553 1.00 85.75 355 ILE A N 1
ATOM 2988 C CA . ILE A 1 355 ? 33.557 11.649 -30.705 1.00 85.75 355 ILE A CA 1
ATOM 2989 C C . ILE A 1 355 ? 34.260 11.371 -29.371 1.00 85.75 355 ILE A C 1
ATOM 2991 O O . ILE A 1 355 ? 33.591 11.299 -28.335 1.00 85.75 355 ILE A O 1
ATOM 2995 N N . GLU A 1 356 ? 35.581 11.200 -29.370 1.00 86.56 356 GLU A N 1
ATOM 2996 C CA . GLU A 1 356 ? 36.352 11.018 -28.140 1.00 86.56 356 GLU A CA 1
ATOM 2997 C C . GLU A 1 356 ? 36.374 12.279 -27.275 1.00 86.56 356 GLU A C 1
ATOM 2999 O O . GLU A 1 356 ? 36.202 12.173 -26.059 1.00 86.56 356 GLU A O 1
ATOM 3004 N N . GLU A 1 357 ? 36.512 13.460 -27.876 1.00 90.44 357 GLU A N 1
ATOM 3005 C CA . GLU A 1 357 ? 36.424 14.737 -27.161 1.00 90.44 357 GLU A CA 1
ATOM 3006 C C . GLU A 1 357 ? 35.049 14.918 -26.513 1.00 90.44 357 GLU A C 1
ATOM 3008 O O . GLU A 1 357 ? 34.965 15.114 -25.299 1.00 90.44 357 GLU A O 1
ATOM 3013 N N . LYS A 1 358 ? 33.961 14.683 -27.256 1.00 87.75 358 LY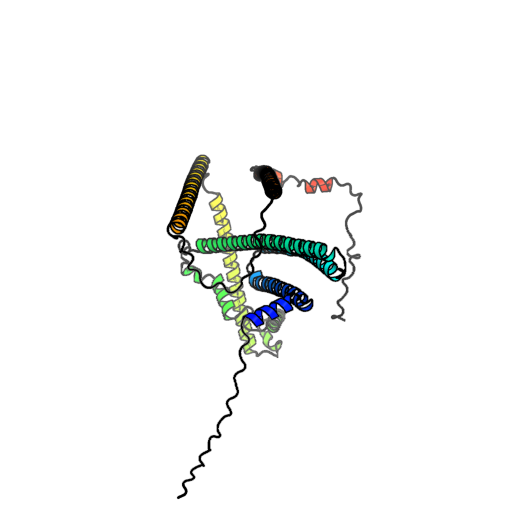S A N 1
ATOM 3014 C CA . LYS A 1 358 ? 32.596 14.731 -26.700 1.00 87.75 358 LYS A CA 1
ATOM 3015 C C . LYS A 1 358 ? 32.382 13.743 -25.556 1.00 87.75 358 LYS A C 1
ATOM 3017 O O . LYS A 1 358 ? 31.690 14.049 -24.588 1.00 87.75 358 LYS A O 1
ATOM 3022 N N . LYS A 1 359 ? 32.973 12.546 -25.626 1.00 87.38 359 LYS A N 1
ATOM 3023 C CA . LYS A 1 359 ? 32.911 11.577 -24.518 1.00 87.38 359 LYS A CA 1
ATOM 3024 C C . LYS A 1 359 ? 33.634 12.084 -23.271 1.00 87.38 359 LYS A C 1
ATOM 3026 O O . LYS A 1 359 ? 33.139 11.856 -22.168 1.00 87.38 359 LYS A O 1
ATOM 3031 N N . LYS A 1 360 ? 34.781 12.752 -23.429 1.00 89.12 360 LYS A N 1
ATOM 3032 C CA . LYS A 1 360 ? 35.525 13.354 -22.310 1.00 89.12 360 LYS A CA 1
ATOM 3033 C C . LYS A 1 360 ? 34.734 14.503 -21.680 1.00 89.12 360 LYS A C 1
ATOM 3035 O O . LYS A 1 360 ? 34.630 14.547 -20.459 1.00 89.12 360 LYS A O 1
ATOM 3040 N N . GLU A 1 361 ? 34.105 15.354 -22.489 1.00 89.25 361 GLU A N 1
ATOM 3041 C CA . GLU A 1 361 ? 33.246 16.448 -22.011 1.00 89.25 361 GLU A CA 1
ATOM 3042 C C . GLU A 1 361 ? 32.034 15.940 -21.220 1.00 89.25 361 GLU A C 1
ATOM 3044 O O . GLU A 1 361 ? 31.766 16.419 -20.120 1.00 89.25 361 GLU A O 1
ATOM 3049 N N . ILE A 1 362 ? 31.335 14.918 -21.731 1.00 85.62 362 ILE A N 1
ATOM 3050 C CA . ILE A 1 362 ? 30.200 14.298 -21.029 1.00 85.62 362 ILE A CA 1
ATOM 3051 C C . ILE A 1 362 ? 30.650 13.706 -19.688 1.00 85.62 362 ILE A C 1
ATOM 3053 O O . ILE A 1 362 ? 29.947 13.837 -18.686 1.00 85.62 362 ILE A O 1
ATOM 3057 N N . LYS A 1 363 ? 31.825 13.067 -19.647 1.00 90.06 363 LYS A N 1
ATOM 3058 C CA . LYS A 1 363 ? 32.366 12.494 -18.411 1.00 90.06 363 LYS A CA 1
ATOM 3059 C C . LYS A 1 363 ? 32.683 13.578 -17.374 1.00 90.06 363 LYS A C 1
ATOM 3061 O O . LYS A 1 363 ? 32.312 13.423 -16.215 1.00 90.06 363 LYS A O 1
ATOM 3066 N N . LEU A 1 364 ? 33.285 14.689 -17.801 1.00 90.81 364 LEU A N 1
ATOM 3067 C CA . LEU A 1 364 ? 33.563 15.837 -16.935 1.00 90.81 364 LEU A CA 1
ATOM 3068 C C . LEU A 1 364 ? 32.266 16.456 -16.379 1.00 90.81 364 LEU A C 1
ATOM 3070 O O . LEU A 1 364 ? 32.183 16.769 -15.195 1.00 90.81 364 LEU A O 1
ATOM 3074 N N . GLN A 1 365 ? 31.224 16.581 -17.208 1.00 87.12 365 GLN A N 1
ATOM 3075 C CA . GLN A 1 365 ? 29.913 17.066 -16.760 1.00 87.12 365 GLN A CA 1
ATOM 3076 C C . GLN A 1 365 ? 29.269 16.137 -15.721 1.00 87.12 365 GLN A C 1
ATOM 3078 O O . GLN A 1 365 ? 28.706 16.615 -14.737 1.00 87.12 365 GLN A O 1
ATOM 3083 N N . GLN A 1 366 ? 29.378 14.818 -15.900 1.00 87.25 366 GLN A N 1
ATOM 3084 C CA . GLN A 1 366 ? 28.873 13.844 -14.928 1.00 87.25 366 GLN A CA 1
ATOM 3085 C C . GLN A 1 366 ? 29.616 13.914 -13.588 1.00 87.25 366 GLN A C 1
ATOM 3087 O O . GLN A 1 366 ? 28.979 13.796 -12.542 1.00 87.25 366 GLN A O 1
ATOM 3092 N N . GLU A 1 367 ? 30.934 14.129 -13.608 1.00 86.88 367 GLU A N 1
ATOM 3093 C CA . GLU A 1 367 ? 31.741 14.312 -12.394 1.00 86.88 367 GLU A CA 1
ATOM 3094 C C . GLU A 1 367 ? 31.340 15.596 -11.645 1.00 86.88 367 GLU A C 1
ATOM 3096 O O . GLU A 1 367 ? 31.050 15.534 -10.450 1.00 86.88 367 GLU A O 1
ATOM 3101 N N . LEU A 1 368 ? 31.175 16.723 -12.348 1.00 90.38 368 LEU A N 1
ATOM 3102 C CA . LEU A 1 368 ? 30.700 17.980 -11.748 1.00 90.38 368 LEU A CA 1
ATOM 3103 C C . LEU A 1 368 ? 29.287 17.859 -11.153 1.00 90.38 368 LEU A C 1
ATOM 3105 O O . LEU A 1 368 ? 29.011 18.373 -10.066 1.00 90.38 368 LEU A O 1
ATOM 3109 N N . GLU A 1 369 ? 28.372 17.161 -11.830 1.00 87.56 369 GLU A N 1
ATOM 3110 C CA . GLU A 1 369 ? 27.038 16.900 -11.282 1.00 87.56 369 GLU A CA 1
ATOM 3111 C C . GLU A 1 369 ? 27.067 15.993 -10.047 1.00 87.56 369 GLU A C 1
ATOM 3113 O O . GLU A 1 369 ? 26.249 16.170 -9.136 1.00 87.56 369 GLU A O 1
ATOM 3118 N N . ALA A 1 370 ? 27.964 15.004 -10.016 1.00 89.38 370 ALA A N 1
ATOM 3119 C CA . ALA A 1 370 ? 28.129 14.113 -8.875 1.00 89.38 370 ALA A CA 1
ATOM 3120 C C . ALA A 1 370 ? 28.660 14.878 -7.654 1.00 89.38 370 ALA A C 1
ATOM 3122 O O . ALA A 1 370 ? 28.108 14.734 -6.560 1.00 89.38 370 ALA A O 1
ATOM 3123 N N . GLU A 1 371 ? 29.642 15.762 -7.844 1.00 89.50 371 GLU A N 1
ATOM 3124 C CA . GLU A 1 371 ? 30.150 16.645 -6.788 1.00 89.50 371 GLU A CA 1
ATOM 3125 C C . GLU A 1 371 ? 29.068 17.603 -6.271 1.00 89.50 371 GLU A C 1
ATOM 3127 O O . GLU A 1 371 ? 28.864 17.722 -5.060 1.00 89.50 371 GLU A O 1
ATOM 3132 N N . ALA A 1 372 ? 28.284 18.213 -7.167 1.00 90.31 372 ALA A N 1
ATOM 3133 C CA . ALA A 1 372 ? 27.178 19.088 -6.780 1.00 90.31 372 ALA A CA 1
ATOM 3134 C C . ALA A 1 372 ? 26.085 18.347 -5.983 1.00 90.31 372 ALA A C 1
ATOM 3136 O O . ALA A 1 372 ? 25.459 18.922 -5.083 1.00 90.31 372 ALA A O 1
ATOM 3137 N N . ARG A 1 373 ? 25.832 17.067 -6.289 1.00 87.50 373 ARG A N 1
ATOM 3138 C CA . ARG A 1 373 ? 24.914 16.220 -5.507 1.00 87.50 373 ARG A CA 1
ATOM 3139 C C . ARG A 1 373 ? 25.494 15.879 -4.137 1.00 87.50 373 ARG A C 1
ATOM 3141 O O . ARG A 1 373 ? 24.780 16.039 -3.147 1.00 87.50 373 ARG A O 1
ATOM 3148 N N . ALA A 1 374 ? 26.768 15.498 -4.069 1.00 87.75 374 ALA A N 1
ATOM 3149 C CA . ALA A 1 374 ? 27.448 15.197 -2.813 1.00 87.75 374 ALA A CA 1
ATOM 3150 C C . ALA A 1 374 ? 27.471 16.413 -1.867 1.00 87.75 374 ALA A C 1
ATOM 3152 O O . ALA A 1 374 ? 27.224 16.280 -0.668 1.00 87.75 374 ALA A O 1
ATOM 3153 N N . GLU A 1 375 ? 27.672 17.627 -2.391 1.00 89.56 375 GLU A N 1
ATOM 3154 C CA . GLU A 1 375 ? 27.637 18.846 -1.576 1.00 89.56 375 GLU A CA 1
ATOM 3155 C C . GLU A 1 375 ? 26.223 19.157 -1.049 1.00 89.56 375 GLU A C 1
ATOM 3157 O O . GLU A 1 375 ? 26.053 19.542 0.114 1.00 89.56 375 GLU A O 1
ATOM 3162 N N . LYS A 1 376 ? 25.182 18.957 -1.874 1.00 89.44 376 LYS A N 1
ATOM 3163 C CA . LYS A 1 376 ? 23.778 19.099 -1.444 1.00 89.44 376 LYS A CA 1
ATOM 3164 C C . LYS A 1 376 ? 23.426 18.100 -0.348 1.00 89.44 376 LYS A C 1
ATOM 3166 O O . LYS A 1 376 ? 22.783 18.482 0.632 1.00 89.44 376 LYS A O 1
ATOM 3171 N N . GLU A 1 377 ? 23.864 16.854 -0.487 1.00 84.69 377 GLU A N 1
ATOM 3172 C CA . GLU A 1 377 ? 23.651 15.813 0.513 1.00 84.69 377 GLU A CA 1
ATOM 3173 C C . GLU A 1 377 ? 24.389 16.134 1.817 1.00 84.69 377 GLU A C 1
ATOM 3175 O O . GLU A 1 377 ? 23.784 16.076 2.888 1.00 84.69 377 GLU A O 1
ATOM 3180 N N . ARG A 1 378 ? 25.637 16.618 1.741 1.00 90.00 378 ARG A N 1
ATOM 3181 C CA . ARG A 1 378 ? 26.395 17.086 2.913 1.00 90.00 378 ARG A CA 1
ATOM 3182 C C . ARG A 1 378 ? 25.678 18.227 3.637 1.00 90.00 378 ARG A C 1
ATOM 3184 O O . ARG A 1 378 ? 25.544 18.192 4.860 1.00 90.00 378 ARG A O 1
ATOM 3191 N N . LYS A 1 379 ? 25.159 19.214 2.897 1.00 90.06 379 LYS A N 1
ATOM 3192 C CA . LYS A 1 379 ? 24.369 20.324 3.463 1.00 90.06 379 LYS A CA 1
ATOM 3193 C C . LYS A 1 379 ? 23.069 19.832 4.106 1.00 90.06 379 LYS A C 1
ATOM 3195 O O . LYS A 1 379 ? 22.660 20.364 5.138 1.00 90.06 379 LYS A O 1
ATOM 3200 N N . LEU A 1 380 ? 22.409 18.830 3.522 1.00 82.44 380 LEU A N 1
ATOM 3201 C CA . LEU A 1 380 ? 21.197 18.237 4.091 1.00 82.44 380 LEU A CA 1
ATOM 3202 C C . LEU A 1 380 ? 21.509 17.451 5.373 1.00 82.44 380 LEU A C 1
ATOM 3204 O O . LEU A 1 380 ? 20.801 17.603 6.368 1.00 82.44 380 LEU A O 1
ATOM 3208 N N . ALA A 1 381 ? 22.587 16.665 5.373 1.00 84.62 381 ALA A N 1
ATOM 3209 C CA . ALA A 1 381 ? 23.060 15.919 6.532 1.00 84.62 381 ALA A CA 1
ATOM 3210 C C . ALA A 1 381 ? 23.434 16.858 7.688 1.00 84.62 381 ALA A C 1
ATOM 3212 O O . ALA A 1 381 ? 23.031 16.613 8.821 1.00 84.62 381 ALA A O 1
ATOM 3213 N N . GLU A 1 382 ? 24.101 17.981 7.407 1.00 87.81 382 GLU A N 1
ATOM 3214 C CA . GLU A 1 382 ? 24.421 18.997 8.415 1.00 87.81 382 GLU A CA 1
ATOM 3215 C C . GLU A 1 382 ? 23.154 19.648 8.998 1.00 87.81 382 GLU A C 1
ATOM 3217 O O . GLU A 1 382 ? 23.024 19.796 10.216 1.00 87.81 382 GLU A O 1
ATOM 3222 N N . LYS A 1 383 ? 22.172 19.992 8.151 1.00 84.00 383 LYS A N 1
ATOM 3223 C CA . LYS A 1 383 ? 20.867 20.509 8.606 1.00 84.00 383 LYS A CA 1
ATOM 3224 C C . LYS A 1 383 ? 20.118 19.486 9.462 1.00 84.00 383 LYS A C 1
ATOM 3226 O O . LYS A 1 383 ? 19.546 19.852 10.489 1.00 84.00 383 LYS A O 1
ATOM 3231 N N . ASN A 1 384 ? 20.143 18.213 9.076 1.00 79.88 384 ASN A N 1
ATOM 3232 C CA . ASN A 1 384 ? 19.515 17.135 9.835 1.00 79.88 384 ASN A CA 1
ATOM 3233 C C . ASN A 1 384 ? 20.234 16.890 11.168 1.00 79.88 384 ASN A C 1
ATOM 3235 O O . ASN A 1 384 ? 19.569 16.777 12.194 1.00 79.88 384 ASN A O 1
ATOM 3239 N N . ALA A 1 385 ? 21.568 16.904 11.192 1.00 80.25 385 ALA A N 1
ATOM 3240 C CA . ALA A 1 385 ? 22.351 16.801 12.422 1.00 80.25 385 ALA A CA 1
ATOM 3241 C C . ALA A 1 385 ? 22.029 17.947 13.395 1.00 80.25 385 ALA A C 1
ATOM 3243 O O . ALA A 1 385 ? 21.844 17.710 14.587 1.00 80.25 385 ALA A O 1
ATOM 3244 N N . LYS A 1 386 ? 21.846 19.178 12.892 1.00 78.25 386 LYS A N 1
ATOM 3245 C CA . LYS A 1 386 ? 21.386 20.318 13.707 1.00 78.25 386 LYS A CA 1
ATOM 3246 C C . LYS A 1 386 ? 19.957 20.133 14.230 1.00 78.25 386 LYS A C 1
ATOM 3248 O O . LYS A 1 386 ? 19.682 20.521 15.360 1.00 78.25 386 LYS A O 1
ATOM 3253 N N . LYS A 1 387 ? 19.060 19.509 13.456 1.00 73.25 387 LYS A N 1
ATOM 3254 C CA . LYS A 1 387 ? 17.667 19.239 13.861 1.00 73.25 387 LYS A CA 1
ATOM 3255 C C . LYS A 1 387 ? 17.558 18.186 14.972 1.00 73.25 387 LYS A C 1
ATOM 3257 O O . LYS A 1 387 ? 16.662 18.289 15.806 1.00 73.25 387 LYS A O 1
ATOM 3262 N N . TYR A 1 388 ? 18.453 17.197 14.985 1.00 59.50 388 TYR A N 1
ATOM 3263 C CA . TYR A 1 388 ? 18.494 16.137 16.002 1.00 59.50 388 TYR A CA 1
ATOM 3264 C C . TYR A 1 388 ? 19.517 16.382 17.118 1.00 59.50 388 TYR A C 1
ATOM 3266 O O . TYR A 1 388 ? 19.613 15.564 18.035 1.00 59.50 388 TYR A O 1
ATOM 3274 N N . SER A 1 389 ? 20.247 17.504 17.080 1.00 61.06 389 SER A N 1
ATOM 3275 C CA . SER A 1 389 ? 21.023 17.973 18.225 1.00 61.06 389 SER A CA 1
ATOM 3276 C C . SER A 1 389 ? 20.082 18.065 19.418 1.00 61.06 389 SER A C 1
ATOM 3278 O O . SER A 1 389 ? 19.045 18.726 19.363 1.00 61.06 389 SER A O 1
ATOM 3280 N N . HIS A 1 390 ? 20.408 17.290 20.445 1.00 50.69 390 HIS A N 1
ATOM 3281 C CA . HIS A 1 390 ? 19.571 16.987 21.590 1.00 50.69 390 HIS A CA 1
ATOM 3282 C C . HIS A 1 390 ? 19.204 18.287 22.315 1.00 50.69 390 HIS A C 1
ATOM 3284 O O . HIS A 1 390 ? 19.933 18.761 23.185 1.00 50.69 390 HIS A O 1
ATOM 3290 N N . VAL A 1 391 ? 18.081 18.900 21.933 1.00 60.25 391 VAL A N 1
ATOM 3291 C CA . VAL A 1 391 ? 17.528 20.043 22.654 1.00 60.25 391 VAL A CA 1
ATOM 3292 C C . VAL A 1 391 ? 17.179 19.516 24.039 1.00 60.25 391 VAL A C 1
ATOM 3294 O O . VAL A 1 391 ? 16.222 18.749 24.184 1.00 60.25 391 VAL A O 1
ATOM 3297 N N . LYS A 1 392 ? 17.987 19.873 25.048 1.00 65.06 392 LYS A N 1
ATOM 3298 C CA . LYS A 1 392 ? 17.665 19.619 26.455 1.00 65.06 392 LYS A CA 1
ATOM 3299 C C . LYS A 1 392 ? 16.230 20.088 26.662 1.00 65.06 392 LYS A C 1
ATOM 3301 O O . LYS A 1 392 ? 15.902 21.235 26.359 1.00 65.06 392 LYS A O 1
ATOM 3306 N N . ARG A 1 393 ? 15.362 19.165 27.079 1.00 65.12 393 ARG A N 1
ATOM 3307 C CA . ARG A 1 393 ? 13.956 19.457 27.358 1.00 65.12 393 ARG A CA 1
ATOM 3308 C C . ARG A 1 393 ? 13.924 20.399 28.548 1.00 65.12 393 ARG A C 1
ATOM 3310 O O . ARG A 1 393 ? 14.009 19.952 29.682 1.00 65.12 393 ARG A O 1
ATOM 3317 N N . ASP A 1 394 ? 13.885 21.687 28.255 1.00 72.12 394 ASP A N 1
ATOM 3318 C CA . ASP A 1 394 ? 13.764 22.730 29.254 1.00 72.12 394 ASP A CA 1
ATOM 3319 C C . ASP A 1 394 ? 12.320 22.708 29.787 1.00 72.12 394 ASP A C 1
ATOM 3321 O O . ASP A 1 394 ? 11.392 22.961 29.006 1.00 72.12 394 ASP A O 1
ATOM 3325 N N . PRO A 1 395 ? 12.085 22.320 31.055 1.00 76.81 395 PRO A N 1
ATOM 3326 C CA . PRO A 1 395 ? 10.737 22.189 31.608 1.00 76.81 395 PRO A CA 1
ATOM 3327 C C . PRO A 1 395 ? 9.968 23.518 31.605 1.00 76.81 395 PRO A C 1
ATOM 3329 O O . PRO A 1 395 ? 8.743 23.513 31.500 1.00 76.81 395 PRO A O 1
ATOM 3332 N N . GLU A 1 396 ? 10.662 24.660 31.603 1.00 77.50 396 GLU A N 1
ATOM 3333 C CA . GLU A 1 396 ? 10.038 25.984 31.500 1.00 77.50 396 GLU A CA 1
ATOM 3334 C C . GLU A 1 396 ? 9.499 26.306 30.098 1.00 77.50 396 GLU A C 1
ATOM 3336 O O . GLU A 1 396 ? 8.668 27.203 29.937 1.00 77.50 396 GLU A O 1
ATOM 3341 N N . ARG A 1 397 ? 9.915 25.569 29.055 1.00 72.69 397 ARG A N 1
ATOM 3342 C CA . ARG A 1 397 ? 9.430 25.778 27.679 1.00 72.69 397 ARG A CA 1
ATOM 3343 C C . ARG A 1 397 ? 7.933 25.500 27.541 1.00 72.69 397 ARG A C 1
ATOM 3345 O O . ARG A 1 397 ? 7.310 26.042 26.636 1.00 72.69 397 ARG A O 1
ATOM 3352 N N . LEU A 1 398 ? 7.365 24.679 28.426 1.00 70.75 398 LEU A N 1
ATOM 3353 C CA . LEU A 1 398 ? 5.926 24.420 28.470 1.00 70.75 398 LEU A CA 1
ATOM 3354 C C . LEU A 1 398 ? 5.135 25.664 28.909 1.00 70.75 398 LEU A C 1
ATOM 3356 O O . LEU A 1 398 ? 4.006 25.850 28.470 1.00 70.75 398 LEU A O 1
ATOM 3360 N N . MET A 1 399 ? 5.743 26.515 29.740 1.00 77.25 399 MET A N 1
ATOM 3361 C CA . MET A 1 399 ? 5.104 27.708 30.306 1.00 77.25 399 MET A CA 1
ATOM 3362 C C . MET A 1 399 ? 5.313 28.961 29.450 1.00 77.25 399 MET A C 1
ATOM 3364 O O . MET A 1 399 ? 4.637 29.965 29.658 1.00 77.25 399 MET A O 1
ATOM 3368 N N . LYS A 1 400 ? 6.234 28.925 28.479 1.00 79.25 400 LYS A N 1
ATOM 3369 C CA . LYS A 1 400 ? 6.451 30.041 27.553 1.00 79.25 400 LYS A CA 1
ATOM 3370 C C . LYS A 1 400 ? 5.488 29.915 26.366 1.00 79.25 400 LYS A C 1
ATOM 3372 O O . LYS A 1 400 ? 5.487 28.870 25.708 1.00 79.25 400 LYS A O 1
ATOM 3377 N N . PRO A 1 401 ? 4.696 30.955 26.048 1.00 76.00 401 PRO A N 1
ATOM 3378 C CA . PRO A 1 401 ? 3.840 30.936 24.871 1.00 76.00 401 PRO A CA 1
ATOM 3379 C C . PRO A 1 401 ? 4.689 30.665 23.628 1.00 76.00 401 PRO A C 1
ATOM 3381 O O . PRO A 1 401 ? 5.790 31.195 23.459 1.00 76.00 401 PRO A O 1
ATOM 3384 N N . THR A 1 402 ? 4.197 29.775 22.766 1.00 70.56 402 THR A N 1
ATOM 3385 C CA . THR A 1 402 ? 4.908 29.416 21.533 1.00 70.56 402 THR A CA 1
ATOM 3386 C C . THR A 1 402 ? 5.155 30.667 20.686 1.00 70.56 402 THR A C 1
ATOM 3388 O O . THR A 1 402 ? 4.360 31.605 20.707 1.00 70.56 402 THR A O 1
ATOM 3391 N N . SER A 1 403 ? 6.234 30.699 19.899 1.00 74.88 403 SER A N 1
ATOM 3392 C CA . SER A 1 403 ? 6.541 31.854 19.035 1.00 74.88 403 SER A CA 1
ATOM 3393 C C . SER A 1 403 ? 5.382 32.226 18.099 1.00 74.88 403 SER A C 1
ATOM 3395 O O . SER A 1 403 ? 5.212 33.393 17.762 1.00 74.88 403 SER A O 1
ATOM 3397 N N . ALA A 1 404 ? 4.543 31.251 17.737 1.00 71.94 404 ALA A N 1
ATOM 3398 C CA . ALA A 1 404 ? 3.312 31.460 16.985 1.00 71.94 404 ALA A CA 1
ATOM 3399 C C . ALA A 1 404 ? 2.227 32.219 17.775 1.00 71.94 404 ALA A C 1
ATOM 3401 O O . ALA A 1 404 ? 1.489 32.992 17.172 1.00 71.94 404 ALA A O 1
ATOM 3402 N N . MET A 1 405 ? 2.128 32.033 19.097 1.00 74.00 405 MET A N 1
ATOM 3403 C CA . MET A 1 405 ? 1.246 32.835 19.958 1.00 74.00 405 MET A CA 1
ATOM 3404 C C . MET A 1 405 ? 1.767 34.267 20.105 1.00 74.00 405 MET A C 1
ATOM 3406 O O . MET A 1 405 ? 1.011 35.204 19.874 1.00 74.00 405 MET A O 1
ATOM 3410 N N . GLY A 1 406 ? 3.069 34.450 20.352 1.00 75.75 406 GLY A N 1
ATOM 3411 C CA . GLY A 1 406 ? 3.658 35.795 20.430 1.00 75.75 406 GLY A CA 1
ATOM 3412 C C . GLY A 1 406 ? 3.590 36.575 19.107 1.00 75.75 406 GLY A C 1
ATOM 3413 O O . GLY A 1 406 ? 3.512 37.800 19.108 1.00 75.75 406 GLY A O 1
ATOM 3414 N N . ALA A 1 407 ? 3.581 35.883 17.963 1.00 72.38 407 ALA A N 1
ATOM 3415 C CA . ALA A 1 407 ? 3.376 36.505 16.654 1.00 72.38 407 ALA A CA 1
ATOM 3416 C C . ALA A 1 407 ? 1.913 36.907 16.389 1.00 72.38 407 ALA A C 1
ATOM 3418 O O . ALA A 1 407 ? 1.674 37.756 15.533 1.00 72.38 407 ALA A O 1
ATOM 3419 N N . LYS A 1 408 ? 0.943 36.314 17.099 1.00 65.44 408 LYS A N 1
ATOM 3420 C CA . LYS A 1 408 ? -0.472 36.703 17.025 1.00 65.44 408 LYS A CA 1
ATOM 3421 C C . LYS A 1 408 ? -0.769 37.922 17.895 1.00 65.44 408 LYS A C 1
ATOM 3423 O O . LYS A 1 408 ? -1.446 38.818 17.421 1.00 65.44 408 LYS A O 1
ATOM 3428 N N . GLU A 1 409 ? -0.195 38.001 19.095 1.00 66.19 409 GLU A N 1
ATOM 3429 C CA . GLU A 1 409 ? -0.372 39.160 19.993 1.00 66.19 409 GLU A CA 1
ATOM 3430 C C . GLU A 1 409 ? 0.271 40.452 19.464 1.00 66.19 409 GLU A C 1
ATOM 3432 O O . GLU A 1 409 ? -0.111 41.544 19.866 1.00 66.19 409 GLU A O 1
ATOM 3437 N N . LYS A 1 410 ? 1.244 40.349 18.550 1.00 62.62 410 LYS A N 1
ATOM 3438 C CA . LYS A 1 410 ? 1.910 41.513 17.941 1.00 62.62 410 LYS A CA 1
ATOM 3439 C C . LYS A 1 410 ? 1.249 42.027 16.664 1.00 62.62 410 LYS A C 1
ATOM 3441 O O . LYS A 1 410 ? 1.757 42.991 16.095 1.00 62.62 410 LYS A O 1
ATOM 3446 N N . LYS A 1 411 ? 0.173 41.399 16.181 1.00 59.88 411 LYS A N 1
ATOM 3447 C CA . LYS A 1 411 ? -0.598 41.969 15.074 1.00 59.88 411 LYS A CA 1
ATOM 3448 C C . LYS A 1 411 ? -1.612 42.953 15.665 1.00 59.88 411 LYS A C 1
ATOM 3450 O O . LYS A 1 411 ? -2.502 42.492 16.370 1.00 59.88 411 LYS A O 1
ATOM 3455 N N . PRO A 1 412 ? -1.475 44.271 15.434 1.00 60.47 412 PRO A N 1
ATOM 3456 C CA . PRO A 1 412 ? -2.534 45.208 15.785 1.00 60.47 412 PRO A CA 1
ATOM 3457 C C . PRO A 1 412 ? -3.816 44.798 15.047 1.00 60.47 412 PRO A C 1
ATOM 3459 O O . PRO A 1 412 ? -3.759 44.442 13.869 1.00 60.47 412 PRO A O 1
ATOM 3462 N N . ASP A 1 413 ? -4.949 44.829 15.747 1.00 57.84 413 ASP A N 1
ATOM 3463 C CA . ASP A 1 413 ? -6.282 44.372 15.308 1.00 57.84 413 ASP A CA 1
ATOM 3464 C C . ASP A 1 413 ? -6.874 45.126 14.087 1.00 57.84 413 ASP A C 1
ATOM 3466 O O . ASP A 1 413 ? -8.042 44.945 13.746 1.00 57.84 413 ASP A O 1
ATOM 3470 N N . ASP A 1 414 ? -6.091 45.951 13.388 1.00 57.53 414 ASP A N 1
ATOM 3471 C CA . ASP A 1 414 ? -6.577 46.865 12.344 1.00 57.53 414 ASP A CA 1
ATOM 3472 C C . ASP A 1 414 ? -6.604 46.284 10.919 1.00 57.53 414 ASP A C 1
ATOM 3474 O O . ASP A 1 414 ? -7.159 46.901 10.008 1.00 57.53 414 ASP A O 1
ATOM 3478 N N . GLU A 1 415 ? -6.083 45.078 10.678 1.00 56.31 415 GLU A N 1
ATOM 3479 C CA . GLU A 1 415 ? -6.167 44.461 9.348 1.00 56.31 415 GLU A CA 1
ATOM 3480 C C . GLU A 1 415 ? -7.338 43.479 9.244 1.00 56.31 415 GLU A C 1
ATOM 3482 O O . GLU A 1 415 ? -7.226 42.271 9.463 1.00 56.31 415 GLU A O 1
ATOM 3487 N N . LYS A 1 416 ? -8.476 44.034 8.817 1.00 56.53 416 LYS A N 1
ATOM 3488 C CA . LYS A 1 416 ? -9.750 43.387 8.458 1.00 56.53 416 LYS A CA 1
ATOM 3489 C C . LYS A 1 416 ? -9.662 42.459 7.224 1.00 56.53 416 LYS A C 1
ATOM 3491 O O . LYS A 1 416 ? -10.577 42.422 6.411 1.00 56.53 416 LYS A O 1
ATOM 3496 N N . ASN A 1 417 ? -8.576 41.698 7.083 1.00 52.66 417 ASN A N 1
ATOM 3497 C CA . ASN A 1 417 ? -8.316 40.770 5.976 1.00 52.66 417 ASN A CA 1
ATOM 3498 C C . ASN A 1 417 ? -8.220 39.315 6.471 1.00 52.66 417 ASN A C 1
ATOM 3500 O O . ASN A 1 417 ? -7.263 38.593 6.187 1.00 52.66 417 ASN A O 1
ATOM 3504 N N . GLY A 1 418 ? -9.228 38.882 7.231 1.00 55.72 418 GLY A N 1
ATOM 3505 C CA . GLY A 1 418 ? -9.487 37.475 7.546 1.00 55.72 418 GLY A CA 1
ATOM 3506 C C . GLY A 1 418 ? -10.687 36.951 6.742 1.00 55.72 418 GLY A C 1
ATOM 3507 O O . GLY A 1 418 ? -11.635 37.704 6.519 1.00 55.72 418 GLY A O 1
ATOM 3508 N N . PRO A 1 419 ? -10.671 35.689 6.278 1.00 54.09 419 PRO A N 1
ATOM 3509 C CA . PRO A 1 419 ? -11.690 35.163 5.381 1.00 54.09 419 PRO A CA 1
ATOM 3510 C C . PRO A 1 419 ? -13.016 34.946 6.125 1.00 54.09 419 PRO A C 1
ATOM 3512 O O . PRO A 1 419 ? -13.102 34.116 7.021 1.00 54.09 419 PRO A O 1
ATOM 3515 N N . VAL A 1 420 ? -14.035 35.698 5.699 1.00 53.84 420 VAL A N 1
ATOM 3516 C CA . VAL A 1 420 ? -15.479 35.443 5.852 1.00 53.84 420 VAL A CA 1
ATOM 3517 C C . VAL A 1 420 ? -15.928 35.072 7.279 1.00 53.84 420 VAL A C 1
ATOM 3519 O O . VAL A 1 420 ? -16.269 33.932 7.576 1.00 53.84 420 VAL A O 1
ATOM 3522 N N . ASN A 1 421 ? -16.020 36.075 8.159 1.00 52.16 421 ASN A N 1
ATOM 3523 C CA . ASN A 1 421 ? -16.631 35.967 9.499 1.00 52.16 421 ASN A CA 1
ATOM 3524 C C . ASN A 1 421 ? -18.177 35.931 9.484 1.00 52.16 421 ASN A C 1
ATOM 3526 O O . ASN A 1 421 ? -18.827 36.256 10.474 1.00 52.16 421 ASN A O 1
ATOM 3530 N N . SER A 1 422 ? -18.786 35.535 8.371 1.00 60.66 422 SER A N 1
ATOM 3531 C CA . SER A 1 422 ? -20.234 35.461 8.223 1.00 60.66 422 SER A CA 1
ATOM 3532 C C . SER A 1 422 ? -20.603 34.048 7.799 1.00 60.66 422 SER A C 1
ATOM 3534 O O . SER A 1 422 ? -20.406 33.649 6.654 1.00 60.66 422 SER A O 1
ATOM 3536 N N . VAL A 1 423 ? -21.161 33.280 8.736 1.00 58.19 423 VAL A N 1
ATOM 3537 C CA . VAL A 1 423 ? -21.797 31.977 8.462 1.00 58.19 423 VAL A CA 1
ATOM 3538 C C . VAL A 1 423 ? -22.930 32.121 7.426 1.00 58.19 423 VAL A C 1
ATOM 3540 O O . VAL A 1 423 ? -23.300 31.142 6.784 1.00 58.19 423 VAL A O 1
ATOM 3543 N N . PHE A 1 424 ? -23.433 33.344 7.215 1.00 59.06 424 PHE A N 1
ATOM 3544 C CA . PHE A 1 424 ? -24.475 33.680 6.246 1.00 59.06 424 PHE A CA 1
ATOM 3545 C C . PHE A 1 424 ? -23.964 33.897 4.812 1.00 59.06 424 PHE A C 1
ATOM 3547 O O . PHE A 1 424 ? -24.765 33.827 3.888 1.00 59.06 424 PHE A O 1
ATOM 3554 N N . ASP A 1 425 ? -22.656 34.090 4.603 1.00 59.94 425 ASP A N 1
ATOM 3555 C CA . ASP A 1 425 ? -22.063 34.273 3.264 1.00 59.94 425 ASP A CA 1
ATOM 3556 C C . ASP A 1 425 ? -21.498 32.971 2.671 1.00 59.94 425 ASP A C 1
ATOM 3558 O O . ASP A 1 425 ? -20.794 32.978 1.659 1.00 59.94 425 ASP A O 1
ATOM 3562 N N . ILE A 1 426 ? -21.798 31.824 3.287 1.00 63.56 426 ILE A N 1
ATOM 3563 C CA . ILE A 1 426 ? -21.491 30.517 2.706 1.00 63.56 426 ILE A CA 1
ATOM 3564 C C . ILE A 1 426 ? -22.533 30.262 1.606 1.00 63.56 426 ILE A C 1
ATOM 3566 O O . ILE A 1 426 ? -23.706 30.078 1.936 1.00 63.56 426 ILE A O 1
ATOM 3570 N N . PRO A 1 427 ? -22.159 30.221 0.311 1.00 69.12 427 PRO A N 1
ATOM 3571 C CA . PRO A 1 427 ? -23.116 29.934 -0.749 1.00 69.12 427 PRO A CA 1
ATOM 3572 C C . PRO A 1 427 ? -23.775 28.581 -0.471 1.00 69.12 427 PRO A C 1
ATOM 3574 O O . PRO A 1 427 ? -23.091 27.561 -0.334 1.00 69.12 427 PRO A O 1
ATOM 3577 N N . HIS A 1 428 ? -25.106 28.580 -0.347 1.00 70.44 428 HIS A N 1
ATOM 3578 C CA . HIS A 1 428 ? -25.888 27.369 -0.131 1.00 70.44 428 HIS A CA 1
ATOM 3579 C C . HIS A 1 428 ? -25.501 26.336 -1.193 1.00 70.44 428 HIS A C 1
ATOM 3581 O O . HIS A 1 428 ? -25.586 26.598 -2.394 1.00 70.44 428 HIS A O 1
ATOM 3587 N N . ARG A 1 429 ? -25.032 25.164 -0.747 1.00 66.94 429 ARG A N 1
ATOM 3588 C CA . ARG A 1 429 ? -24.719 24.047 -1.642 1.00 66.94 429 ARG A CA 1
ATOM 3589 C C . ARG A 1 429 ? -25.962 23.751 -2.476 1.00 66.94 429 ARG A C 1
ATOM 3591 O O . ARG A 1 429 ? -27.005 23.428 -1.915 1.00 66.94 429 ARG A O 1
ATOM 3598 N N . ALA A 1 430 ? -25.835 23.880 -3.795 1.00 72.00 430 ALA A N 1
ATOM 3599 C CA . ALA A 1 430 ? -26.898 23.549 -4.729 1.00 72.00 430 ALA A CA 1
ATOM 3600 C C . ALA A 1 430 ? -27.396 22.123 -4.449 1.00 72.00 430 ALA A C 1
ATOM 3602 O O . ALA A 1 430 ? -26.599 21.181 -4.411 1.00 72.00 430 ALA A O 1
ATOM 3603 N N . VAL A 1 431 ? -28.701 21.982 -4.215 1.00 71.25 431 VAL A N 1
ATOM 3604 C CA . VAL A 1 431 ? -29.346 20.675 -4.072 1.00 71.25 431 VAL A CA 1
ATOM 3605 C C . VAL A 1 431 ? -29.210 19.957 -5.420 1.00 71.25 431 VAL A C 1
ATOM 3607 O O . VAL A 1 431 ? -29.612 20.519 -6.440 1.00 71.25 431 VAL A O 1
ATOM 3610 N N . PRO A 1 432 ? -28.601 18.760 -5.474 1.00 68.25 432 PRO A N 1
ATOM 3611 C CA . PRO A 1 432 ? -28.463 18.017 -6.720 1.00 68.25 432 PRO A CA 1
ATOM 3612 C C . PRO A 1 432 ? -29.833 17.712 -7.343 1.00 68.25 432 PRO A C 1
ATOM 3614 O O . PRO A 1 432 ? -30.737 17.275 -6.639 1.00 68.25 432 PRO A O 1
ATOM 3617 N N . MET A 1 433 ? -29.969 17.873 -8.665 1.00 64.69 433 MET A N 1
ATOM 3618 C CA . MET A 1 433 ? -31.242 17.694 -9.395 1.00 64.69 433 MET A CA 1
ATOM 3619 C C . MET A 1 433 ? -31.889 16.304 -9.271 1.00 64.69 433 MET A C 1
ATOM 3621 O O . MET A 1 433 ? -33.048 16.150 -9.620 1.00 64.69 433 MET A O 1
ATOM 3625 N N . TRP A 1 434 ? -31.178 15.282 -8.793 1.00 70.31 434 TRP A N 1
ATOM 3626 C CA . TRP A 1 434 ? -31.768 13.956 -8.557 1.00 70.31 434 TRP A CA 1
ATOM 3627 C C . TRP A 1 434 ? -32.537 13.859 -7.228 1.00 70.31 434 TRP A C 1
ATOM 3629 O O . TRP A 1 434 ? -33.103 12.813 -6.927 1.00 70.31 434 TRP A O 1
ATOM 3639 N N . LEU A 1 435 ? -32.528 14.933 -6.433 1.00 59.75 435 LEU A N 1
ATOM 3640 C CA . LEU A 1 435 ? -33.236 15.078 -5.159 1.00 59.75 435 LEU A CA 1
ATOM 3641 C C . LEU A 1 435 ? -34.444 16.034 -5.259 1.00 59.75 435 LEU A C 1
ATOM 3643 O O . LEU A 1 435 ? -35.000 16.394 -4.222 1.00 59.75 435 LEU A O 1
ATOM 3647 N N . GLN A 1 436 ? -34.814 16.461 -6.477 1.00 51.62 436 GLN A N 1
ATOM 3648 C CA . GLN A 1 436 ? -36.006 17.272 -6.764 1.00 51.62 436 GLN A CA 1
ATOM 3649 C C . GLN A 1 436 ? -37.203 16.425 -7.182 1.00 51.62 436 GLN A C 1
ATOM 3651 O O . GLN A 1 436 ? -36.996 15.437 -7.923 1.00 51.62 436 GLN A O 1
#

Foldseek 3Di:
DDDDDDDDDDDDDDDDDDDPPDPDPVVVVVVVVVLCPDPNSVVVVVVVVVVVVVVVVVVVVVVCVVCVVVDDPVLVVLVVVLVVLVVVLVVVLVVQVVVLVVLVVPQDPPDPCSVVSVVVSVVVNVVSVVVVVVSVVVSVVVVVVSVVVSVVVVVVVVVVVDPPPPPPCDVVVCPQLQNVLVVLCVVQNPQNPDDPVVSVVLVVLCVVPNLPCSCVVCVVDDPVRSNVSVVSVVVNVVSVVSNVVSVVVVVVVVVVVVVVVVVPPPDPVVVVVVVVVVVVVVVVVVVVVVVVVVVVVVVVVVVVVVVVVVVVVVVVVVPDPDPPPPDPDDDDDPPDPPDQDPVNVVVVVVVVVVVVVVVVVVVVVVVVVVVVVVVVVVVVVVVVCVVVPDPPPDVCVVVDPDVVVVVVVPDDPPPPPDPDPDPPPPPPDDDPPVVD